Protein AF-0000000080781842 (afdb_homodimer)

Nearest PDB structures (foldseek):
  5dwn-assembly2_C  TM=9.046E-01  e=1.916E-10  Brucella ovis ATCC 25840
  1yr0-assembly2_D  TM=9.184E-01  e=2.991E-09  Agrobacterium fabrum str. C58
  3dr8-assembly1_A  TM=8.939E-01  e=7.476E-09  unclassified
  4mbu-assembly1_A  TM=8.819E-01  e=6.617E-09  Staphylococcus aureus subsp. aureus Mu50
  3dr8-assembly1_B  TM=8.889E-01  e=9.545E-09  unclassified

Structure (mmCIF, N/CA/C/O backbone):
data_AF-0000000080781842-model_v1
#
loop_
_entity.id
_entity.type
_entity.pdbx_description
1 polymer 'GNAT family N-acetyltransferase'
#
loop_
_atom_site.group_PDB
_atom_site.id
_atom_site.type_symbol
_atom_site.label_atom_id
_atom_site.label_alt_id
_atom_site.label_comp_id
_atom_site.label_asym_id
_atom_site.label_entity_id
_atom_site.label_seq_id
_atom_site.pdbx_PDB_ins_code
_atom_site.Cartn_x
_atom_site.Cartn_y
_atom_site.Cartn_z
_atom_site.occupancy
_atom_site.B_iso_or_equiv
_atom_site.auth_seq_id
_atom_site.auth_comp_id
_atom_site.auth_asym_id
_atom_site.auth_atom_id
_atom_site.pdbx_PDB_model_num
ATOM 1 N N . MET A 1 1 ? 2.9 -38.5 -16.078 1 50.03 1 MET A N 1
ATOM 2 C CA . MET A 1 1 ? 2.488 -37.312 -15.336 1 50.03 1 MET A CA 1
ATOM 3 C C . MET A 1 1 ? 3.258 -36.062 -15.812 1 50.03 1 MET A C 1
ATOM 5 O O . MET A 1 1 ? 4.473 -36.125 -16.016 1 50.03 1 MET A O 1
ATOM 9 N N . SER A 1 2 ? 2.605 -35.156 -16.469 1 67 2 SER A N 1
ATOM 10 C CA . SER A 1 2 ? 3.35 -34.062 -17.109 1 67 2 SER A CA 1
ATOM 11 C C . SER A 1 2 ? 4.242 -33.344 -16.109 1 67 2 SER A C 1
ATOM 13 O O . SER A 1 2 ? 3.877 -33.188 -14.938 1 67 2 SER A O 1
ATOM 15 N N . SER A 1 3 ? 5.445 -33.312 -16.359 1 86.69 3 SER A N 1
ATOM 16 C CA . SER A 1 3 ? 6.469 -32.781 -15.477 1 86.69 3 SER A CA 1
ATOM 17 C C . SER A 1 3 ? 6.293 -31.281 -15.297 1 86.69 3 SER A C 1
ATOM 19 O O . SER A 1 3 ? 5.996 -30.562 -16.25 1 86.69 3 SER A O 1
ATOM 21 N N . ILE A 1 4 ? 6.184 -30.828 -14.039 1 93.12 4 ILE A N 1
ATOM 22 C CA . ILE A 1 4 ? 6.082 -29.422 -13.695 1 93.12 4 ILE A CA 1
ATOM 23 C C . ILE A 1 4 ? 7.426 -28.734 -13.938 1 93.12 4 ILE A C 1
ATOM 25 O O . ILE A 1 4 ? 8.477 -29.25 -13.547 1 93.12 4 ILE A O 1
ATOM 29 N N . SER A 1 5 ? 7.441 -27.672 -14.688 1 96.12 5 SER A N 1
ATOM 30 C CA . SER A 1 5 ? 8.641 -26.875 -14.922 1 96.12 5 SER A CA 1
ATOM 31 C C . SER A 1 5 ? 8.43 -25.438 -14.484 1 96.12 5 SER A C 1
ATOM 33 O O . SER A 1 5 ? 7.328 -24.891 -14.602 1 96.12 5 SER A O 1
ATOM 35 N N . ILE A 1 6 ? 9.484 -24.781 -13.938 1 98.06 6 ILE A N 1
ATOM 36 C CA . ILE A 1 6 ? 9.477 -23.391 -13.531 1 98.06 6 ILE A CA 1
ATOM 37 C C . ILE A 1 6 ? 10.422 -22.578 -14.43 1 98.06 6 ILE A C 1
ATOM 39 O O . ILE A 1 6 ? 11.555 -23 -14.68 1 98.06 6 ILE A O 1
ATOM 43 N N . ARG A 1 7 ? 9.984 -21.531 -14.914 1 98.12 7 ARG A N 1
ATOM 44 C CA . ARG A 1 7 ? 10.828 -20.656 -15.727 1 98.12 7 ARG A CA 1
ATOM 45 C C . ARG A 1 7 ? 10.398 -19.203 -15.586 1 98.12 7 ARG A C 1
ATOM 47 O O . ARG A 1 7 ? 9.297 -18.906 -15.109 1 98.12 7 ARG A O 1
ATOM 54 N N . PRO A 1 8 ? 11.281 -18.25 -15.977 1 98.5 8 PRO A N 1
ATOM 55 C CA . PRO A 1 8 ? 10.836 -16.844 -16.016 1 98.5 8 PRO A CA 1
ATOM 56 C C . PRO A 1 8 ? 9.625 -16.641 -16.922 1 98.5 8 PRO A C 1
ATOM 58 O O . PRO A 1 8 ? 9.523 -17.266 -17.984 1 98.5 8 PRO A O 1
ATOM 61 N N . ALA A 1 9 ? 8.758 -15.82 -16.5 1 98.75 9 ALA A N 1
ATOM 62 C CA . ALA A 1 9 ? 7.547 -15.531 -17.266 1 98.75 9 ALA A CA 1
ATOM 63 C C . ALA A 1 9 ? 7.871 -14.727 -18.516 1 98.75 9 ALA A C 1
ATOM 65 O O . ALA A 1 9 ? 8.852 -13.977 -18.547 1 98.75 9 ALA A O 1
ATOM 66 N N . THR A 1 10 ? 7.078 -14.898 -19.547 1 98 10 THR A N 1
ATOM 67 C CA . THR A 1 10 ? 7.117 -14.102 -20.781 1 98 10 THR A CA 1
ATOM 68 C C . THR A 1 10 ? 5.746 -13.516 -21.078 1 98 10 THR A C 1
ATOM 70 O O . THR A 1 10 ? 4.762 -13.836 -20.422 1 98 10 THR A O 1
ATOM 73 N N . LEU A 1 11 ? 5.691 -12.672 -22.062 1 97.88 11 LEU A N 1
ATOM 74 C CA . LEU A 1 11 ? 4.441 -12.031 -22.453 1 97.88 11 LEU A CA 1
ATOM 75 C C . LEU A 1 11 ? 3.408 -13.07 -22.891 1 97.88 11 LEU A C 1
ATOM 77 O O . LEU A 1 11 ? 2.209 -12.883 -22.672 1 97.88 11 LEU A O 1
ATOM 81 N N . SER A 1 12 ? 3.844 -14.141 -23.422 1 97.19 12 SER A N 1
ATOM 82 C CA . SER A 1 12 ? 2.939 -15.172 -23.938 1 97.19 12 SER A CA 1
ATOM 83 C C . SER A 1 12 ? 2.232 -15.898 -22.797 1 97.19 12 SER A C 1
ATOM 85 O O . SER A 1 12 ? 1.254 -16.609 -23.016 1 97.19 12 SER A O 1
ATOM 87 N N . ASP A 1 13 ? 2.678 -15.727 -21.562 1 98.25 13 ASP A N 1
ATOM 88 C CA . ASP A 1 13 ? 2.113 -16.422 -20.422 1 98.25 13 ASP A CA 1
ATOM 89 C C . ASP A 1 13 ? 0.958 -15.641 -19.812 1 98.25 13 ASP A C 1
ATOM 91 O O . ASP A 1 13 ? 0.21 -16.172 -18.984 1 98.25 13 ASP A O 1
ATOM 95 N N . LEU A 1 14 ? 0.76 -14.406 -20.219 1 98.56 14 LEU A N 1
ATOM 96 C CA . LEU A 1 14 ? -0.112 -13.469 -19.516 1 98.56 14 LEU A CA 1
ATOM 97 C C . LEU A 1 14 ? -1.559 -13.953 -19.531 1 98.56 14 LEU A C 1
ATOM 99 O O . LEU A 1 14 ? -2.264 -13.859 -18.531 1 98.56 14 LEU A O 1
ATOM 103 N N . PRO A 1 15 ? -2.062 -14.516 -20.625 1 98.31 15 PRO A N 1
ATOM 104 C CA . PRO A 1 15 ? -3.432 -15.031 -20.594 1 98.31 15 PRO A CA 1
ATOM 105 C C . PRO A 1 15 ? -3.607 -16.156 -19.562 1 98.31 15 PRO A C 1
ATOM 107 O O . PRO A 1 15 ? -4.637 -16.219 -18.891 1 98.31 15 PRO A O 1
ATOM 110 N N . GLY A 1 16 ? -2.617 -17.031 -19.469 1 98.31 16 GLY A N 1
ATOM 111 C CA . GLY A 1 16 ? -2.678 -18.094 -18.484 1 98.31 16 GLY A CA 1
ATOM 112 C C . GLY A 1 16 ? -2.631 -17.578 -17.047 1 98.31 16 GLY A C 1
ATOM 113 O O . GLY A 1 16 ? -3.367 -18.062 -16.188 1 98.31 16 GLY A O 1
ATOM 114 N N . ILE A 1 17 ? -1.779 -16.594 -16.812 1 98.75 17 ILE A N 1
ATOM 115 C CA . ILE A 1 17 ? -1.683 -15.945 -15.516 1 98.75 17 ILE A CA 1
ATOM 116 C C . ILE A 1 17 ? -3.004 -15.258 -15.18 1 98.75 17 ILE A C 1
ATOM 118 O O . ILE A 1 17 ? -3.514 -15.391 -14.062 1 98.75 17 ILE A O 1
ATOM 122 N N . HIS A 1 18 ? -3.557 -14.586 -16.188 1 98.69 18 HIS A N 1
ATOM 123 C CA . HIS A 1 18 ? -4.832 -13.898 -16.031 1 98.69 18 HIS A CA 1
ATOM 124 C C . HIS A 1 18 ? -5.938 -14.867 -15.633 1 98.69 18 HIS A C 1
ATOM 126 O O . HIS A 1 18 ? -6.746 -14.57 -14.75 1 98.69 18 HIS A O 1
ATOM 132 N N . ALA A 1 19 ? -5.98 -15.984 -16.234 1 98.56 19 ALA A N 1
ATOM 133 C CA . ALA A 1 19 ? -7.004 -16.984 -15.945 1 98.56 19 ALA A CA 1
ATOM 134 C C . ALA A 1 19 ? -6.91 -17.469 -14.5 1 98.56 19 ALA A C 1
ATOM 136 O O . ALA A 1 19 ? -7.93 -17.609 -13.82 1 98.56 19 ALA A O 1
ATOM 137 N N . ILE A 1 20 ? -5.719 -17.688 -14.062 1 98.62 20 ILE A N 1
ATOM 138 C CA . ILE A 1 20 ? -5.52 -18.141 -12.688 1 98.62 20 ILE A CA 1
ATOM 139 C C . ILE A 1 20 ? -5.977 -17.047 -11.719 1 98.62 20 ILE A C 1
ATOM 141 O O . ILE A 1 20 ? -6.746 -17.312 -10.797 1 98.62 20 ILE A O 1
ATOM 145 N N . TYR A 1 21 ? -5.5 -15.867 -11.945 1 98.56 21 TYR A N 1
ATOM 146 C CA . TYR A 1 21 ? -5.844 -14.758 -11.055 1 98.56 21 TYR A CA 1
ATOM 147 C C . TYR A 1 21 ? -7.352 -14.523 -11.039 1 98.56 21 TYR A C 1
ATOM 149 O O . TYR A 1 21 ? -7.941 -14.336 -9.977 1 98.56 21 TYR A O 1
ATOM 157 N N . SER A 1 22 ? -7.957 -14.57 -12.18 1 98.5 22 SER A N 1
ATOM 158 C CA . SER A 1 22 ? -9.391 -14.336 -12.305 1 98.5 22 SER A CA 1
ATOM 159 C C . SER A 1 22 ? -10.188 -15.391 -11.539 1 98.5 22 SER A C 1
ATOM 161 O O . SER A 1 22 ? -11.219 -15.086 -10.938 1 98.5 22 SER A O 1
ATOM 163 N N . HIS A 1 23 ? -9.742 -16.578 -11.57 1 98.25 23 HIS A N 1
ATOM 164 C CA . HIS A 1 23 ? -10.391 -17.625 -10.781 1 98.25 23 HIS A CA 1
ATOM 165 C C . HIS A 1 23 ? -10.484 -17.219 -9.312 1 98.25 23 HIS A C 1
ATOM 167 O O . HIS A 1 23 ? -11.547 -17.344 -8.703 1 98.25 23 HIS A O 1
ATOM 173 N N . TYR A 1 24 ? -9.383 -16.734 -8.766 1 97.06 24 TYR A N 1
ATOM 174 C CA . TYR A 1 24 ? -9.352 -16.422 -7.348 1 97.06 24 TYR A CA 1
ATOM 175 C C . TYR A 1 24 ? -10.133 -15.141 -7.055 1 97.06 24 TYR A C 1
ATOM 177 O O . TYR A 1 24 ? -10.695 -14.984 -5.969 1 97.06 24 TYR A O 1
ATOM 185 N N . VAL A 1 25 ? -10.18 -14.195 -8.008 1 97.81 25 VAL A N 1
ATOM 186 C CA . VAL A 1 25 ? -11.047 -13.031 -7.863 1 97.81 25 VAL A CA 1
ATOM 187 C C . VAL A 1 25 ? -12.5 -13.477 -7.73 1 97.81 25 VAL A C 1
ATOM 189 O O . VAL A 1 25 ? -13.219 -13.023 -6.84 1 97.81 25 VAL A O 1
ATOM 192 N N . HIS A 1 26 ? -12.891 -14.5 -8.484 1 97.5 26 HIS A N 1
ATOM 193 C CA . HIS A 1 26 ? -14.289 -14.922 -8.555 1 97.5 26 HIS A CA 1
ATOM 194 C C . HIS A 1 26 ? -14.641 -15.844 -7.395 1 97.5 26 HIS A C 1
ATOM 196 O O . HIS A 1 26 ? -15.766 -15.812 -6.887 1 97.5 26 HIS A O 1
ATOM 202 N N . ASN A 1 27 ? -13.656 -16.578 -6.934 1 95.81 27 ASN A N 1
ATOM 203 C CA . ASN A 1 27 ? -14.07 -17.734 -6.156 1 95.81 27 ASN A CA 1
ATOM 204 C C . ASN A 1 27 ? -13.453 -17.719 -4.762 1 95.81 27 ASN A C 1
ATOM 206 O O . ASN A 1 27 ? -13.641 -18.672 -3.988 1 95.81 27 ASN A O 1
ATOM 210 N N . SER A 1 28 ? -12.789 -16.641 -4.422 1 94.56 28 SER A N 1
ATOM 211 C CA . SER A 1 28 ? -12.086 -16.672 -3.141 1 94.56 28 SER A CA 1
ATOM 212 C C . SER A 1 28 ? -11.992 -15.273 -2.529 1 94.56 28 SER A C 1
ATOM 214 O O . SER A 1 28 ? -12.469 -14.305 -3.111 1 94.56 28 SER A O 1
ATOM 216 N N . VAL A 1 29 ? -11.461 -15.219 -1.334 1 93.94 29 VAL A N 1
ATOM 217 C CA . VAL A 1 29 ? -11.148 -13.945 -0.685 1 93.94 29 VAL A CA 1
ATOM 218 C C . VAL A 1 29 ? -9.633 -13.75 -0.641 1 93.94 29 VAL A C 1
ATOM 220 O O . VAL A 1 29 ? -9.133 -12.969 0.171 1 93.94 29 VAL A O 1
ATOM 223 N N . LEU A 1 30 ? -8.922 -14.461 -1.502 1 93 30 LEU A N 1
ATOM 224 C CA . LEU A 1 30 ? -7.465 -14.406 -1.473 1 93 30 LEU A CA 1
ATOM 225 C C . LEU A 1 30 ? -6.957 -13.086 -2.033 1 93 30 LEU A C 1
ATOM 227 O O . LEU A 1 30 ? -5.809 -12.711 -1.797 1 93 30 LEU A O 1
ATOM 231 N N . THR A 1 31 ? -7.719 -12.477 -2.863 1 94.94 31 THR A N 1
ATOM 232 C CA . THR A 1 31 ? -7.508 -11.117 -3.34 1 94.94 31 THR A CA 1
ATOM 233 C C . THR A 1 31 ? -8.758 -10.266 -3.115 1 94.94 31 THR A C 1
ATOM 235 O O . THR A 1 31 ? -9.875 -10.789 -3.094 1 94.94 31 THR A O 1
ATOM 238 N N . PHE A 1 32 ? -8.602 -9.031 -3.045 1 96.81 32 PHE A N 1
ATOM 239 C CA . PHE A 1 32 ? -9.734 -8.18 -2.695 1 96.81 32 PHE A CA 1
ATOM 240 C C . PHE A 1 32 ? -10.234 -7.418 -3.916 1 96.81 32 PHE A C 1
ATOM 242 O O . PHE A 1 32 ? -10.93 -6.406 -3.781 1 96.81 32 PHE A O 1
ATOM 249 N N . LEU A 1 33 ? -9.742 -7.797 -5.039 1 97.31 33 LEU A N 1
ATOM 250 C CA . LEU A 1 33 ? -10.484 -7.414 -6.234 1 97.31 33 LEU A CA 1
ATOM 251 C C . LEU A 1 33 ? -11.883 -8.016 -6.219 1 97.31 33 LEU A C 1
ATOM 253 O O . LEU A 1 33 ? -12.055 -9.195 -5.914 1 97.31 33 LEU A O 1
ATOM 257 N N . ILE A 1 34 ? -12.844 -7.223 -6.527 1 96.31 34 ILE A N 1
ATOM 258 C CA . ILE A 1 34 ? -14.227 -7.68 -6.566 1 96.31 34 ILE A CA 1
ATOM 259 C C . ILE A 1 34 ? -14.594 -8.086 -7.992 1 96.31 34 ILE A C 1
ATOM 261 O O . ILE A 1 34 ? -15.312 -9.062 -8.195 1 96.31 34 ILE A O 1
ATOM 265 N N . HIS A 1 35 ? -14.016 -7.402 -8.945 1 96.62 35 HIS A N 1
ATOM 266 C CA . HIS A 1 35 ? -14.328 -7.637 -10.352 1 96.62 35 HIS A CA 1
ATOM 267 C C . HIS A 1 35 ? -13.125 -8.219 -11.094 1 96.62 35 HIS A C 1
ATOM 269 O O . HIS A 1 35 ? -11.977 -7.879 -10.789 1 96.62 35 HIS A O 1
ATOM 275 N N . GLU A 1 36 ? -13.414 -9.07 -12.023 1 97.19 36 GLU A N 1
ATOM 276 C CA . GLU A 1 36 ? -12.367 -9.625 -12.875 1 97.19 36 GLU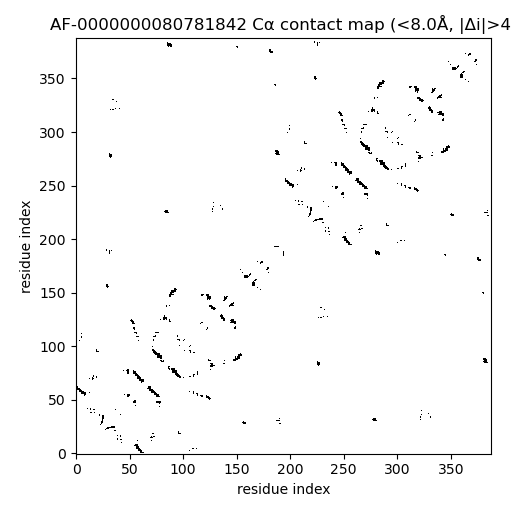 A CA 1
ATOM 277 C C . GLU A 1 36 ? -11.578 -8.516 -13.57 1 97.19 36 GLU A C 1
ATOM 279 O O . GLU A 1 36 ? -12.164 -7.645 -14.219 1 97.19 36 GLU A O 1
ATOM 284 N N . PRO A 1 37 ? -10.312 -8.547 -13.422 1 97.44 37 PRO A N 1
ATOM 285 C CA . PRO A 1 37 ? -9.531 -7.488 -14.07 1 97.44 37 PRO A CA 1
ATOM 286 C C . PRO A 1 37 ? -9.359 -7.723 -15.57 1 97.44 37 PRO A C 1
ATOM 288 O O . PRO A 1 37 ? -9.438 -8.867 -16.031 1 97.44 37 PRO A O 1
ATOM 291 N N . PRO A 1 38 ? -9.18 -6.652 -16.312 1 97.06 38 PRO A N 1
ATOM 292 C CA . PRO A 1 38 ? -8.75 -6.84 -17.703 1 97.06 38 PRO A CA 1
ATOM 293 C C . PRO A 1 38 ? -7.34 -7.418 -17.812 1 97.06 38 PRO A C 1
ATOM 295 O O . PRO A 1 38 ? -6.59 -7.422 -16.828 1 97.06 38 PRO A O 1
ATOM 298 N N . LEU A 1 39 ? -7.023 -7.938 -18.969 1 97.25 39 LEU A N 1
ATOM 299 C CA . LEU A 1 39 ? -5.695 -8.492 -19.203 1 97.25 39 LEU A CA 1
ATOM 300 C C . LEU A 1 39 ? -4.621 -7.434 -18.969 1 97.25 39 LEU A C 1
ATOM 302 O O . LEU A 1 39 ? -3.518 -7.754 -18.516 1 97.25 39 LEU A O 1
ATOM 306 N N . SER A 1 40 ? -4.934 -6.172 -19.234 1 96.56 40 SER A N 1
ATOM 307 C CA . SER A 1 40 ? -3.986 -5.074 -19.062 1 96.56 40 SER A CA 1
ATOM 308 C C . SER A 1 40 ? -3.553 -4.941 -17.609 1 96.56 40 SER A C 1
ATOM 310 O O . SER A 1 40 ? -2.457 -4.449 -17.328 1 96.56 40 SER A O 1
ATOM 312 N N . TYR A 1 41 ? -4.418 -5.301 -16.703 1 96.81 41 TYR A N 1
ATOM 313 C CA . TYR A 1 41 ? -4.07 -5.293 -15.297 1 96.81 41 TYR A CA 1
ATOM 314 C C . TYR A 1 41 ? -2.898 -6.227 -15.016 1 96.81 41 TYR A C 1
ATOM 316 O O . TYR A 1 41 ? -1.924 -5.836 -14.367 1 96.81 41 TYR A O 1
ATOM 324 N N . ILE A 1 42 ? -2.943 -7.438 -15.523 1 97.81 42 ILE A N 1
ATOM 325 C CA . ILE A 1 42 ? -1.885 -8.43 -15.367 1 97.81 42 ILE A CA 1
ATOM 326 C C . ILE A 1 42 ? -0.633 -7.969 -16.109 1 97.81 42 ILE A C 1
ATOM 328 O O . ILE A 1 42 ? 0.483 -8.102 -15.602 1 97.81 42 ILE A O 1
ATOM 332 N N . ALA A 1 43 ? -0.842 -7.441 -17.266 1 98 43 ALA A N 1
ATOM 333 C CA . ALA A 1 43 ? 0.278 -6.91 -18.031 1 98 43 ALA A CA 1
ATOM 334 C C . ALA A 1 43 ? 1.005 -5.812 -17.266 1 98 43 ALA A C 1
ATOM 336 O O . ALA A 1 43 ? 2.232 -5.719 -17.312 1 98 43 ALA A O 1
ATOM 337 N N . GLY A 1 44 ? 0.251 -4.973 -16.594 1 97 44 GLY A N 1
ATOM 338 C CA . GLY A 1 44 ? 0.844 -3.924 -15.789 1 97 44 GLY A CA 1
ATOM 339 C C . GLY A 1 44 ? 1.727 -4.457 -14.672 1 97 44 GLY A C 1
ATOM 340 O O . GLY A 1 44 ? 2.812 -3.93 -14.43 1 97 44 GLY A O 1
ATOM 341 N N . ILE A 1 45 ? 1.251 -5.465 -14.047 1 97.75 45 ILE A N 1
ATOM 342 C CA . ILE A 1 45 ? 2.018 -6.098 -12.977 1 97.75 45 ILE A CA 1
ATOM 343 C C . ILE A 1 45 ? 3.312 -6.68 -13.547 1 97.75 45 ILE A C 1
ATOM 345 O O . ILE A 1 45 ? 4.391 -6.465 -12.992 1 97.75 45 ILE A O 1
ATOM 349 N N . TYR A 1 46 ? 3.168 -7.344 -14.633 1 98.69 46 TYR A N 1
ATOM 350 C CA . TYR A 1 46 ? 4.312 -7.961 -15.297 1 98.69 46 TYR A CA 1
ATOM 351 C C . TYR A 1 46 ? 5.328 -6.91 -15.727 1 98.69 46 TYR A C 1
ATOM 353 O O . TYR A 1 46 ? 6.523 -7.047 -15.445 1 98.69 46 TYR A O 1
ATOM 361 N N . ASN A 1 47 ? 4.871 -5.898 -16.344 1 97.94 47 ASN A N 1
ATOM 362 C CA . ASN A 1 47 ? 5.746 -4.84 -16.828 1 97.94 47 ASN A CA 1
ATOM 363 C C . ASN A 1 47 ? 6.449 -4.109 -15.688 1 97.94 47 ASN A C 1
ATOM 365 O O . ASN A 1 47 ? 7.621 -3.748 -15.805 1 97.94 47 ASN A O 1
ATOM 369 N N . SER A 1 48 ? 5.711 -3.881 -14.68 1 97.38 48 SER A N 1
ATOM 370 C CA . SER A 1 48 ? 6.312 -3.24 -13.516 1 97.38 48 SER A CA 1
ATOM 371 C C . SER A 1 48 ? 7.438 -4.086 -12.938 1 97.38 48 SER A C 1
ATOM 373 O O . SER A 1 48 ? 8.523 -3.578 -12.656 1 97.38 48 SER A O 1
ATOM 375 N N . ALA A 1 49 ? 7.188 -5.367 -12.766 1 98.38 49 ALA A N 1
ATOM 376 C CA . ALA A 1 49 ? 8.219 -6.266 -12.25 1 98.38 49 ALA A CA 1
ATOM 377 C C . ALA A 1 49 ? 9.445 -6.27 -13.164 1 98.38 49 ALA A C 1
ATOM 379 O O . ALA A 1 49 ? 10.578 -6.113 -12.695 1 98.38 49 ALA A O 1
ATOM 380 N N . ARG A 1 50 ? 9.203 -6.359 -14.406 1 97.81 50 ARG A N 1
ATOM 381 C CA . ARG A 1 50 ? 10.281 -6.422 -15.391 1 97.81 50 ARG A CA 1
ATOM 382 C C . ARG A 1 50 ? 11.094 -5.133 -15.391 1 97.81 50 ARG A C 1
ATOM 384 O O . ARG A 1 50 ? 12.328 -5.168 -15.375 1 97.81 50 ARG A O 1
ATOM 391 N N . SER A 1 51 ? 10.422 -4.02 -15.453 1 96.44 51 SER A N 1
ATOM 392 C CA . SER A 1 51 ? 11.102 -2.734 -15.531 1 96.44 51 SER A CA 1
ATOM 393 C C . SER A 1 51 ? 11.883 -2.443 -14.258 1 96.44 51 SER A C 1
ATOM 395 O O . SER A 1 51 ? 12.828 -1.646 -14.266 1 96.44 51 SER A O 1
ATOM 397 N N . ARG A 1 52 ? 11.539 -3.121 -13.195 1 97.44 52 ARG A N 1
ATOM 398 C CA . ARG A 1 52 ? 12.188 -2.893 -11.914 1 97.44 52 ARG A CA 1
ATOM 399 C C . ARG A 1 52 ? 13.211 -3.982 -11.617 1 97.44 52 ARG A C 1
ATOM 401 O O . ARG A 1 52 ? 13.812 -4 -10.539 1 97.44 52 ARG A O 1
ATOM 408 N N . GLY A 1 53 ? 13.336 -4.957 -12.516 1 97.25 53 GLY A N 1
ATOM 409 C CA . GLY A 1 53 ? 14.312 -6.023 -12.359 1 97.25 53 GLY A CA 1
ATOM 410 C C . GLY A 1 53 ? 13.898 -7.062 -11.336 1 97.25 53 GLY A C 1
ATOM 411 O O . GLY A 1 53 ? 14.75 -7.762 -10.773 1 97.25 53 GLY A O 1
ATOM 412 N N . LEU A 1 54 ? 12.648 -7.121 -11.031 1 98.75 54 LEU A N 1
ATOM 413 C CA . LEU A 1 54 ? 12.164 -8.047 -10.016 1 98.75 54 LEU A CA 1
ATOM 414 C C . LEU A 1 54 ? 11.727 -9.367 -10.648 1 98.75 54 LEU A C 1
ATOM 416 O O . LEU A 1 54 ? 11.234 -9.391 -11.781 1 98.75 54 LEU A O 1
ATOM 420 N N . PRO A 1 55 ? 11.891 -10.438 -9.992 1 98.88 55 PRO A N 1
ATOM 421 C CA . PRO A 1 55 ? 11.633 -11.758 -10.562 1 98.88 55 PRO A CA 1
ATOM 422 C C . PRO A 1 55 ? 10.141 -12.031 -10.766 1 98.88 55 PRO A C 1
ATOM 424 O O . PRO A 1 55 ? 9.32 -11.609 -9.945 1 98.88 55 PRO A O 1
ATOM 427 N N . PHE A 1 56 ? 9.812 -12.695 -11.781 1 98.94 56 PHE A N 1
ATOM 428 C CA . PHE A 1 56 ? 8.492 -13.172 -12.18 1 98.94 56 PHE A CA 1
ATOM 429 C C . PHE A 1 56 ? 8.586 -14.539 -12.852 1 98.94 56 PHE A C 1
ATOM 431 O O . PHE A 1 56 ? 9.156 -14.672 -13.93 1 98.94 56 PHE A O 1
ATOM 438 N N . TYR A 1 57 ? 8 -15.555 -12.141 1 98.88 57 TYR A N 1
ATOM 439 C CA . TYR A 1 57 ? 8.117 -16.922 -12.625 1 98.88 57 TYR A CA 1
ATOM 440 C C . TYR A 1 57 ? 6.746 -17.531 -12.883 1 98.88 57 TYR A C 1
ATOM 442 O O . TYR A 1 57 ? 5.762 -17.141 -12.242 1 98.88 57 TYR A O 1
ATOM 450 N N . VAL A 1 58 ? 6.75 -18.5 -13.805 1 98.81 58 VAL A N 1
ATOM 451 C CA . VAL A 1 58 ? 5.566 -19.312 -14.031 1 98.81 58 VAL A CA 1
ATOM 452 C C . VAL A 1 58 ? 5.918 -20.797 -13.867 1 98.81 58 VAL A C 1
ATOM 454 O O . VAL A 1 58 ? 7.066 -21.188 -14.062 1 98.81 58 VAL A O 1
ATOM 457 N N . ALA A 1 59 ? 4.98 -21.5 -13.375 1 98.69 59 ALA A N 1
ATOM 458 C CA . ALA A 1 59 ? 4.973 -22.969 -13.445 1 98.69 59 ALA A CA 1
ATOM 459 C C . ALA A 1 59 ? 4.09 -23.453 -14.594 1 98.69 59 ALA A C 1
ATOM 461 O O . ALA A 1 59 ? 2.994 -22.922 -14.805 1 98.69 59 ALA A O 1
ATOM 462 N N . HIS A 1 60 ? 4.594 -24.406 -15.367 1 97.25 60 HIS A N 1
ATOM 463 C CA . HIS A 1 60 ? 3.811 -24.938 -16.484 1 97.25 60 HIS A CA 1
ATOM 464 C C . HIS A 1 60 ? 3.994 -26.453 -16.609 1 97.25 60 HIS A C 1
ATOM 466 O O . HIS A 1 60 ? 4.934 -27.016 -16.047 1 97.25 60 HIS A O 1
ATOM 472 N N . ILE A 1 61 ? 3.027 -27.047 -17.219 1 94.88 61 ILE A N 1
ATOM 473 C CA . ILE A 1 61 ? 3.098 -28.453 -17.625 1 94.88 61 ILE A CA 1
ATOM 474 C C . ILE A 1 61 ? 2.92 -28.562 -19.125 1 94.88 61 ILE A C 1
ATOM 476 O O . ILE A 1 61 ? 2.34 -27.688 -19.766 1 94.88 61 ILE A O 1
ATOM 480 N N . ASP A 1 62 ? 3.531 -29.578 -19.656 1 86.31 62 ASP A N 1
ATOM 481 C CA . ASP A 1 62 ? 3.367 -29.828 -21.078 1 86.31 62 ASP A CA 1
ATOM 482 C C . ASP A 1 62 ? 2.029 -30.5 -21.375 1 86.31 62 ASP A C 1
ATOM 484 O O . ASP A 1 62 ? 1.604 -31.391 -20.625 1 86.31 62 ASP A O 1
ATOM 488 N N . GLN A 1 63 ? 1.271 -29.812 -22.234 1 74.75 63 GLN A N 1
ATOM 489 C CA . GLN A 1 63 ? 0.072 -30.5 -22.703 1 74.75 63 GLN A CA 1
ATOM 490 C C . GLN A 1 63 ? 0.349 -31.281 -23.984 1 74.75 63 GLN A C 1
ATOM 492 O O . GLN A 1 63 ? 0.835 -30.719 -24.969 1 74.75 63 GLN A O 1
ATOM 497 N N . LEU A 1 64 ? 0.618 -32.594 -23.859 1 60.5 64 LEU A N 1
ATOM 498 C CA . LEU A 1 64 ? 0.984 -33.5 -24.938 1 60.5 64 LEU A CA 1
ATOM 499 C C . LEU A 1 64 ? 0.236 -33.156 -26.219 1 60.5 64 LEU A C 1
ATOM 501 O O . LEU A 1 64 ? 0.819 -33.188 -27.312 1 60.5 64 LEU A O 1
ATOM 505 N N . ARG A 1 65 ? -1.027 -33.094 -26.188 1 60.5 65 ARG A N 1
ATOM 506 C CA . ARG A 1 65 ? -1.825 -33.125 -27.406 1 60.5 65 ARG A CA 1
ATOM 507 C C . ARG A 1 65 ? -1.673 -31.812 -28.188 1 60.5 65 ARG A C 1
ATOM 509 O O . ARG A 1 65 ? -1.814 -31.797 -29.422 1 60.5 65 ARG A O 1
ATOM 516 N N . GLU A 1 66 ? -1.288 -30.734 -27.438 1 59.62 66 GLU A N 1
ATOM 517 C CA . GLU A 1 66 ? -1.428 -29.469 -28.156 1 59.62 66 GLU A CA 1
ATOM 518 C C . GLU A 1 66 ? -0.105 -28.703 -28.188 1 59.62 66 GLU A C 1
ATOM 520 O O . GLU A 1 66 ? -0.04 -27.594 -28.719 1 59.62 66 GLU A O 1
ATOM 525 N N . SER A 1 67 ? 0.883 -29.406 -27.844 1 62.16 67 SER A N 1
ATOM 526 C CA . SER A 1 67 ? 2.199 -28.766 -27.859 1 62.16 67 SER A CA 1
ATOM 527 C C . SER A 1 67 ? 2.16 -27.406 -27.156 1 62.16 67 SER A C 1
ATOM 529 O O . SER A 1 67 ? 2.805 -26.469 -27.609 1 62.16 67 SER A O 1
ATOM 531 N N . LYS A 1 68 ? 1.092 -27.281 -26.312 1 76.94 68 LYS A N 1
ATOM 532 C CA . LYS A 1 68 ? 0.982 -26 -25.625 1 76.94 68 LYS A CA 1
ATOM 533 C C . LYS A 1 68 ? 1.232 -26.141 -24.125 1 76.94 68 LYS A C 1
ATOM 535 O O . LYS A 1 68 ? 0.939 -27.188 -23.547 1 76.94 68 LYS A O 1
ATOM 540 N N . GLU A 1 69 ? 1.996 -25.25 -23.672 1 87.12 69 GLU A N 1
ATOM 541 C CA . GLU A 1 69 ? 2.223 -25.172 -22.234 1 87.12 69 GLU A CA 1
ATOM 542 C C . GLU A 1 69 ? 0.999 -24.609 -21.5 1 87.12 69 GLU A C 1
ATOM 544 O O . GLU A 1 69 ? 0.357 -23.672 -21.984 1 87.12 69 GLU A O 1
ATOM 549 N N . LYS A 1 70 ? 0.585 -25.375 -20.547 1 94 70 LYS A N 1
ATOM 550 C CA . LYS A 1 70 ? -0.45 -24.859 -19.656 1 94 70 LYS A CA 1
ATOM 551 C C . LYS A 1 70 ? 0.162 -24.234 -18.406 1 94 70 LYS A C 1
ATOM 553 O O . LYS A 1 70 ? 0.923 -24.891 -17.688 1 94 70 LYS A O 1
ATOM 558 N N . ILE A 1 71 ? -0.104 -22.938 -18.156 1 97.88 71 ILE A N 1
ATOM 559 C CA . ILE A 1 71 ? 0.355 -22.266 -16.938 1 97.88 71 ILE A CA 1
ATOM 560 C C . ILE A 1 71 ? -0.471 -22.75 -15.75 1 97.88 71 ILE A C 1
ATOM 562 O O . ILE A 1 71 ? -1.703 -22.703 -15.781 1 97.88 71 ILE A O 1
ATOM 566 N N . ILE A 1 72 ? 0.207 -23.234 -14.703 1 98.31 72 ILE A N 1
ATOM 567 C CA . ILE A 1 72 ? -0.531 -23.812 -13.586 1 98.31 72 ILE A CA 1
ATOM 568 C C . ILE A 1 72 ? -0.219 -23.047 -12.305 1 98.31 72 ILE A C 1
ATOM 570 O O . ILE A 1 72 ? -0.696 -23.406 -11.227 1 98.31 72 ILE A O 1
ATOM 574 N N . GLY A 1 73 ? 0.581 -22 -12.359 1 98.75 73 GLY A N 1
ATOM 575 C CA . GLY A 1 73 ? 0.888 -21.125 -11.25 1 98.75 73 GLY A CA 1
ATOM 576 C C . GLY A 1 73 ? 1.866 -20.016 -11.609 1 98.75 73 GLY A C 1
ATOM 577 O O . GLY A 1 73 ? 2.484 -20.062 -12.68 1 98.75 73 GLY A O 1
ATOM 578 N N . TYR A 1 74 ? 1.947 -19.031 -10.789 1 98.88 74 TYR A N 1
ATOM 579 C CA . TYR A 1 74 ? 2.936 -17.984 -10.977 1 98.88 74 TYR A CA 1
ATOM 580 C C . TYR A 1 74 ? 3.295 -17.328 -9.641 1 98.88 74 TYR A C 1
ATOM 582 O O . TYR A 1 74 ? 2.559 -17.453 -8.664 1 98.88 74 TYR A O 1
ATOM 590 N N . ALA A 1 75 ? 4.402 -16.75 -9.617 1 98.88 75 ALA A N 1
ATOM 591 C CA . ALA A 1 75 ? 4.895 -15.977 -8.484 1 98.88 75 ALA A CA 1
ATOM 592 C C . ALA A 1 75 ? 5.727 -14.789 -8.961 1 98.88 75 ALA A C 1
ATOM 594 O O . ALA A 1 75 ? 6.445 -14.883 -9.961 1 98.88 75 ALA A O 1
ATOM 595 N N . CYS A 1 76 ? 5.613 -13.719 -8.258 1 98.88 76 CYS A N 1
ATOM 596 C CA . CYS A 1 76 ? 6.445 -12.562 -8.57 1 98.88 76 CYS A CA 1
ATOM 597 C C . CYS A 1 76 ? 6.691 -11.711 -7.336 1 98.88 76 CYS A C 1
ATOM 599 O O . CYS A 1 76 ? 5.988 -11.852 -6.332 1 98.88 76 CYS A O 1
ATOM 601 N N . ALA A 1 77 ? 7.719 -10.992 -7.387 1 98.81 77 ALA A N 1
ATOM 602 C CA . ALA A 1 77 ? 7.969 -9.922 -6.422 1 98.81 77 ALA A CA 1
ATOM 603 C C . ALA A 1 77 ? 7.508 -8.57 -6.969 1 98.81 77 ALA A C 1
ATOM 605 O O . ALA A 1 77 ? 7.652 -8.297 -8.164 1 98.81 77 ALA A O 1
ATOM 606 N N . SER A 1 78 ? 6.922 -7.797 -6.18 1 98.56 78 SER A N 1
ATOM 607 C CA . SER A 1 78 ? 6.504 -6.438 -6.5 1 98.56 78 SER A CA 1
ATOM 608 C C . SER A 1 78 ? 7.027 -5.438 -5.473 1 98.56 78 SER A C 1
ATOM 610 O O . SER A 1 78 ? 7.383 -5.82 -4.355 1 98.56 78 SER A O 1
ATOM 612 N N . PRO A 1 79 ? 7.16 -4.184 -5.883 1 97.94 79 PRO A N 1
ATOM 613 C CA . PRO A 1 79 ? 7.637 -3.205 -4.902 1 97.94 79 PRO A CA 1
ATOM 614 C C . PRO A 1 79 ? 6.66 -3.008 -3.746 1 97.94 79 PRO A C 1
ATOM 616 O O . PRO A 1 79 ? 5.441 -3.043 -3.947 1 97.94 79 PRO A O 1
ATOM 619 N N . PHE A 1 80 ? 7.199 -2.945 -2.49 1 97.88 80 PHE A N 1
ATOM 620 C CA . PHE A 1 80 ? 6.438 -2.486 -1.335 1 97.88 80 PHE A CA 1
ATOM 621 C C . PHE A 1 80 ? 6.398 -0.964 -1.281 1 97.88 80 PHE A C 1
ATOM 623 O O . PHE A 1 80 ? 7.43 -0.317 -1.104 1 97.88 80 PHE A O 1
ATOM 630 N N . ARG A 1 81 ? 5.109 -0.372 -1.464 1 97.12 81 ARG A N 1
ATOM 631 C CA . ARG A 1 81 ? 5 1.082 -1.533 1 97.12 81 ARG A CA 1
ATOM 632 C C . ARG A 1 81 ? 6.035 1.664 -2.488 1 97.12 81 ARG A C 1
ATOM 634 O O . ARG A 1 81 ? 6.824 2.529 -2.105 1 97.12 81 ARG A O 1
ATOM 641 N N . GLY A 1 82 ? 5.871 1.283 -3.711 1 96 82 GLY A N 1
ATOM 642 C CA . GLY A 1 82 ? 6.895 1.395 -4.738 1 96 82 GLY A CA 1
ATOM 643 C C . GLY A 1 82 ? 7.191 2.828 -5.133 1 96 82 GLY A C 1
ATOM 644 O O . GLY A 1 82 ? 8.195 3.102 -5.793 1 96 82 GLY A O 1
ATOM 645 N N . ASN A 1 83 ? 6.434 3.77 -4.695 1 95.12 83 ASN A N 1
ATOM 646 C CA . ASN A 1 83 ? 6.656 5.172 -5.023 1 95.12 83 ASN A CA 1
ATOM 647 C C . ASN A 1 83 ? 7.609 5.836 -4.031 1 95.12 83 ASN A C 1
ATOM 649 O O . ASN A 1 83 ? 7.938 7.016 -4.172 1 95.12 83 ASN A O 1
ATOM 653 N N . LEU A 1 84 ? 8.023 5.133 -3.041 1 97 84 LEU A N 1
ATOM 654 C CA . LEU A 1 84 ? 8.898 5.641 -1.992 1 97 84 LEU A CA 1
ATOM 655 C C . LEU A 1 84 ? 10.25 4.938 -2.023 1 97 84 LEU A C 1
ATOM 657 O O . LEU A 1 84 ? 10.352 3.756 -1.681 1 97 84 LEU A O 1
ATOM 661 N N . LEU A 1 85 ? 11.32 5.641 -2.285 1 96.75 85 LEU A N 1
ATOM 662 C CA . LEU A 1 85 ? 12.648 5.055 -2.467 1 96.75 85 LEU A CA 1
ATOM 663 C C . LEU A 1 85 ? 13.18 4.488 -1.153 1 96.75 85 LEU A C 1
ATOM 665 O O . LEU A 1 85 ? 14.016 3.586 -1.154 1 96.75 85 LEU A O 1
ATOM 669 N N . GLY A 1 86 ? 12.664 5.016 -0.064 1 96.62 86 GLY A N 1
ATOM 670 C CA . GLY A 1 86 ? 13.094 4.488 1.224 1 96.62 86 GLY A CA 1
ATOM 671 C C . GLY A 1 86 ? 12.758 3.02 1.408 1 96.62 86 GLY A C 1
ATOM 672 O O . GLY A 1 86 ? 13.367 2.338 2.234 1 96.62 86 GLY A O 1
ATOM 673 N N . TYR A 1 87 ? 11.812 2.492 0.627 1 97.81 87 TYR A N 1
ATOM 674 C CA . TYR A 1 87 ? 11.383 1.101 0.72 1 97.81 87 TYR A CA 1
ATOM 675 C C . TYR A 1 87 ? 12.047 0.254 -0.361 1 97.81 87 TYR A C 1
ATOM 677 O O . TYR A 1 87 ? 11.68 -0.908 -0.557 1 97.81 87 TYR A O 1
ATOM 685 N N . ALA A 1 88 ? 13.008 0.732 -1.064 1 97.31 88 ALA A N 1
ATOM 686 C CA . ALA A 1 88 ? 13.656 0.058 -2.188 1 97.31 88 ALA A CA 1
ATOM 687 C C . ALA A 1 88 ? 14.133 -1.338 -1.79 1 97.31 88 ALA A C 1
ATOM 689 O O . ALA A 1 88 ? 14 -2.287 -2.566 1 97.31 88 ALA A O 1
ATOM 690 N N . PRO A 1 89 ? 14.586 -1.576 -0.577 1 96.62 89 PRO A N 1
ATOM 691 C CA . PRO A 1 89 ? 15.086 -2.908 -0.232 1 96.62 89 PRO A CA 1
ATOM 692 C C . PRO A 1 89 ? 13.977 -3.867 0.185 1 96.62 89 PRO A C 1
ATOM 694 O O . PRO A 1 89 ? 14.25 -4.988 0.62 1 96.62 89 PRO A O 1
ATOM 697 N N . THR A 1 90 ? 12.719 -3.473 0.095 1 98.31 90 THR A N 1
ATOM 698 C CA . THR A 1 90 ? 11.586 -4.277 0.549 1 98.31 90 THR A CA 1
ATOM 699 C C . THR A 1 90 ? 10.633 -4.574 -0.605 1 98.31 90 THR A C 1
ATOM 701 O O . THR A 1 90 ? 10.242 -3.666 -1.343 1 98.31 90 THR A O 1
ATOM 704 N N . VAL A 1 91 ? 10.312 -5.832 -0.812 1 98.75 91 VAL A N 1
ATOM 705 C CA . VAL A 1 91 ? 9.391 -6.238 -1.869 1 98.75 91 VAL A CA 1
ATOM 706 C C . VAL A 1 91 ? 8.297 -7.133 -1.289 1 98.75 91 VAL A C 1
ATOM 708 O O . VAL A 1 91 ? 8.391 -7.566 -0.138 1 98.75 91 VAL A O 1
ATOM 711 N N . GLU A 1 92 ? 7.242 -7.305 -2.068 1 98.75 92 GLU A N 1
ATOM 712 C CA . GLU A 1 92 ? 6.109 -8.148 -1.711 1 98.75 92 GLU A CA 1
ATOM 713 C C . GLU A 1 92 ? 6.035 -9.383 -2.602 1 98.75 92 GLU A C 1
ATOM 715 O O . GLU A 1 92 ? 6.289 -9.305 -3.807 1 98.75 92 GLU A O 1
ATOM 720 N N . LEU A 1 93 ? 5.609 -10.477 -1.992 1 98.75 93 LEU A N 1
ATOM 721 C CA . LEU A 1 93 ? 5.461 -11.734 -2.715 1 98.75 93 LEU A CA 1
ATOM 722 C C . LEU A 1 93 ? 4.016 -11.938 -3.16 1 98.75 93 LEU A C 1
ATOM 724 O O . LEU A 1 93 ? 3.084 -11.734 -2.377 1 98.75 93 LEU A O 1
ATOM 728 N N . THR A 1 94 ? 3.834 -12.25 -4.398 1 98.62 94 THR A N 1
ATOM 729 C CA . THR A 1 94 ? 2.596 -12.797 -4.941 1 98.62 94 THR A CA 1
ATOM 730 C C . THR A 1 94 ? 2.797 -14.242 -5.395 1 98.62 94 THR A C 1
ATOM 732 O O . THR A 1 94 ? 3.801 -14.562 -6.035 1 98.62 94 THR A O 1
ATOM 735 N N . LEU A 1 95 ? 1.904 -15.078 -5.031 1 98.44 95 LEU A N 1
ATOM 736 C CA . LEU A 1 95 ? 1.996 -16.5 -5.367 1 98.44 95 LEU A CA 1
ATOM 737 C C . LEU A 1 95 ? 0.609 -17.109 -5.523 1 98.44 95 LEU A C 1
ATOM 739 O O . LEU A 1 95 ? -0.173 -17.141 -4.57 1 98.44 95 LEU A O 1
ATOM 743 N N . PHE A 1 96 ? 0.283 -17.594 -6.73 1 98.5 96 PHE A N 1
ATOM 744 C CA . PHE A 1 96 ? -0.998 -18.219 -7.016 1 98.5 96 PHE A CA 1
ATOM 745 C C . PHE A 1 96 ? -0.797 -19.531 -7.781 1 98.5 96 PHE A C 1
ATOM 747 O O . PHE A 1 96 ? 0.047 -19.609 -8.68 1 98.5 96 PHE A O 1
ATOM 754 N N . ILE A 1 97 ? -1.552 -20.484 -7.414 1 98.25 97 ILE A N 1
ATOM 755 C CA . ILE A 1 97 ? -1.508 -21.797 -8.047 1 98.25 97 ILE A CA 1
ATOM 756 C C . ILE A 1 97 ? -2.887 -22.141 -8.602 1 98.25 97 ILE A C 1
ATOM 758 O O . ILE A 1 97 ? -3.904 -21.906 -7.945 1 98.25 97 ILE A O 1
ATOM 762 N N . HIS A 1 98 ? -2.887 -22.656 -9.789 1 98.06 98 HIS A N 1
ATOM 763 C CA . HIS A 1 98 ? -4.145 -23.156 -10.336 1 98.06 98 HIS A CA 1
ATOM 764 C C . HIS A 1 98 ? -4.836 -24.094 -9.352 1 98.06 98 HIS A C 1
ATOM 766 O O . HIS A 1 98 ? -4.188 -24.938 -8.734 1 98.06 98 HIS A O 1
ATOM 772 N N . PRO A 1 99 ? -6.121 -23.953 -9.195 1 95.62 99 PRO A N 1
ATOM 773 C CA . PRO A 1 99 ? -6.828 -24.703 -8.156 1 95.62 99 PRO A CA 1
ATOM 774 C C . PRO A 1 99 ? -6.676 -26.219 -8.328 1 95.62 99 PRO A C 1
ATOM 776 O O . PRO A 1 99 ? -6.688 -26.953 -7.34 1 95.62 99 PRO A O 1
ATOM 779 N N . GLU A 1 100 ? -6.465 -26.688 -9.508 1 95.56 100 GLU A N 1
ATOM 780 C CA . GLU A 1 100 ? -6.375 -28.125 -9.773 1 95.56 100 GLU A CA 1
ATOM 781 C C . GLU A 1 100 ? -4.957 -28.641 -9.539 1 95.56 100 GLU A C 1
ATOM 783 O O . GLU A 1 100 ? -4.703 -29.844 -9.641 1 95.56 100 GLU A O 1
ATOM 788 N N . HIS A 1 101 ? -4.078 -27.781 -9.219 1 96 101 HIS A N 1
ATOM 789 C CA . HIS A 1 101 ? -2.682 -28.203 -9.117 1 96 101 HIS A CA 1
ATOM 790 C C . HIS A 1 101 ? -2.08 -27.797 -7.777 1 96 101 HIS A C 1
ATOM 792 O O . HIS A 1 101 ? -0.863 -27.625 -7.66 1 96 101 HIS A O 1
ATOM 798 N N . GLN A 1 102 ? -2.914 -27.547 -6.785 1 94 102 GLN A N 1
ATOM 799 C CA . GLN A 1 102 ? -2.473 -27.234 -5.43 1 94 102 GLN A CA 1
ATOM 800 C C . GLN A 1 102 ? -1.988 -28.484 -4.703 1 94 102 GLN A C 1
ATOM 802 O O . GLN A 1 102 ? -2.26 -29.609 -5.141 1 94 102 GLN A O 1
ATOM 807 N N . SER A 1 103 ? -1.162 -28.297 -3.707 1 92.25 103 SER A N 1
ATOM 808 C CA . SER A 1 103 ? -0.662 -29.359 -2.848 1 92.25 103 SER A CA 1
ATOM 809 C C . SER A 1 103 ? 0.155 -30.375 -3.643 1 92.25 103 SER A C 1
ATOM 811 O O . SER A 1 103 ? 0.115 -31.578 -3.359 1 92.25 103 SER A O 1
ATOM 813 N N . GLN A 1 104 ? 0.773 -29.906 -4.684 1 94.31 104 GLN A N 1
ATOM 814 C CA . GLN A 1 104 ? 1.629 -30.75 -5.52 1 94.31 104 GLN A CA 1
ATOM 815 C C . GLN A 1 104 ? 3.055 -30.203 -5.559 1 94.31 104 GLN A C 1
ATOM 817 O O . GLN A 1 104 ? 3.836 -30.562 -6.441 1 94.31 104 GLN A O 1
ATOM 822 N N . GLY A 1 105 ? 3.297 -29.297 -4.664 1 95.75 105 GLY A N 1
ATOM 823 C CA . GLY A 1 105 ? 4.645 -28.766 -4.555 1 95.75 105 GLY A CA 1
ATOM 824 C C . GLY A 1 105 ? 4.902 -27.609 -5.484 1 95.75 105 GLY A C 1
ATOM 825 O O . GLY A 1 105 ? 6.004 -27.062 -5.516 1 95.75 105 GLY A O 1
ATOM 826 N N . VAL A 1 106 ? 3.973 -27.172 -6.289 1 97.69 106 VAL A N 1
ATOM 827 C CA . VAL A 1 106 ? 4.113 -26.094 -7.254 1 97.69 106 VAL A CA 1
ATOM 828 C C . VAL A 1 106 ? 4.457 -24.797 -6.527 1 97.69 106 VAL A C 1
ATOM 830 O O . VAL A 1 106 ? 5.395 -24.094 -6.914 1 97.69 106 VAL A O 1
ATOM 833 N N . GLY A 1 107 ? 3.717 -24.516 -5.434 1 98 107 GLY A N 1
ATOM 834 C CA . GLY A 1 107 ? 3.961 -23.297 -4.66 1 98 107 GLY A CA 1
ATOM 835 C C . GLY A 1 107 ? 5.355 -23.25 -4.066 1 98 107 GLY A C 1
ATOM 836 O O . GLY A 1 107 ? 6.012 -22.203 -4.113 1 98 107 GLY A O 1
ATOM 837 N N . SER A 1 108 ? 5.77 -24.359 -3.557 1 97.94 108 SER A N 1
ATOM 838 C CA . SER A 1 108 ? 7.098 -24.438 -2.957 1 97.94 108 SER A CA 1
ATOM 839 C C . SER A 1 108 ? 8.188 -24.172 -3.99 1 97.94 108 SER A C 1
ATOM 841 O O . SER A 1 108 ? 9.156 -23.469 -3.707 1 97.94 108 SER A O 1
ATOM 843 N N . ARG A 1 109 ? 8.055 -24.703 -5.125 1 98.19 109 ARG A N 1
ATOM 844 C CA . ARG A 1 109 ? 9.039 -24.531 -6.184 1 98.19 109 ARG A CA 1
ATOM 845 C C . ARG A 1 109 ? 9.078 -23.094 -6.676 1 98.19 109 ARG A C 1
ATOM 847 O O . ARG A 1 109 ? 10.148 -22.531 -6.895 1 98.19 109 ARG A O 1
ATOM 854 N N . LEU A 1 110 ? 7.91 -22.531 -6.898 1 98.75 110 LEU A N 1
ATOM 855 C CA . LEU A 1 110 ? 7.832 -21.141 -7.297 1 98.75 110 LEU A CA 1
ATOM 856 C C . LEU A 1 110 ? 8.461 -20.234 -6.238 1 98.75 110 LEU A C 1
ATOM 858 O O . LEU A 1 110 ? 9.242 -19.344 -6.562 1 98.75 110 LEU A O 1
ATOM 862 N N . PHE A 1 111 ? 8.102 -20.547 -4.98 1 98.69 111 PHE A N 1
ATOM 863 C CA . PHE A 1 111 ? 8.641 -19.766 -3.867 1 98.69 111 PHE A CA 1
ATOM 864 C C . PHE A 1 111 ? 10.164 -19.844 -3.838 1 98.69 111 PHE A C 1
ATOM 866 O O . PHE A 1 111 ? 10.844 -18.828 -3.719 1 98.69 111 PHE A O 1
ATOM 873 N N . SER A 1 112 ? 10.672 -20.984 -3.996 1 98.44 112 SER A N 1
ATOM 874 C CA . SER A 1 112 ? 12.117 -21.188 -3.992 1 98.44 112 SER A CA 1
ATOM 875 C C . SER A 1 112 ? 12.789 -20.391 -5.109 1 98.44 112 SER A C 1
ATOM 877 O O . SER A 1 112 ? 13.875 -19.844 -4.918 1 98.44 112 SER A O 1
ATOM 879 N N . SER A 1 113 ? 12.18 -20.391 -6.262 1 98.62 113 SER A N 1
ATOM 880 C CA . SER A 1 113 ? 12.727 -19.641 -7.387 1 98.62 113 SER A CA 1
ATOM 881 C C . SER A 1 113 ? 12.773 -18.156 -7.086 1 98.62 113 SER A C 1
ATOM 883 O O . SER A 1 113 ? 13.758 -17.484 -7.402 1 98.62 113 SER A O 1
ATOM 885 N N . ILE A 1 114 ? 11.719 -17.625 -6.453 1 98.75 114 ILE A N 1
ATOM 886 C CA . ILE A 1 114 ? 11.664 -16.219 -6.086 1 98.75 114 ILE A CA 1
ATOM 887 C C . ILE A 1 114 ? 12.773 -15.906 -5.078 1 98.75 114 ILE A C 1
ATOM 889 O O . ILE A 1 114 ? 13.547 -14.961 -5.27 1 98.75 114 ILE A O 1
ATOM 893 N N . VAL A 1 115 ? 12.891 -16.703 -4.055 1 98.44 115 VAL A N 1
ATOM 894 C CA . VAL A 1 115 ? 13.852 -16.469 -2.977 1 98.44 115 VAL A CA 1
ATOM 895 C C . VAL A 1 115 ? 15.273 -16.578 -3.518 1 98.44 115 VAL A C 1
ATOM 897 O O . VAL A 1 115 ? 16.125 -15.742 -3.201 1 98.44 115 VAL A O 1
ATOM 900 N N . SER A 1 116 ? 15.492 -17.609 -4.363 1 98.44 116 SER A N 1
ATOM 901 C CA . SER A 1 116 ? 16.812 -17.766 -4.969 1 98.44 116 SER A CA 1
ATOM 902 C C . SER A 1 116 ? 17.203 -16.547 -5.789 1 98.44 116 SER A C 1
ATOM 904 O O . SER A 1 116 ? 18.328 -16.062 -5.703 1 98.44 116 SER A O 1
ATOM 906 N N . SER A 1 117 ? 16.281 -16.031 -6.559 1 98.38 117 SER A N 1
ATOM 907 C CA . SER A 1 117 ? 16.531 -14.836 -7.359 1 98.38 117 SER A CA 1
ATOM 908 C C . SER A 1 117 ? 16.844 -13.633 -6.473 1 98.38 117 SER A C 1
ATOM 910 O O . SER A 1 117 ? 17.797 -12.898 -6.727 1 98.38 117 SER A O 1
ATOM 912 N N . LEU A 1 118 ? 16.031 -13.438 -5.441 1 98.06 118 LEU A N 1
ATOM 913 C CA . LEU A 1 118 ? 16.172 -12.258 -4.59 1 98.06 118 LEU A CA 1
ATOM 914 C C . LEU A 1 118 ? 17.469 -12.312 -3.793 1 98.06 118 LEU A C 1
ATOM 916 O O . LEU A 1 118 ? 18.062 -11.266 -3.514 1 98.06 118 LEU A O 1
ATOM 920 N N . GLN A 1 119 ? 17.891 -13.461 -3.383 1 96.88 119 GLN A N 1
ATOM 921 C CA . GLN A 1 119 ? 19.125 -13.641 -2.633 1 96.88 119 GLN A CA 1
ATOM 922 C C . GLN A 1 119 ? 20.344 -13.547 -3.553 1 96.88 119 GLN A C 1
ATOM 924 O O . GLN A 1 119 ? 21.469 -13.32 -3.088 1 96.88 119 GLN A O 1
ATOM 929 N N . GLY A 1 120 ? 20.156 -13.742 -4.801 1 94.88 120 GLY A N 1
ATOM 930 C CA . GLY A 1 120 ? 21.234 -13.75 -5.773 1 94.88 120 GLY A CA 1
ATOM 931 C C . GLY A 1 120 ? 21.531 -12.375 -6.348 1 94.88 120 GLY A C 1
ATOM 932 O O . GLY A 1 120 ? 21.922 -11.461 -5.617 1 94.88 120 GLY A O 1
ATOM 933 N N . GLU A 1 121 ? 21.188 -12.219 -7.609 1 91.12 121 GLU A N 1
ATOM 934 C CA . GLU A 1 121 ? 21.688 -11.062 -8.344 1 91.12 121 GLU A CA 1
ATOM 935 C C . GLU A 1 121 ? 20.609 -10 -8.508 1 91.12 121 GLU A C 1
ATOM 937 O O . GLU A 1 121 ? 20.859 -8.93 -9.055 1 91.12 121 GLU A O 1
ATOM 942 N N . THR A 1 122 ? 19.453 -10.273 -8.031 1 96.19 122 THR A N 1
ATOM 943 C CA . THR A 1 122 ? 18.375 -9.32 -8.219 1 96.19 122 THR A CA 1
ATOM 944 C C . THR A 1 122 ? 18.703 -7.977 -7.574 1 96.19 122 THR A C 1
ATOM 946 O O . THR A 1 122 ? 19.141 -7.93 -6.426 1 96.19 122 THR A O 1
ATOM 949 N N . ARG A 1 123 ? 18.562 -6.914 -8.406 1 96.81 123 ARG A N 1
ATOM 950 C CA . ARG A 1 123 ? 18.625 -5.535 -7.938 1 96.81 123 ARG A CA 1
ATOM 951 C C . ARG A 1 123 ? 17.328 -4.797 -8.258 1 96.81 123 ARG A C 1
ATOM 953 O O . ARG A 1 123 ? 16.906 -4.754 -9.414 1 96.81 123 ARG A O 1
ATOM 960 N N . HIS A 1 124 ? 16.719 -4.281 -7.23 1 98 124 HIS A N 1
ATOM 961 C CA . HIS A 1 124 ? 15.461 -3.566 -7.402 1 98 124 HIS A CA 1
ATOM 962 C C . HIS A 1 124 ? 15.688 -2.152 -7.922 1 98 124 HIS A C 1
ATOM 964 O O . HIS A 1 124 ? 16.219 -1.301 -7.199 1 98 124 HIS A O 1
ATOM 970 N N . LEU A 1 125 ? 15.32 -1.948 -9.148 1 96.81 125 LEU A N 1
ATOM 971 C CA . LEU A 1 125 ? 15.414 -0.626 -9.758 1 96.81 125 LEU A CA 1
ATOM 972 C C . LEU A 1 125 ? 14.242 0.254 -9.336 1 96.81 125 LEU A C 1
ATOM 974 O O . LEU A 1 125 ? 13.398 0.597 -10.164 1 96.81 125 LEU A O 1
ATOM 978 N N . ALA A 1 126 ? 14.305 0.697 -8.102 1 96.69 126 ALA A N 1
ATOM 979 C CA . ALA A 1 126 ? 13.234 1.495 -7.5 1 96.69 126 ALA A CA 1
ATOM 980 C C . ALA A 1 126 ? 13.281 2.934 -8.008 1 96.69 126 ALA A C 1
ATOM 982 O O . ALA A 1 126 ? 14.328 3.416 -8.438 1 96.69 126 ALA A O 1
ATOM 983 N N . ARG A 1 127 ? 12.125 3.6 -7.977 1 95.88 127 ARG A N 1
ATOM 984 C CA . ARG A 1 127 ? 12.047 4.969 -8.477 1 95.88 127 ARG A CA 1
ATOM 985 C C . ARG A 1 127 ? 10.961 5.758 -7.754 1 95.88 127 ARG A C 1
ATOM 987 O O . ARG A 1 127 ? 10.047 5.172 -7.168 1 95.88 127 ARG A O 1
ATOM 994 N N . GLU A 1 128 ? 11.102 7.098 -7.734 1 96.5 128 GLU A N 1
ATOM 995 C CA . GLU A 1 128 ? 10.094 8.062 -7.289 1 96.5 128 GLU A CA 1
ATOM 996 C C . GLU A 1 128 ? 9.578 8.891 -8.461 1 96.5 128 GLU A C 1
ATOM 998 O O . GLU A 1 128 ? 10.281 9.094 -9.445 1 96.5 128 GLU A O 1
ATOM 1003 N N . PHE A 1 129 ? 8.273 9.273 -8.398 1 95.94 129 PHE A N 1
ATOM 1004 C CA . PHE A 1 129 ? 7.645 10.18 -9.359 1 95.94 129 PHE A CA 1
ATOM 1005 C C . PHE A 1 129 ? 7.578 9.547 -10.742 1 95.94 129 PHE A C 1
ATOM 1007 O O . PHE A 1 129 ? 7.848 10.211 -11.742 1 95.94 129 PHE A O 1
ATOM 1014 N N . GLU A 1 130 ? 7.309 8.273 -10.758 1 90.12 130 GLU A N 1
ATOM 1015 C CA . GLU A 1 130 ? 7.312 7.512 -12.008 1 90.12 130 GLU A CA 1
ATOM 1016 C C . GLU A 1 130 ? 6.273 8.055 -12.984 1 90.12 130 GLU A C 1
ATOM 1018 O O . GLU A 1 130 ? 6.398 7.859 -14.195 1 90.12 130 GLU A O 1
ATOM 1023 N N . ASP A 1 131 ? 5.281 8.766 -12.516 1 85.94 131 ASP A N 1
ATOM 1024 C CA . ASP A 1 131 ? 4.199 9.258 -13.359 1 85.94 131 ASP A CA 1
ATOM 1025 C C . ASP A 1 131 ? 4.633 10.492 -14.148 1 85.94 131 ASP A C 1
ATOM 1027 O O . ASP A 1 131 ? 3.908 10.961 -15.023 1 85.94 131 ASP A O 1
ATOM 1031 N N . ASP A 1 132 ? 5.762 11.047 -13.805 1 89.75 132 ASP A N 1
ATOM 1032 C CA . ASP A 1 132 ? 6.348 12.203 -14.484 1 89.75 132 ASP A CA 1
ATOM 1033 C C . ASP A 1 132 ? 7.793 11.93 -14.883 1 89.75 132 ASP A C 1
ATOM 1035 O O . ASP A 1 132 ? 8.719 12.18 -14.102 1 89.75 132 ASP A O 1
ATOM 1039 N N . PRO A 1 133 ? 7.941 11.539 -16.156 1 88 133 PRO A N 1
ATOM 1040 C CA . PRO A 1 133 ? 9.281 11.148 -16.594 1 88 133 PRO A CA 1
ATOM 1041 C C . PRO A 1 133 ? 10.312 12.266 -16.422 1 88 133 PRO A C 1
ATOM 1043 O O . PRO A 1 133 ? 11.508 11.992 -16.297 1 88 133 PRO A O 1
ATOM 1046 N N . THR A 1 134 ? 9.906 13.531 -16.391 1 92.25 134 THR A N 1
ATOM 1047 C CA . THR A 1 134 ? 10.828 14.648 -16.25 1 92.25 134 THR A CA 1
ATOM 1048 C C . THR A 1 134 ? 11.266 14.805 -14.797 1 92.25 134 THR A C 1
ATOM 1050 O O . THR A 1 134 ? 12.234 15.5 -14.508 1 92.25 134 THR A O 1
ATOM 1053 N N . ARG A 1 135 ? 10.602 14.047 -13.852 1 93.25 135 ARG A N 1
ATOM 1054 C CA . ARG A 1 135 ? 10.867 14.219 -12.43 1 93.25 135 ARG A CA 1
ATOM 1055 C C . ARG A 1 135 ? 11.289 12.906 -11.789 1 93.25 135 ARG A C 1
ATOM 1057 O O . ARG A 1 135 ? 11.711 12.883 -10.625 1 93.25 135 ARG A O 1
ATOM 1064 N N . GLU A 1 136 ? 11.195 11.828 -12.617 1 93.31 136 GLU A N 1
ATOM 1065 C CA . GLU A 1 136 ? 11.508 10.508 -12.078 1 93.31 136 GLU A CA 1
ATOM 1066 C C . GLU A 1 136 ? 12.93 10.461 -11.523 1 93.31 136 GLU A C 1
ATOM 1068 O O . GLU A 1 136 ? 13.867 10.961 -12.156 1 93.31 136 GLU A O 1
ATOM 1073 N N . VAL A 1 137 ? 13.023 9.922 -10.312 1 92.94 137 VAL A N 1
ATOM 1074 C CA . VAL A 1 137 ? 14.32 9.703 -9.68 1 92.94 137 VAL A CA 1
ATOM 1075 C C . VAL A 1 137 ? 14.516 8.219 -9.391 1 92.94 137 VAL A C 1
ATOM 1077 O O . VAL A 1 137 ? 13.617 7.562 -8.852 1 92.94 137 VAL A O 1
ATOM 1080 N N . ARG A 1 138 ? 15.703 7.762 -9.711 1 91.5 138 ARG A N 1
ATOM 1081 C CA . ARG A 1 138 ? 16.016 6.348 -9.516 1 91.5 138 ARG A CA 1
ATOM 1082 C C . ARG A 1 138 ? 16.859 6.145 -8.258 1 91.5 138 ARG A C 1
ATOM 1084 O O . ARG A 1 138 ? 17.531 7.074 -7.797 1 91.5 138 ARG A O 1
ATOM 1091 N N . TYR A 1 139 ? 16.766 4.949 -7.773 1 89.19 139 TYR A N 1
ATOM 1092 C CA . TYR A 1 139 ? 17.594 4.574 -6.625 1 89.19 139 TYR A CA 1
ATOM 1093 C C . TYR A 1 139 ? 19.078 4.762 -6.93 1 89.19 139 TYR A C 1
ATOM 1095 O O . TYR A 1 139 ? 19.562 4.277 -7.949 1 89.19 139 TYR A O 1
ATOM 1103 N N . GLU A 1 140 ? 19.875 5.441 -5.977 1 83.44 140 GLU A N 1
ATOM 1104 C CA . GLU A 1 140 ? 21.234 5.824 -6.32 1 83.44 140 GLU A CA 1
ATOM 1105 C C . GLU A 1 140 ? 22.25 5.172 -5.379 1 83.44 140 GLU A C 1
ATOM 1107 O O . GLU A 1 140 ? 23.438 5.098 -5.691 1 83.44 140 GLU A O 1
ATOM 1112 N N . ALA A 1 141 ? 21.953 4.766 -4.172 1 76.94 141 ALA A N 1
ATOM 1113 C CA . ALA A 1 141 ? 22.891 4.32 -3.143 1 76.94 141 ALA A CA 1
ATOM 1114 C C . ALA A 1 141 ? 23.828 3.25 -3.684 1 76.94 141 ALA A C 1
ATOM 1116 O O . ALA A 1 141 ? 24.969 3.135 -3.236 1 76.94 141 ALA A O 1
ATOM 1117 N N . ASP A 1 142 ? 23.531 2.529 -4.672 1 73.19 142 ASP A N 1
ATOM 1118 C CA . ASP A 1 142 ? 24.375 1.485 -5.246 1 73.19 142 ASP A CA 1
ATOM 1119 C C . ASP A 1 142 ? 24.797 1.843 -6.672 1 73.19 142 ASP A C 1
ATOM 1121 O O . ASP A 1 142 ? 24.875 0.972 -7.539 1 73.19 142 ASP A O 1
ATOM 1125 N N . GLY A 1 143 ? 25.156 3.117 -6.801 1 78.25 143 GLY A N 1
ATOM 1126 C CA . GLY A 1 143 ? 25.625 3.58 -8.094 1 78.25 143 GLY A CA 1
ATOM 1127 C C . GLY A 1 143 ? 24.562 3.502 -9.18 1 78.25 143 GLY A C 1
ATOM 1128 O O . GLY A 1 143 ? 24.891 3.322 -10.359 1 78.25 143 GLY A O 1
ATOM 1129 N N . GLY A 1 144 ? 23.453 3.43 -8.711 1 79.38 144 GLY A N 1
ATOM 1130 C CA . GLY A 1 144 ? 22.359 3.396 -9.664 1 79.38 144 GLY A CA 1
ATOM 1131 C C . GLY A 1 144 ? 22.047 1.998 -10.164 1 79.38 144 GLY A C 1
ATOM 1132 O O . GLY A 1 144 ? 21.219 1.825 -11.055 1 79.38 144 GLY A O 1
ATOM 1133 N N . GLN A 1 145 ? 22.719 0.985 -9.609 1 87.44 145 GLN A N 1
ATOM 1134 C CA . GLN A 1 145 ? 22.531 -0.391 -10.062 1 87.44 145 GLN A CA 1
ATOM 1135 C C . GLN A 1 145 ? 21.281 -1.007 -9.453 1 87.44 145 GLN A C 1
ATOM 1137 O O . GLN A 1 145 ? 20.844 -2.082 -9.867 1 87.44 145 GLN A O 1
ATOM 1142 N N . GLY A 1 146 ? 20.625 -0.299 -8.539 1 94.19 146 GLY A N 1
ATOM 1143 C CA . GLY A 1 146 ? 19.422 -0.817 -7.898 1 94.19 146 GLY A CA 1
ATOM 1144 C C . GLY A 1 146 ? 19.672 -1.325 -6.488 1 94.19 146 GLY A C 1
ATOM 1145 O O . GLY A 1 146 ? 20.828 -1.574 -6.109 1 94.19 146 GLY A O 1
ATOM 1146 N N . ALA A 1 147 ? 18.703 -1.448 -5.762 1 95.5 147 ALA A N 1
ATOM 1147 C CA . ALA A 1 147 ? 18.797 -1.849 -4.359 1 95.5 147 ALA A CA 1
ATOM 1148 C C . ALA A 1 147 ? 18.828 -3.369 -4.227 1 95.5 147 ALA A C 1
ATOM 1150 O O . ALA A 1 147 ? 18.109 -4.078 -4.93 1 95.5 147 ALA A O 1
ATOM 1151 N N . ARG A 1 148 ? 19.703 -3.844 -3.369 1 94.94 148 ARG A N 1
ATOM 1152 C CA . ARG A 1 148 ? 19.562 -5.23 -2.936 1 94.94 148 ARG A CA 1
ATOM 1153 C C . ARG A 1 148 ? 18.312 -5.43 -2.084 1 94.94 148 ARG A C 1
ATOM 1155 O O . ARG A 1 148 ? 18.031 -4.617 -1.203 1 94.94 148 ARG A O 1
ATOM 1162 N N . VAL A 1 149 ? 17.641 -6.445 -2.338 1 97.12 149 VAL A N 1
ATOM 1163 C CA . VAL A 1 149 ? 16.438 -6.727 -1.562 1 97.12 149 VAL A CA 1
ATOM 1164 C C . VAL A 1 149 ? 16.812 -7.355 -0.225 1 97.12 149 VAL A C 1
ATOM 1166 O O . VAL A 1 149 ? 17.578 -8.328 -0.185 1 97.12 149 VAL A O 1
ATOM 1169 N N . LYS A 1 150 ? 16.266 -6.773 0.839 1 96.19 150 LYS A N 1
ATOM 1170 C CA . LYS A 1 150 ? 16.578 -7.227 2.191 1 96.19 150 LYS A CA 1
ATOM 1171 C C . LYS A 1 150 ? 15.383 -7.918 2.832 1 96.19 150 LYS A C 1
ATOM 1173 O O . LYS A 1 150 ? 15.539 -8.836 3.635 1 96.19 150 LYS A O 1
ATOM 1178 N N . THR A 1 151 ? 14.258 -7.473 2.49 1 98.06 151 THR A N 1
ATOM 1179 C CA . THR A 1 151 ? 13.047 -7.941 3.15 1 98.06 151 THR A CA 1
ATOM 1180 C C . THR A 1 151 ? 12 -8.359 2.121 1 98.06 151 THR A C 1
ATOM 1182 O O . THR A 1 151 ? 11.766 -7.641 1.144 1 98.06 151 THR A O 1
ATOM 1185 N N . LEU A 1 152 ? 11.438 -9.523 2.26 1 98.62 152 LEU A N 1
ATOM 1186 C CA . LEU A 1 152 ? 10.305 -10.039 1.489 1 98.62 152 LEU A CA 1
ATOM 1187 C C . LEU A 1 152 ? 9.062 -10.148 2.357 1 98.62 152 LEU A C 1
ATOM 1189 O O . LEU A 1 152 ? 9.062 -10.844 3.371 1 98.62 152 LEU A O 1
ATOM 1193 N N . LEU A 1 153 ? 8.047 -9.391 2.025 1 98.69 153 LEU A N 1
ATOM 1194 C CA . LEU A 1 153 ? 6.789 -9.414 2.756 1 98.69 153 LEU A CA 1
ATOM 1195 C C . LEU A 1 153 ? 5.773 -10.32 2.064 1 98.69 153 LEU A C 1
ATOM 1197 O O . LEU A 1 153 ? 5.668 -10.312 0.835 1 98.69 153 LEU A O 1
ATOM 1201 N N . ALA A 1 154 ? 5.102 -11.109 2.783 1 98.19 154 ALA A N 1
ATOM 1202 C CA . ALA A 1 154 ? 3.906 -11.82 2.34 1 98.19 154 ALA A CA 1
ATOM 1203 C C . ALA A 1 154 ? 2.652 -11.242 2.99 1 98.19 154 ALA A C 1
ATOM 1205 O O . ALA A 1 154 ? 2.469 -11.352 4.203 1 98.19 154 ALA A O 1
ATOM 1206 N N . ILE A 1 155 ? 1.869 -10.586 2.24 1 97.06 155 ILE A N 1
ATOM 1207 C CA . ILE A 1 155 ? 0.589 -10.047 2.689 1 97.06 155 ILE A CA 1
ATOM 1208 C C . ILE A 1 155 ? -0.543 -10.969 2.234 1 97.06 155 ILE A C 1
ATOM 1210 O O . ILE A 1 155 ? -0.709 -11.211 1.037 1 97.06 155 ILE A O 1
ATOM 1214 N N . MET A 1 156 ? -1.325 -11.461 3.168 1 96.19 156 MET A N 1
ATOM 1215 C CA . MET A 1 156 ? -2.34 -12.453 2.818 1 96.19 156 MET A CA 1
ATOM 1216 C C . MET A 1 156 ? -3.666 -12.141 3.504 1 96.19 156 MET A C 1
ATOM 1218 O O . MET A 1 156 ? -3.688 -11.508 4.562 1 96.19 156 MET A O 1
ATOM 1222 N N . ALA A 1 157 ? -4.703 -12.578 2.859 1 94.69 157 ALA A N 1
ATOM 1223 C CA . ALA A 1 157 ? -6.016 -12.586 3.5 1 94.69 157 ALA A CA 1
ATOM 1224 C C . ALA A 1 157 ? -6.215 -13.852 4.328 1 94.69 157 ALA A C 1
ATOM 1226 O O . ALA A 1 157 ? -5.66 -14.906 4.008 1 94.69 157 ALA A O 1
ATOM 1227 N N . VAL A 1 158 ? -6.934 -13.766 5.398 1 91.94 158 VAL A N 1
ATOM 1228 C CA . VAL A 1 158 ? -7.305 -14.914 6.219 1 91.94 158 VAL A CA 1
ATOM 1229 C C . VAL A 1 158 ? -8.727 -15.352 5.871 1 91.94 158 VAL A C 1
ATOM 1231 O O . VAL A 1 158 ? -9.688 -14.625 6.125 1 91.94 158 VAL A O 1
ATOM 1234 N N . ASP A 1 159 ? -8.711 -16.438 5.188 1 89 159 ASP A N 1
ATOM 1235 C CA . ASP A 1 159 ? -9.992 -17.062 4.898 1 89 159 ASP A CA 1
ATOM 1236 C C . ASP A 1 159 ? -10.391 -18.047 6.008 1 89 159 ASP A C 1
ATOM 1238 O O . ASP A 1 159 ? -9.922 -19.188 6.039 1 89 159 ASP A O 1
ATOM 1242 N N . ILE A 1 160 ? -11.344 -17.656 6.828 1 86.56 160 ILE A N 1
ATOM 1243 C CA . ILE A 1 160 ? -11.68 -18.438 8.023 1 86.56 160 ILE A CA 1
ATOM 1244 C C . ILE A 1 160 ? -12.367 -19.734 7.617 1 86.56 160 ILE A C 1
ATOM 1246 O O . ILE A 1 160 ? -12.43 -20.688 8.406 1 86.56 160 ILE A O 1
ATOM 1250 N N . ASP A 1 161 ? -12.812 -19.812 6.402 1 84.94 161 ASP A N 1
ATOM 1251 C CA . ASP A 1 161 ? -13.445 -21.031 5.906 1 84.94 161 ASP A CA 1
ATOM 1252 C C . ASP A 1 161 ? -12.422 -21.953 5.258 1 84.94 161 ASP A C 1
ATOM 1254 O O . ASP A 1 161 ? -12.75 -23.078 4.879 1 84.94 161 ASP A O 1
ATOM 1258 N N . GLY A 1 162 ? -11.25 -21.453 5.156 1 84.5 162 GLY A N 1
ATOM 1259 C CA . GLY A 1 162 ? -10.195 -22.234 4.527 1 84.5 162 GLY A CA 1
ATOM 1260 C C . GLY A 1 162 ? -9.523 -23.203 5.484 1 84.5 162 GLY A C 1
ATOM 1261 O O . GLY A 1 162 ? -10.008 -23.438 6.594 1 84.5 162 GLY A O 1
ATOM 1262 N N . LYS A 1 163 ? -8.438 -23.781 4.988 1 83.69 163 LYS A N 1
ATOM 1263 C CA . LYS A 1 163 ? -7.656 -24.75 5.758 1 83.69 163 LYS A CA 1
ATOM 1264 C C . LYS A 1 163 ? -7.219 -24.156 7.098 1 83.69 163 LYS A C 1
ATOM 1266 O O . LYS A 1 163 ? -6.758 -23.016 7.156 1 83.69 163 LYS A O 1
ATOM 1271 N N . ALA A 1 164 ? -7.395 -24.984 8.25 1 90.62 164 ALA A N 1
ATOM 1272 C CA . ALA A 1 164 ? -7.008 -24.578 9.594 1 90.62 164 ALA A CA 1
ATOM 1273 C C . ALA A 1 164 ? -7.59 -23.203 9.938 1 90.62 164 ALA A C 1
ATOM 1275 O O . ALA A 1 164 ? -6.895 -22.344 10.492 1 90.62 164 ALA A O 1
ATOM 1276 N N . LYS A 1 165 ? -8.836 -22.906 9.477 1 88.31 165 LYS A N 1
ATOM 1277 C CA . LYS A 1 165 ? -9.555 -21.656 9.742 1 88.31 165 LYS A CA 1
ATOM 1278 C C . LYS A 1 165 ? -8.805 -20.453 9.188 1 88.31 165 LYS A C 1
ATOM 1280 O O . LYS A 1 165 ? -8.742 -19.406 9.828 1 88.31 165 LYS A O 1
ATOM 1285 N N . GLY A 1 166 ? -8.055 -20.734 8.102 1 87.88 166 GLY A N 1
ATOM 1286 C CA . GLY A 1 166 ? -7.383 -19.656 7.398 1 87.88 166 GLY A CA 1
ATOM 1287 C C . GLY A 1 166 ? -5.922 -19.516 7.793 1 87.88 166 GLY A C 1
ATOM 1288 O O . GLY A 1 166 ? -5.195 -18.703 7.207 1 87.88 166 GLY A O 1
ATOM 1289 N N . MET A 1 167 ? -5.484 -20.312 8.711 1 93.25 167 MET A N 1
ATOM 1290 C CA . MET A 1 167 ? -4.125 -20.156 9.219 1 93.25 167 MET A CA 1
ATOM 1291 C C . MET A 1 167 ? -3.156 -21.062 8.469 1 93.25 167 MET A C 1
ATOM 1293 O O . MET A 1 167 ? -1.939 -20.953 8.633 1 93.25 167 MET A O 1
ATOM 1297 N N . GLY A 1 168 ? -3.674 -21.922 7.602 1 93.38 168 GLY A N 1
ATOM 1298 C CA . GLY A 1 168 ? -2.834 -22.828 6.836 1 93.38 168 GLY A CA 1
ATOM 1299 C C . GLY A 1 168 ? -1.77 -22.125 6.023 1 93.38 168 GLY A C 1
ATOM 1300 O O . GLY A 1 168 ? -0.599 -22.5 6.051 1 93.38 168 GLY A O 1
ATOM 1301 N N . LEU A 1 169 ? -2.18 -21.125 5.309 1 92.81 169 LEU A N 1
ATOM 1302 C CA . LEU A 1 169 ? -1.232 -20.375 4.496 1 92.81 169 LEU A CA 1
ATOM 1303 C C . LEU A 1 169 ? -0.201 -19.672 5.371 1 92.81 169 LEU A C 1
ATOM 1305 O O . LEU A 1 169 ? 0.988 -19.656 5.043 1 92.81 169 LEU A O 1
ATOM 1309 N N . ARG A 1 170 ? -0.691 -19.062 6.457 1 95.44 170 ARG A N 1
ATOM 1310 C CA . ARG A 1 170 ? 0.228 -18.438 7.406 1 95.44 170 ARG A CA 1
ATOM 1311 C C . ARG A 1 170 ? 1.279 -19.438 7.883 1 95.44 170 ARG A C 1
ATOM 1313 O O . ARG A 1 170 ? 2.475 -19.141 7.875 1 95.44 170 ARG A O 1
ATOM 1320 N N . ASP A 1 171 ? 0.856 -20.594 8.281 1 96.44 171 ASP A N 1
ATOM 1321 C CA . ASP A 1 171 ? 1.774 -21.625 8.766 1 96.44 171 ASP A CA 1
ATOM 1322 C C . ASP A 1 171 ? 2.736 -22.062 7.664 1 96.44 171 ASP A C 1
ATOM 1324 O O . ASP A 1 171 ? 3.904 -22.344 7.934 1 96.44 171 ASP A O 1
ATOM 1328 N N . TRP A 1 172 ? 2.242 -22.125 6.492 1 96.25 172 TRP A N 1
ATOM 1329 C CA . TRP A 1 172 ? 3.076 -22.438 5.34 1 96.25 172 TRP A CA 1
ATOM 1330 C C . TRP A 1 172 ? 4.211 -21.438 5.191 1 96.25 172 TRP A C 1
ATOM 1332 O O . TRP A 1 172 ? 5.367 -21.812 4.992 1 96.25 172 TRP A O 1
ATOM 1342 N N . TYR A 1 173 ? 3.963 -20.172 5.32 1 97.31 173 TYR A N 1
ATOM 1343 C CA . TYR A 1 173 ? 4.977 -19.125 5.25 1 97.31 173 TYR A CA 1
ATOM 1344 C C . TYR A 1 173 ? 5.945 -19.219 6.422 1 97.31 173 TYR A C 1
ATOM 1346 O O . TYR A 1 173 ? 7.16 -19.109 6.242 1 97.31 173 TYR A O 1
ATOM 1354 N N . VAL A 1 174 ? 5.438 -19.469 7.609 1 97.81 174 VAL A N 1
ATOM 1355 C CA . VAL A 1 174 ? 6.266 -19.562 8.805 1 97.81 174 VAL A CA 1
ATOM 1356 C C . VAL A 1 174 ? 7.258 -20.703 8.656 1 97.81 174 VAL A C 1
ATOM 1358 O O . VAL A 1 174 ? 8.438 -20.562 8.984 1 97.81 174 VAL A O 1
ATOM 1361 N N . GLN A 1 175 ? 6.816 -21.781 8.156 1 97.31 175 GLN A N 1
ATOM 1362 C CA . GLN A 1 175 ? 7.672 -22.938 7.926 1 97.31 175 GLN A CA 1
ATOM 1363 C C . GLN A 1 175 ? 8.789 -22.609 6.938 1 97.31 175 GLN A C 1
ATOM 1365 O O . GLN A 1 175 ? 9.805 -23.312 6.895 1 97.31 175 GLN A O 1
ATOM 1370 N N . ARG A 1 176 ? 8.609 -21.594 6.262 1 97.06 176 ARG A N 1
ATOM 1371 C CA . ARG A 1 176 ? 9.57 -21.234 5.219 1 97.06 176 ARG A CA 1
ATOM 1372 C C . ARG A 1 176 ? 10.352 -19.984 5.602 1 97.06 176 ARG A C 1
ATOM 1374 O O . ARG A 1 176 ? 10.93 -19.328 4.742 1 97.06 176 ARG A O 1
ATOM 1381 N N . GLY A 1 177 ? 10.25 -19.609 6.84 1 96.81 177 GLY A N 1
ATOM 1382 C CA . GLY A 1 177 ? 11.172 -18.609 7.371 1 96.81 177 GLY A CA 1
ATOM 1383 C C . GLY A 1 177 ? 10.516 -17.266 7.633 1 96.81 177 GLY A C 1
ATOM 1384 O O . GLY A 1 177 ? 11.172 -16.344 8.102 1 96.81 177 GLY A O 1
ATOM 1385 N N . PHE A 1 178 ? 9.258 -17.172 7.367 1 98.06 178 PHE A N 1
ATOM 1386 C CA . PHE A 1 178 ? 8.57 -15.914 7.645 1 98.06 178 PHE A CA 1
ATOM 1387 C C . PHE A 1 178 ? 8.195 -15.812 9.117 1 98.06 178 PHE A C 1
ATOM 1389 O O . PHE A 1 178 ? 8.039 -16.828 9.797 1 98.06 178 PHE A O 1
ATOM 1396 N N . THR A 1 179 ? 8.102 -14.586 9.586 1 98.06 179 THR A N 1
ATOM 1397 C CA . THR A 1 179 ? 7.562 -14.258 10.898 1 98.06 179 THR A CA 1
ATOM 1398 C C . THR A 1 179 ? 6.316 -13.383 10.766 1 98.06 179 THR A C 1
ATOM 1400 O O . THR A 1 179 ? 6.312 -12.406 10.016 1 98.06 179 THR A O 1
ATOM 1403 N N . GLU A 1 180 ? 5.25 -13.781 11.414 1 97.5 180 GLU A N 1
ATOM 1404 C CA . GLU A 1 180 ? 4.07 -12.922 11.414 1 97.5 180 GLU A CA 1
ATOM 1405 C C . GLU A 1 180 ? 4.34 -11.617 12.148 1 97.5 180 GLU A C 1
ATOM 1407 O O . GLU A 1 180 ? 4.711 -11.625 13.32 1 97.5 180 GLU A O 1
ATOM 1412 N N . VAL A 1 181 ? 4.121 -10.555 11.539 1 97.81 181 VAL A N 1
ATOM 1413 C CA . VAL A 1 181 ? 4.523 -9.281 12.125 1 97.81 181 VAL A CA 1
ATOM 1414 C C . VAL A 1 181 ? 3.303 -8.375 12.281 1 97.81 181 VAL A C 1
ATOM 1416 O O . VAL A 1 181 ? 3.41 -7.262 12.805 1 97.81 181 VAL A O 1
ATOM 1419 N N . GLY A 1 182 ? 2.135 -8.805 11.844 1 97 182 GLY A N 1
ATOM 1420 C CA . GLY A 1 182 ? 0.936 -7.992 11.961 1 97 182 GLY A CA 1
ATOM 1421 C C . GLY A 1 182 ? -0.329 -8.727 11.562 1 97 182 GLY A C 1
ATOM 1422 O O . GLY A 1 182 ? -0.274 -9.711 10.82 1 97 182 GLY A O 1
ATOM 1423 N N . ARG A 1 183 ? -1.444 -8.258 12.078 1 96.38 183 ARG A N 1
ATOM 1424 C CA . ARG A 1 183 ? -2.783 -8.75 11.766 1 96.38 183 ARG A CA 1
ATOM 1425 C C . ARG A 1 183 ? -3.801 -7.613 11.781 1 96.38 183 ARG A C 1
ATOM 1427 O O . ARG A 1 183 ? -3.998 -6.961 12.812 1 96.38 183 ARG A O 1
ATOM 1434 N N . LEU A 1 184 ? -4.359 -7.352 10.656 1 97.12 184 LEU A N 1
ATOM 1435 C CA . LEU A 1 184 ? -5.379 -6.312 10.523 1 97.12 184 LEU A CA 1
ATOM 1436 C C . LEU A 1 184 ? -6.777 -6.922 10.531 1 97.12 184 LEU A C 1
ATOM 1438 O O . LEU A 1 184 ? -7.16 -7.621 9.594 1 97.12 184 LEU A O 1
ATOM 1442 N N . LYS A 1 185 ? -7.516 -6.629 11.484 1 95.19 185 LYS A N 1
ATOM 1443 C CA . LYS A 1 185 ? -8.844 -7.227 11.633 1 95.19 185 LYS A CA 1
ATOM 1444 C C . LYS A 1 185 ? -9.906 -6.387 10.922 1 95.19 185 LYS A C 1
ATOM 1446 O O . LYS A 1 185 ? -9.93 -5.16 11.062 1 95.19 185 LYS A O 1
ATOM 1451 N N . GLU A 1 186 ? -10.711 -7.02 10.125 1 94.38 186 GLU A N 1
ATOM 1452 C CA . GLU A 1 186 ? -11.898 -6.43 9.516 1 94.38 186 GLU A CA 1
ATOM 1453 C C . GLU A 1 186 ? -11.547 -5.211 8.672 1 94.38 186 GLU A C 1
ATOM 1455 O O . GLU A 1 186 ? -12.203 -4.172 8.758 1 94.38 186 GLU A O 1
ATOM 1460 N N . VAL A 1 187 ? -10.5 -5.363 7.848 1 96.56 187 VAL A N 1
ATOM 1461 C CA . VAL A 1 187 ? -10.078 -4.242 7.012 1 96.56 187 VAL A CA 1
ATOM 1462 C C . VAL A 1 187 ? -10.539 -4.469 5.574 1 96.56 187 VAL A C 1
ATOM 1464 O O . VAL A 1 187 ? -10.438 -3.572 4.734 1 96.56 187 VAL A O 1
ATOM 1467 N N . GLY A 1 188 ? -10.977 -5.641 5.254 1 95.31 188 GLY A N 1
ATOM 1468 C CA . GLY A 1 188 ? -11.5 -5.984 3.938 1 95.31 188 GLY A CA 1
ATOM 1469 C C . GLY A 1 188 ? -12.852 -6.66 3.988 1 95.31 188 GLY A C 1
ATOM 1470 O O . GLY A 1 188 ? -13.156 -7.379 4.941 1 95.31 188 GLY A O 1
ATOM 1471 N N . PHE A 1 189 ? -13.672 -6.363 3.064 1 94.5 189 PHE A N 1
ATOM 1472 C CA . PHE A 1 189 ? -14.992 -6.965 2.941 1 94.5 189 PHE A CA 1
ATOM 1473 C C . PHE A 1 189 ? -15.203 -7.52 1.537 1 94.5 189 PHE A C 1
ATOM 1475 O O . PHE A 1 189 ? -15.07 -6.797 0.55 1 94.5 189 PHE A O 1
ATOM 1482 N N . LYS A 1 190 ? -15.453 -8.742 1.452 1 94.25 190 LYS A N 1
ATOM 1483 C CA . LYS A 1 190 ? -15.711 -9.43 0.192 1 94.25 190 LYS A CA 1
ATOM 1484 C C . LYS A 1 190 ? -16.547 -10.688 0.417 1 94.25 190 LYS A C 1
ATOM 1486 O O . LYS A 1 190 ? -16.359 -11.391 1.411 1 94.25 190 LYS A O 1
ATOM 1491 N N . LYS A 1 191 ? -17.453 -10.953 -0.519 1 92.94 191 LYS A N 1
ATOM 1492 C CA . LYS A 1 191 ? -18.328 -12.125 -0.502 1 92.94 191 LYS A CA 1
ATOM 1493 C C . LYS A 1 191 ? -19.125 -12.195 0.797 1 92.94 191 LYS A C 1
ATOM 1495 O O . LYS A 1 191 ? -19.281 -13.266 1.381 1 92.94 191 LYS A O 1
ATOM 1500 N N . GLY A 1 192 ? -19.469 -11.039 1.328 1 89.81 192 GLY A N 1
ATOM 1501 C CA . GLY A 1 192 ? -20.391 -10.922 2.439 1 89.81 192 GLY A CA 1
ATOM 1502 C C . GLY A 1 192 ? -19.734 -11.102 3.793 1 89.81 192 GLY A C 1
ATOM 1503 O O . GLY A 1 192 ? -20.422 -11.219 4.812 1 89.81 192 GLY A O 1
ATOM 1504 N N . ARG A 1 193 ? -18.438 -11.023 3.74 1 90.5 193 ARG A N 1
ATOM 1505 C CA . ARG A 1 193 ? -17.766 -11.242 5.012 1 90.5 193 ARG A CA 1
ATOM 1506 C C . ARG A 1 193 ? -16.547 -10.328 5.145 1 90.5 193 ARG A C 1
ATOM 1508 O O . ARG A 1 193 ? -15.953 -9.922 4.141 1 90.5 193 ARG A O 1
ATOM 1515 N N . TRP A 1 194 ? -16.297 -10.062 6.426 1 91.81 194 TRP A N 1
ATOM 1516 C CA . TRP A 1 194 ? -15.078 -9.336 6.762 1 91.81 194 TRP A CA 1
ATOM 1517 C C . TRP A 1 194 ? -13.891 -10.281 6.871 1 91.81 194 TRP A C 1
ATOM 1519 O O . TRP A 1 194 ? -14.055 -11.445 7.246 1 91.81 194 TRP A O 1
ATOM 1529 N N . MET B 1 1 ? -2.061 36.156 19.969 1 49.69 1 MET B N 1
ATOM 1530 C CA . MET B 1 1 ? -1.641 34.875 19.453 1 49.69 1 MET B CA 1
ATOM 1531 C C . MET B 1 1 ? -2.561 34.406 18.312 1 49.69 1 MET B C 1
ATOM 1533 O O . MET B 1 1 ? -3.783 34.531 18.438 1 49.69 1 MET B O 1
ATOM 1537 N N . SER B 1 2 ? -2.102 34.406 17.094 1 66.88 2 SER B N 1
ATOM 1538 C CA . SER B 1 2 ? -3.016 34.156 15.977 1 66.88 2 SER B CA 1
ATOM 1539 C C . SER B 1 2 ? -3.793 32.875 16.172 1 66.88 2 SER B C 1
ATOM 1541 O O . SER B 1 2 ? -3.27 31.891 16.734 1 66.88 2 SER B O 1
ATOM 1543 N N . SER B 1 3 ? -5.012 32.969 16.188 1 86.62 3 SER B N 1
ATOM 1544 C CA . SER B 1 3 ? -5.922 31.859 16.453 1 86.62 3 SER B CA 1
ATOM 1545 C C . SER B 1 3 ? -5.824 30.781 15.383 1 86.62 3 SER B C 1
ATOM 1547 O O . SER B 1 3 ? -5.715 31.094 14.195 1 86.62 3 SER B O 1
ATOM 1549 N N . ILE B 1 4 ? -5.562 29.547 15.805 1 92.94 4 ILE B N 1
ATOM 1550 C CA . ILE B 1 4 ? -5.508 28.391 14.906 1 92.94 4 ILE B CA 1
ATOM 1551 C C . ILE B 1 4 ? -6.918 28.047 14.422 1 92.94 4 ILE B C 1
ATOM 1553 O O . ILE B 1 4 ? -7.859 27.984 15.219 1 92.94 4 ILE B O 1
ATOM 1557 N N . SER B 1 5 ? -7.102 27.953 13.148 1 96 5 SER B N 1
ATOM 1558 C CA . SER B 1 5 ? -8.375 27.547 12.562 1 96 5 SER B CA 1
ATOM 1559 C C . SER B 1 5 ? -8.203 26.312 11.688 1 96 5 SER B C 1
ATOM 1561 O O . SER B 1 5 ? -7.172 26.141 11.039 1 96 5 SER B O 1
ATOM 1563 N N . ILE B 1 6 ? -9.227 25.406 11.672 1 98 6 ILE B N 1
ATOM 1564 C CA . ILE B 1 6 ? -9.258 24.203 10.844 1 98 6 ILE B CA 1
ATOM 1565 C C . ILE B 1 6 ? -10.375 24.328 9.805 1 98 6 ILE B C 1
ATOM 1567 O O . ILE B 1 6 ? -11.5 24.719 10.141 1 98 6 ILE B O 1
ATOM 1571 N N . ARG B 1 7 ? -10.078 24.078 8.617 1 98.12 7 ARG B N 1
ATOM 1572 C CA . ARG B 1 7 ? -11.078 24.094 7.559 1 98.12 7 ARG B CA 1
ATOM 1573 C C . ARG B 1 7 ? -10.734 23.094 6.461 1 98.12 7 ARG B C 1
ATOM 1575 O O . ARG B 1 7 ? -9.602 22.625 6.379 1 98.12 7 ARG B O 1
ATOM 1582 N N . PRO B 1 8 ? -11.734 22.719 5.605 1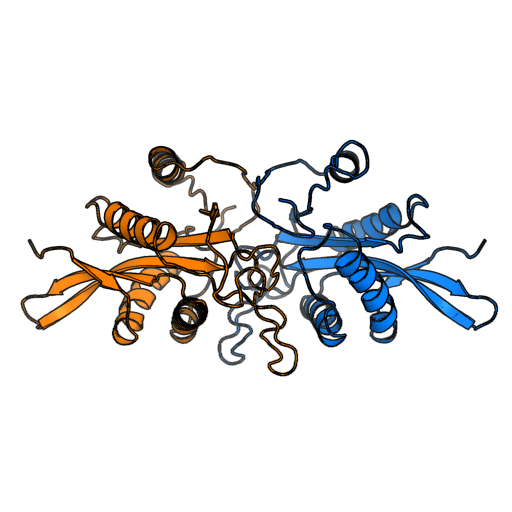 98.5 8 PRO B N 1
ATOM 1583 C CA . PRO B 1 8 ? -11.398 21.906 4.438 1 98.5 8 PRO B CA 1
ATOM 1584 C C . PRO B 1 8 ? -10.344 22.562 3.547 1 98.5 8 PRO B C 1
ATOM 1586 O O . PRO B 1 8 ? -10.352 23.781 3.361 1 98.5 8 PRO B O 1
ATOM 1589 N N . ALA B 1 9 ? -9.484 21.781 3.045 1 98.75 9 ALA B N 1
ATOM 1590 C CA . ALA B 1 9 ? -8.422 22.266 2.172 1 98.75 9 ALA B CA 1
ATOM 1591 C C . ALA B 1 9 ? -8.977 22.719 0.821 1 98.75 9 ALA B C 1
ATOM 1593 O O . ALA B 1 9 ? -9.992 22.188 0.363 1 98.75 9 ALA B O 1
ATOM 1594 N N . THR B 1 10 ? -8.32 23.672 0.211 1 98 10 THR B N 1
ATOM 1595 C CA . THR B 1 10 ? -8.594 24.109 -1.152 1 98 10 THR B CA 1
ATOM 1596 C C . THR B 1 10 ? -7.32 24.078 -1.995 1 98 10 THR B C 1
ATOM 1598 O O . THR B 1 10 ? -6.23 23.828 -1.473 1 98 10 THR B O 1
ATOM 1601 N N . LEU B 1 11 ? -7.465 24.312 -3.256 1 97.88 11 LEU B N 1
ATOM 1602 C CA . LEU B 1 11 ? -6.328 24.297 -4.172 1 97.88 11 LEU B CA 1
ATOM 1603 C C . LEU B 1 11 ? -5.301 25.359 -3.781 1 97.88 11 LEU B C 1
ATOM 1605 O O . LEU B 1 11 ? -4.098 25.156 -3.961 1 97.88 11 LEU B O 1
ATOM 1609 N N . SER B 1 12 ? -5.734 26.422 -3.221 1 97.19 12 SER B N 1
ATOM 1610 C CA . SER B 1 12 ? -4.848 27.516 -2.867 1 97.19 12 SER B CA 1
ATOM 1611 C C . SER B 1 12 ? -3.938 27.156 -1.701 1 97.19 12 SER B C 1
ATOM 1613 O O . SER B 1 12 ? -2.955 27.844 -1.428 1 97.19 12 SER B O 1
ATOM 1615 N N . ASP B 1 13 ? -4.215 26.062 -1.009 1 98.25 13 ASP B N 1
ATOM 1616 C CA . ASP B 1 13 ? -3.445 25.656 0.162 1 98.25 13 ASP B CA 1
ATOM 1617 C C . ASP B 1 13 ? -2.27 24.766 -0.236 1 98.25 13 ASP B C 1
ATOM 1619 O O . ASP B 1 13 ? -1.376 24.516 0.574 1 98.25 13 ASP B O 1
ATOM 1623 N N . LEU B 1 14 ? -2.217 24.328 -1.472 1 98.56 14 LEU B N 1
ATOM 1624 C CA . LEU B 1 14 ? -1.319 23.25 -1.89 1 98.56 14 LEU B CA 1
ATOM 1625 C C . LEU B 1 14 ? 0.139 23.672 -1.737 1 98.56 14 LEU B C 1
ATOM 1627 O O . LEU B 1 14 ? 0.974 22.875 -1.29 1 98.56 14 LEU B O 1
ATOM 1631 N N . PRO B 1 15 ? 0.515 24.906 -2.062 1 98.38 15 PRO B N 1
ATOM 1632 C CA . PRO B 1 15 ? 1.908 25.297 -1.832 1 98.38 15 PRO B CA 1
ATOM 1633 C C . PRO B 1 15 ? 2.307 25.219 -0.36 1 98.38 15 PRO B C 1
ATOM 1635 O O . PRO B 1 15 ? 3.426 24.797 -0.04 1 98.38 15 PRO B O 1
ATOM 1638 N N . GLY B 1 16 ? 1.411 25.641 0.537 1 98.38 16 GLY B N 1
ATOM 1639 C CA . GLY B 1 16 ? 1.687 25.531 1.961 1 98.38 16 GLY B CA 1
ATOM 1640 C C . GLY B 1 16 ? 1.812 24.109 2.445 1 98.38 16 GLY B C 1
ATOM 1641 O O . GLY B 1 16 ? 2.697 23.781 3.244 1 98.38 16 GLY B O 1
ATOM 1642 N N . ILE B 1 17 ? 0.931 23.25 1.948 1 98.75 17 ILE B N 1
ATOM 1643 C CA . ILE B 1 17 ? 0.979 21.812 2.266 1 98.75 17 ILE B CA 1
ATOM 1644 C C . ILE B 1 17 ? 2.285 21.219 1.75 1 98.75 17 ILE B C 1
ATOM 1646 O O . ILE B 1 17 ? 2.957 20.469 2.465 1 98.75 17 ILE B O 1
ATOM 1650 N N . HIS B 1 18 ? 2.635 21.609 0.528 1 98.69 18 HIS B N 1
ATOM 1651 C CA . HIS B 1 18 ? 3.869 21.141 -0.093 1 98.69 18 HIS B CA 1
ATOM 1652 C C . HIS B 1 18 ? 5.086 21.531 0.743 1 98.69 18 HIS B C 1
ATOM 1654 O O . HIS B 1 18 ? 5.988 20.719 0.943 1 98.69 18 HIS B O 1
ATOM 1660 N N . ALA B 1 19 ? 5.117 22.703 1.235 1 98.56 19 ALA B N 1
ATOM 1661 C CA . ALA B 1 19 ? 6.238 23.172 2.041 1 98.56 19 ALA B CA 1
ATOM 1662 C C . ALA B 1 19 ? 6.387 22.359 3.318 1 98.56 19 ALA B C 1
ATOM 1664 O O . ALA B 1 19 ? 7.5 21.984 3.701 1 98.56 19 ALA B O 1
ATOM 1665 N N . ILE B 1 20 ? 5.289 22.078 3.934 1 98.62 20 ILE B N 1
ATOM 1666 C CA . ILE B 1 20 ? 5.316 21.281 5.156 1 98.62 20 ILE B CA 1
ATOM 1667 C C . ILE B 1 20 ? 5.832 19.875 4.848 1 98.62 20 ILE B C 1
ATOM 1669 O O . ILE B 1 20 ? 6.742 19.375 5.516 1 98.62 20 ILE B O 1
ATOM 1673 N N . TYR B 1 21 ? 5.25 19.281 3.85 1 98.56 21 TYR B N 1
ATOM 1674 C CA . TYR B 1 21 ? 5.641 17.922 3.498 1 98.56 21 TYR B CA 1
ATOM 1675 C C . TYR B 1 21 ? 7.113 17.859 3.111 1 98.56 21 TYR B C 1
ATOM 1677 O O . TYR B 1 21 ? 7.836 16.953 3.541 1 98.56 21 TYR B O 1
ATOM 1685 N N . SER B 1 22 ? 7.551 18.797 2.357 1 98.5 22 SER B N 1
ATOM 1686 C CA . SER B 1 22 ? 8.938 18.844 1.899 1 98.5 22 SER B CA 1
ATOM 1687 C C . SER B 1 22 ? 9.898 18.984 3.072 1 98.5 22 SER B C 1
ATOM 1689 O O . SER B 1 22 ? 10.984 18.391 3.057 1 98.5 22 SER B O 1
ATOM 1691 N N . HIS B 1 23 ? 9.523 19.719 4.043 1 98.25 23 HIS B N 1
ATOM 1692 C CA . HIS B 1 23 ? 10.352 19.812 5.242 1 98.25 23 HIS B CA 1
ATOM 1693 C C . HIS B 1 23 ? 10.625 18.438 5.832 1 98.25 23 HIS B C 1
ATOM 1695 O O . HIS B 1 23 ? 11.766 18.109 6.156 1 98.25 23 HIS B O 1
ATOM 1701 N N . TYR B 1 24 ? 9.594 17.625 5.938 1 97.12 24 TYR B N 1
ATOM 1702 C CA . TYR B 1 24 ? 9.734 16.328 6.574 1 97.12 24 TYR B CA 1
ATOM 1703 C C . TYR B 1 24 ? 10.469 15.344 5.656 1 97.12 24 TYR B C 1
ATOM 1705 O O . TYR B 1 24 ? 11.164 14.445 6.129 1 97.12 24 TYR B O 1
ATOM 1713 N N . VAL B 1 25 ? 10.312 15.5 4.328 1 97.81 25 VAL B N 1
ATOM 1714 C CA . VAL B 1 25 ? 11.117 14.711 3.396 1 97.81 25 VAL B CA 1
ATOM 1715 C C . VAL B 1 25 ? 12.594 14.992 3.619 1 97.81 25 VAL B C 1
ATOM 1717 O O . VAL B 1 25 ? 13.406 14.062 3.719 1 97.81 25 VAL B O 1
ATOM 1720 N N . HIS B 1 26 ? 12.938 16.234 3.883 1 97.5 26 HIS B N 1
ATOM 1721 C CA . HIS B 1 26 ? 14.336 16.672 3.971 1 97.5 26 HIS B CA 1
ATOM 1722 C C . HIS B 1 26 ? 14.914 16.375 5.352 1 97.5 26 HIS B C 1
ATOM 1724 O O . HIS B 1 26 ? 16.094 16.047 5.477 1 97.5 26 HIS B O 1
ATOM 1730 N N . ASN B 1 27 ? 14.055 16.406 6.336 1 95.88 27 ASN B N 1
ATOM 1731 C CA . ASN B 1 27 ? 14.656 16.562 7.656 1 95.88 27 ASN B CA 1
ATOM 1732 C C . ASN B 1 27 ? 14.242 15.445 8.602 1 95.88 27 ASN B C 1
ATOM 1734 O O . ASN B 1 27 ? 14.594 15.461 9.781 1 95.88 27 ASN B O 1
ATOM 1738 N N . SER B 1 28 ? 13.57 14.438 8.062 1 94.62 28 SER B N 1
ATOM 1739 C CA . SER B 1 28 ? 13.062 13.43 8.984 1 94.62 28 SER B CA 1
ATOM 1740 C C . SER B 1 28 ? 12.961 12.062 8.297 1 94.62 28 SER B C 1
ATOM 1742 O O . SER B 1 28 ? 13.281 11.93 7.117 1 94.62 28 SER B O 1
ATOM 1744 N N . VAL B 1 29 ? 12.594 11.078 9.07 1 94.06 29 VAL B N 1
ATOM 1745 C CA . VAL B 1 29 ? 12.289 9.75 8.531 1 94.06 29 VAL B CA 1
ATOM 1746 C C . VAL B 1 29 ? 10.789 9.484 8.625 1 94.06 29 VAL B C 1
ATOM 1748 O O . VAL B 1 29 ? 10.359 8.336 8.602 1 94.06 29 VAL B O 1
ATOM 1751 N N . LEU B 1 30 ? 10.016 10.547 8.742 1 93.12 30 LEU B N 1
ATOM 1752 C CA . LEU B 1 30 ? 8.57 10.398 8.93 1 93.12 30 LEU B CA 1
ATOM 1753 C C . LEU B 1 30 ? 7.898 9.961 7.637 1 93.12 30 LEU B C 1
ATOM 1755 O O . LEU B 1 30 ? 6.77 9.461 7.656 1 93.12 30 LEU B O 1
ATOM 1759 N N . THR B 1 31 ? 8.492 10.258 6.539 1 95 31 THR B N 1
ATOM 1760 C CA . THR B 1 31 ? 8.125 9.742 5.223 1 95 31 THR B CA 1
ATOM 1761 C C . THR B 1 31 ? 9.336 9.125 4.527 1 95 31 THR B C 1
ATOM 1763 O O . THR B 1 31 ? 10.477 9.516 4.777 1 95 31 THR B O 1
ATOM 1766 N N . PHE B 1 32 ? 9.094 8.281 3.637 1 96.81 32 PHE B N 1
ATOM 1767 C CA . PHE B 1 32 ? 10.211 7.555 3.037 1 96.81 32 PHE B CA 1
ATOM 1768 C C . PHE B 1 32 ? 10.477 8.047 1.62 1 96.81 32 PHE B C 1
ATOM 1770 O O . PHE B 1 32 ? 11.117 7.355 0.825 1 96.81 32 PHE B O 1
ATOM 1777 N N . LEU B 1 33 ? 9.844 9.117 1.289 1 97.31 33 LEU B N 1
ATOM 1778 C CA . LEU B 1 33 ? 10.383 9.852 0.147 1 97.31 33 LEU B CA 1
ATOM 1779 C C . LEU B 1 33 ? 11.805 10.32 0.419 1 97.31 33 LEU B C 1
ATOM 1781 O O . LEU B 1 33 ? 12.094 10.852 1.495 1 97.31 33 LEU B O 1
ATOM 1785 N N . ILE B 1 34 ? 12.641 10.125 -0.505 1 96.25 34 ILE B N 1
ATOM 1786 C CA . ILE B 1 34 ? 14.039 10.539 -0.375 1 96.25 34 ILE B CA 1
ATOM 1787 C C . ILE B 1 34 ? 14.227 11.922 -1 1 96.25 34 ILE B C 1
ATOM 1789 O O . ILE B 1 34 ? 14.977 12.75 -0.473 1 96.25 34 ILE B O 1
ATOM 1793 N N . HIS B 1 35 ? 13.477 12.195 -2.043 1 96.56 35 HIS B N 1
ATOM 1794 C CA . HIS B 1 35 ? 13.602 13.445 -2.777 1 96.56 35 HIS B CA 1
ATOM 1795 C C . HIS B 1 35 ? 12.352 14.305 -2.619 1 96.56 35 HIS B C 1
ATOM 1797 O O . HIS B 1 35 ? 11.242 13.789 -2.545 1 96.56 35 HIS B O 1
ATOM 1803 N N . GLU B 1 36 ? 12.57 15.578 -2.576 1 97.25 36 GLU B N 1
ATOM 1804 C CA . GLU B 1 36 ? 11.453 16.516 -2.529 1 97.25 36 GLU B CA 1
ATOM 1805 C C . GLU B 1 36 ? 10.5 16.297 -3.701 1 97.25 36 GLU B C 1
ATOM 1807 O O . GLU B 1 36 ? 10.93 16.281 -4.859 1 97.25 36 GLU B O 1
ATOM 1812 N N . PRO B 1 37 ? 9.273 16.125 -3.393 1 97.44 37 PRO B N 1
ATOM 1813 C CA . PRO B 1 37 ? 8.344 15.906 -4.5 1 97.44 37 PRO B CA 1
ATOM 1814 C C . PRO B 1 37 ? 7.973 17.203 -5.219 1 97.44 37 PRO B C 1
ATOM 1816 O O . PRO B 1 37 ? 8.062 18.281 -4.633 1 97.44 37 PRO B O 1
ATOM 1819 N N . PRO B 1 38 ? 7.613 17.094 -6.477 1 97.06 38 PRO B N 1
ATOM 1820 C CA . PRO B 1 38 ? 7.008 18.25 -7.129 1 97.06 38 PRO B CA 1
ATOM 1821 C C . PRO B 1 38 ? 5.641 18.609 -6.543 1 97.06 38 PRO B C 1
ATOM 1823 O O . PRO B 1 38 ? 5.043 17.812 -5.828 1 97.06 38 PRO B O 1
ATOM 1826 N N . LEU B 1 39 ? 5.199 19.812 -6.812 1 97.31 39 LEU B N 1
ATOM 1827 C CA . LEU B 1 39 ? 3.891 20.25 -6.344 1 97.31 39 LEU B CA 1
ATOM 1828 C C . LEU B 1 39 ? 2.791 19.328 -6.863 1 97.31 39 LEU B C 1
ATOM 1830 O O . LEU B 1 39 ? 1.79 19.109 -6.18 1 97.31 39 LEU B O 1
ATOM 1834 N N . SER B 1 40 ? 2.982 18.766 -8.039 1 96.62 40 SER B N 1
ATOM 1835 C CA . SER B 1 40 ? 1.998 17.875 -8.656 1 96.62 40 SER B CA 1
ATOM 1836 C C . SER B 1 40 ? 1.769 16.625 -7.797 1 96.62 40 SER B C 1
ATOM 1838 O O . SER B 1 40 ? 0.696 16.031 -7.848 1 96.62 40 SER B O 1
ATOM 1840 N N . TYR B 1 41 ? 2.768 16.219 -7.094 1 96.81 41 TYR B N 1
ATOM 1841 C CA . TYR B 1 41 ? 2.627 15.094 -6.18 1 96.81 41 TYR B CA 1
ATOM 1842 C C . TYR B 1 41 ? 1.577 15.383 -5.113 1 96.81 41 TYR B C 1
ATOM 1844 O O . TYR B 1 41 ? 0.68 14.57 -4.879 1 96.81 41 TYR B O 1
ATOM 1852 N N . ILE B 1 42 ? 1.637 16.547 -4.504 1 97.81 42 ILE B N 1
ATOM 1853 C CA . ILE B 1 42 ? 0.682 16.984 -3.486 1 97.81 42 ILE B CA 1
ATOM 1854 C C . ILE B 1 42 ? -0.694 17.172 -4.117 1 97.81 42 ILE B C 1
ATOM 1856 O O . ILE B 1 42 ? -1.711 16.781 -3.543 1 97.81 42 ILE B O 1
ATOM 1860 N N . ALA B 1 43 ? -0.684 17.766 -5.266 1 98 43 ALA B N 1
ATOM 1861 C CA . ALA B 1 43 ? -1.938 17.953 -5.988 1 98 43 ALA B CA 1
ATOM 1862 C C . ALA B 1 43 ? -2.619 16.609 -6.266 1 98 43 ALA B C 1
ATOM 1864 O O . ALA B 1 43 ? -3.846 16.5 -6.191 1 98 43 ALA B O 1
ATOM 1865 N N . GLY B 1 44 ? -1.846 15.609 -6.609 1 97 44 GLY B N 1
ATOM 1866 C CA . GLY B 1 44 ? -2.385 14.281 -6.836 1 97 44 GLY B CA 1
ATOM 1867 C C . GLY B 1 44 ? -3.062 13.695 -5.609 1 97 44 GLY B C 1
ATOM 1868 O O . GLY B 1 44 ? -4.137 13.094 -5.715 1 97 44 GLY B O 1
ATOM 1869 N N . ILE B 1 45 ? -2.432 13.867 -4.512 1 97.75 45 ILE B N 1
ATOM 1870 C CA . ILE B 1 45 ? -2.992 13.383 -3.256 1 97.75 45 ILE B CA 1
ATOM 1871 C C . ILE B 1 45 ? -4.309 14.102 -2.971 1 97.75 45 ILE B C 1
ATOM 1873 O O . ILE B 1 45 ? -5.312 13.461 -2.637 1 97.75 45 ILE B O 1
ATOM 1877 N N . TYR B 1 46 ? -4.277 15.383 -3.143 1 98.69 46 TYR B N 1
ATOM 1878 C CA . TYR B 1 46 ? -5.457 16.203 -2.906 1 98.69 46 TYR B CA 1
ATOM 1879 C C . TYR B 1 46 ? -6.598 15.797 -3.838 1 98.69 46 TYR B C 1
ATOM 1881 O O . TYR B 1 46 ? -7.727 15.586 -3.391 1 98.69 46 TYR B O 1
ATOM 1889 N N . ASN B 1 47 ? -6.309 15.672 -5.07 1 97.88 47 ASN B N 1
ATOM 1890 C CA . ASN B 1 47 ? -7.316 15.328 -6.07 1 97.88 47 ASN B CA 1
ATOM 1891 C C . ASN B 1 47 ? -7.891 13.93 -5.824 1 97.88 47 ASN B C 1
ATOM 1893 O O . ASN B 1 47 ? -9.094 13.711 -6.004 1 97.88 47 ASN B O 1
ATOM 1897 N N . SER B 1 48 ? -7.035 13.055 -5.488 1 97.38 48 SER B N 1
ATOM 1898 C CA . SER B 1 48 ? -7.504 11.703 -5.18 1 97.38 48 SER B CA 1
ATOM 1899 C C . SER B 1 48 ? -8.477 11.719 -4.004 1 97.38 48 SER B C 1
ATOM 1901 O O . SER B 1 48 ? -9.547 11.102 -4.07 1 97.38 48 SER B O 1
ATOM 1903 N N . ALA B 1 49 ? -8.109 12.414 -2.945 1 98.38 49 ALA B N 1
ATOM 1904 C CA . ALA B 1 49 ? -8.992 12.508 -1.788 1 98.38 49 ALA B CA 1
ATOM 1905 C C . ALA B 1 49 ? -10.336 13.125 -2.172 1 98.38 49 ALA B C 1
ATOM 1907 O O . ALA B 1 49 ? -11.391 12.594 -1.839 1 98.38 49 ALA B O 1
ATOM 1908 N N . ARG B 1 50 ? -10.273 14.172 -2.902 1 97.81 50 ARG B N 1
ATOM 1909 C CA . ARG B 1 50 ? -11.469 14.891 -3.305 1 97.81 50 ARG B CA 1
ATOM 1910 C C . ARG B 1 50 ? -12.359 14.023 -4.188 1 97.81 50 ARG B C 1
ATOM 1912 O O . ARG B 1 50 ? -13.57 13.945 -3.969 1 97.81 50 ARG B O 1
ATOM 1919 N N . SER B 1 51 ? -11.781 13.406 -5.184 1 96.44 51 SER B N 1
ATOM 1920 C CA . SER B 1 51 ? -12.562 12.609 -6.129 1 96.44 51 SER B CA 1
ATOM 1921 C C . SER B 1 51 ? -13.164 11.383 -5.453 1 96.44 51 SER B C 1
ATOM 1923 O O . SER B 1 51 ? -14.148 10.82 -5.941 1 96.44 51 SER B O 1
ATOM 1925 N N . ARG B 1 52 ? -12.617 11.023 -4.32 1 97.5 52 ARG B N 1
ATOM 1926 C CA . ARG B 1 52 ? -13.086 9.844 -3.607 1 97.5 52 ARG B CA 1
ATOM 1927 C C . ARG B 1 52 ? -13.984 10.234 -2.436 1 97.5 52 ARG B C 1
ATOM 1929 O O . ARG B 1 52 ? -14.414 9.375 -1.661 1 97.5 52 ARG B O 1
ATOM 1936 N N . GLY B 1 53 ? -14.156 11.547 -2.219 1 97.25 53 GLY B N 1
ATOM 1937 C CA . GLY B 1 53 ? -15.031 12.031 -1.157 1 97.25 53 GLY B CA 1
ATOM 1938 C C . GLY B 1 53 ? -14.406 11.922 0.221 1 97.25 53 GLY B C 1
ATOM 1939 O O . GLY B 1 53 ? -15.117 11.875 1.228 1 97.25 53 GLY B O 1
ATOM 1940 N N . LEU B 1 54 ? -13.125 11.805 0.267 1 98.75 54 LEU B N 1
ATOM 1941 C CA . LEU B 1 54 ? -12.438 11.641 1.541 1 98.75 54 LEU B CA 1
ATOM 1942 C C . LEU B 1 54 ? -12.008 12.984 2.107 1 98.75 54 LEU B C 1
ATOM 1944 O O . LEU B 1 54 ? -11.688 13.906 1.353 1 98.75 54 LEU B O 1
ATOM 1948 N N . PRO B 1 55 ? -12 13.141 3.363 1 98.88 55 PRO B N 1
ATOM 1949 C CA . PRO B 1 55 ? -11.734 14.438 3.992 1 98.88 55 PRO B CA 1
ATOM 1950 C C . PRO B 1 55 ? -10.273 14.867 3.865 1 98.88 55 PRO B C 1
ATOM 1952 O O . PRO B 1 55 ? -9.375 14.023 3.926 1 98.88 55 PRO B O 1
ATOM 1955 N N . PHE B 1 56 ? -10.047 16.094 3.701 1 98.94 56 PHE B N 1
ATOM 1956 C CA . PHE B 1 56 ? -8.773 16.781 3.627 1 98.94 56 PHE B CA 1
ATOM 1957 C C . PHE B 1 56 ? -8.867 18.156 4.289 1 98.94 56 PHE B C 1
ATOM 1959 O O . PHE B 1 56 ? -9.578 19.047 3.803 1 98.94 56 PHE B O 1
ATOM 1966 N N . TYR B 1 57 ? -8.117 18.297 5.43 1 98.88 57 TYR B N 1
ATOM 1967 C CA . TYR B 1 57 ? -8.211 19.531 6.203 1 98.88 57 TYR B CA 1
ATOM 1968 C C . TYR B 1 57 ? -6.852 20.203 6.32 1 98.88 57 TYR B C 1
ATOM 1970 O O . TYR B 1 57 ? -5.812 19.547 6.273 1 98.88 57 TYR B O 1
ATOM 1978 N N . VAL B 1 58 ? -6.926 21.516 6.504 1 98.81 58 VAL B N 1
ATOM 1979 C CA . VAL B 1 58 ? -5.734 22.297 6.824 1 98.81 58 VAL B CA 1
ATOM 1980 C C . VAL B 1 58 ? -5.957 23.078 8.117 1 98.81 58 VAL B C 1
ATOM 1982 O O . VAL B 1 58 ? -7.094 23.406 8.469 1 98.81 58 VAL B O 1
ATOM 1985 N N . ALA B 1 59 ? -4.902 23.219 8.836 1 98.69 59 ALA B N 1
ATOM 1986 C CA . ALA B 1 59 ? -4.809 24.188 9.922 1 98.69 59 ALA B CA 1
ATOM 1987 C C . ALA B 1 59 ? -4.07 25.438 9.469 1 98.69 59 ALA B C 1
ATOM 1989 O O . ALA B 1 59 ? -3.049 25.359 8.781 1 98.69 59 ALA B O 1
ATOM 1990 N N . HIS B 1 60 ? -4.621 26.609 9.797 1 97.25 60 HIS B N 1
ATOM 1991 C CA . HIS B 1 60 ? -3.975 27.859 9.414 1 97.25 60 HIS B CA 1
ATOM 1992 C C . HIS B 1 60 ? -4.07 28.906 10.523 1 97.25 60 HIS B C 1
ATOM 1994 O O . HIS B 1 60 ? -4.879 28.766 11.445 1 97.25 60 HIS B O 1
ATOM 2000 N N . ILE B 1 61 ? -3.162 29.828 10.477 1 94.75 61 ILE B N 1
ATOM 2001 C CA . ILE B 1 61 ? -3.197 31.016 11.32 1 94.75 61 ILE B CA 1
ATOM 2002 C C . ILE B 1 61 ? -3.236 32.25 10.453 1 94.75 61 ILE B C 1
ATOM 2004 O O . ILE B 1 61 ? -2.816 32.219 9.289 1 94.75 61 ILE B O 1
ATOM 2008 N N . ASP B 1 62 ? -3.85 33.25 10.992 1 86 62 ASP B N 1
ATOM 2009 C CA . ASP B 1 62 ? -3.881 34.531 10.281 1 86 62 ASP B CA 1
ATOM 2010 C C . ASP B 1 62 ? -2.559 35.281 10.43 1 86 62 ASP B C 1
ATOM 2012 O O . ASP B 1 62 ? -1.966 35.281 11.508 1 86 62 ASP B O 1
ATOM 2016 N N . GLN B 1 63 ? -1.973 35.562 9.266 1 74.38 63 GLN B N 1
ATOM 2017 C CA . GLN B 1 63 ? -0.811 36.438 9.328 1 74.38 63 GLN B CA 1
ATOM 2018 C C . GLN B 1 63 ? -1.218 37.906 9.18 1 74.38 63 GLN B C 1
ATOM 2020 O O . GLN B 1 63 ? -1.891 38.281 8.211 1 74.38 63 GLN B O 1
ATOM 2025 N N . LEU B 1 64 ? -1.377 38.625 10.305 1 60.28 64 LEU B N 1
ATOM 2026 C CA . LEU B 1 64 ? -1.826 40 10.414 1 60.28 64 LEU B CA 1
ATOM 2027 C C . LEU B 1 64 ? -1.309 40.844 9.242 1 60.28 64 LEU B C 1
ATOM 2029 O O . LEU B 1 64 ? -2.043 41.656 8.68 1 60.28 64 LEU B O 1
ATOM 2033 N N . ARG B 1 65 ? -0.068 40.844 9 1 60.09 65 ARG B N 1
ATOM 2034 C CA . ARG B 1 65 ? 0.536 41.844 8.148 1 60.09 65 ARG B CA 1
ATOM 2035 C C . ARG B 1 65 ? 0.172 41.625 6.684 1 60.09 65 ARG B C 1
ATOM 2037 O O . ARG B 1 65 ? 0.126 42.562 5.898 1 60.09 65 ARG B O 1
ATOM 2044 N N . GLU B 1 66 ? -0.143 40.344 6.355 1 58.97 66 GLU B N 1
ATOM 2045 C CA . GLU B 1 66 ? -0.203 40.094 4.918 1 58.97 66 GLU B CA 1
ATOM 2046 C C . GLU B 1 66 ? -1.564 39.562 4.5 1 58.97 66 GLU B C 1
ATOM 2048 O O . GLU B 1 66 ? -1.782 39.25 3.326 1 58.97 66 GLU B O 1
ATOM 2053 N N . SER B 1 67 ? -2.447 39.656 5.41 1 61.41 67 SER B N 1
ATOM 2054 C CA . SER B 1 67 ? -3.787 39.188 5.113 1 61.41 67 SER B CA 1
ATOM 2055 C C . SER B 1 67 ? -3.736 37.781 4.492 1 61.41 67 SER B C 1
ATOM 2057 O O . SER B 1 67 ? -4.5 37.469 3.576 1 61.41 67 SER B O 1
ATOM 2059 N N . LYS B 1 68 ? -2.561 37.125 4.766 1 76.5 68 LYS B N 1
ATOM 2060 C CA . LYS B 1 68 ? -2.439 35.781 4.172 1 76.5 68 LYS B CA 1
ATOM 2061 C C . LYS B 1 68 ? -2.453 34.719 5.25 1 76.5 68 LYS B C 1
ATOM 2063 O O . LYS B 1 68 ? -1.999 34.938 6.371 1 76.5 68 LYS B O 1
ATOM 2068 N N . GLU B 1 69 ? -3.195 33.719 4.957 1 86.88 69 GLU B N 1
ATOM 2069 C CA . GLU B 1 69 ? -3.213 32.531 5.816 1 86.88 69 GLU B CA 1
ATOM 2070 C C . GLU B 1 69 ? -1.933 31.719 5.656 1 86.88 69 GLU B C 1
ATOM 2072 O O . GLU B 1 69 ? -1.427 31.562 4.543 1 86.88 69 GLU B O 1
ATOM 2077 N N . LYS B 1 70 ? -1.347 31.5 6.777 1 93.94 70 LYS B N 1
ATOM 2078 C CA . LYS B 1 70 ? -0.231 30.562 6.781 1 93.94 70 LYS B CA 1
ATOM 2079 C C . LYS B 1 70 ? -0.698 29.156 7.168 1 93.94 70 LYS B C 1
ATOM 2081 O O . LYS B 1 70 ? -1.301 28.969 8.227 1 93.94 70 LYS B O 1
ATOM 2086 N N . ILE B 1 71 ? -0.479 28.172 6.262 1 97.88 71 ILE B N 1
ATOM 2087 C CA . ILE B 1 71 ? -0.803 26.781 6.57 1 97.88 71 ILE B CA 1
ATOM 2088 C C . ILE B 1 71 ? 0.218 26.219 7.559 1 97.88 71 ILE B C 1
ATOM 2090 O O . ILE B 1 71 ? 1.426 26.297 7.324 1 97.88 71 ILE B O 1
ATOM 2094 N N . ILE B 1 72 ? -0.274 25.656 8.68 1 98.31 72 ILE B N 1
ATOM 2095 C CA . ILE B 1 72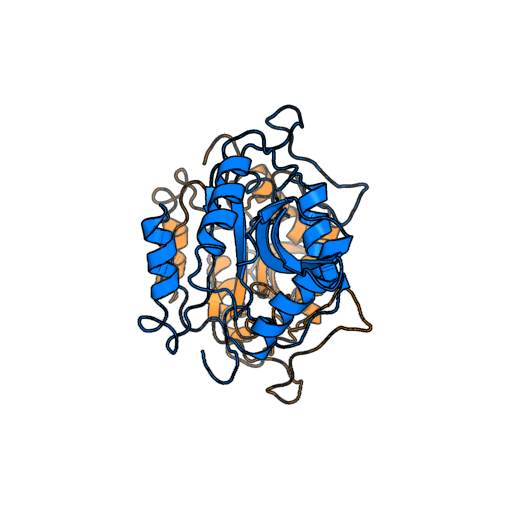 ? 0.655 25.219 9.711 1 98.31 72 ILE B CA 1
ATOM 2096 C C . ILE B 1 72 ? 0.478 23.719 9.961 1 98.31 72 ILE B C 1
ATOM 2098 O O . ILE B 1 72 ? 1.129 23.156 10.836 1 98.31 72 ILE B O 1
ATOM 2102 N N . GLY B 1 73 ? -0.389 23.047 9.219 1 98.75 73 GLY B N 1
ATOM 2103 C CA . GLY B 1 73 ? -0.593 21.609 9.273 1 98.75 73 GLY B CA 1
ATOM 2104 C C . GLY B 1 73 ? -1.686 21.125 8.336 1 98.75 73 GLY B C 1
ATOM 2105 O O . GLY B 1 73 ? -2.447 21.938 7.797 1 98.75 73 GLY B O 1
ATOM 2106 N N . TYR B 1 74 ? -1.713 19.859 8.094 1 98.88 74 TYR B N 1
ATOM 2107 C CA . TYR B 1 74 ? -2.787 19.266 7.305 1 98.88 74 TYR B CA 1
ATOM 2108 C C . TYR B 1 74 ? -2.992 17.812 7.68 1 98.88 74 TYR B C 1
ATOM 2110 O O . TYR B 1 74 ? -2.115 17.188 8.281 1 98.88 74 TYR B O 1
ATOM 2118 N N . ALA B 1 75 ? -4.125 17.359 7.406 1 98.88 75 ALA B N 1
ATOM 2119 C CA . ALA B 1 75 ? -4.5 15.953 7.574 1 98.88 75 ALA B CA 1
ATOM 2120 C C . ALA B 1 75 ? -5.473 15.516 6.48 1 98.88 75 ALA B C 1
ATOM 2122 O O . ALA B 1 75 ? -6.32 16.297 6.043 1 98.88 75 ALA B O 1
ATOM 2123 N N . CYS B 1 76 ? -5.34 14.305 6.074 1 98.88 76 CYS B N 1
ATOM 2124 C CA . CYS B 1 76 ? -6.289 13.766 5.105 1 98.88 76 CYS B CA 1
ATOM 2125 C C . CYS B 1 76 ? -6.41 12.258 5.246 1 98.88 76 CYS B C 1
ATOM 2127 O O . CYS B 1 76 ? -5.566 11.617 5.875 1 98.88 76 CYS B O 1
ATOM 2129 N N . ALA B 1 77 ? -7.473 11.766 4.797 1 98.81 77 ALA B N 1
ATOM 2130 C CA . ALA B 1 77 ? -7.656 10.328 4.605 1 98.81 77 ALA B CA 1
ATOM 2131 C C . ALA B 1 77 ? -7.367 9.93 3.16 1 98.81 77 ALA B C 1
ATOM 2133 O O . ALA B 1 77 ? -7.699 10.664 2.229 1 98.81 77 ALA B O 1
ATOM 2134 N N . SER B 1 78 ? -6.742 8.867 2.971 1 98.56 78 SER B N 1
ATOM 2135 C CA . SER B 1 78 ? -6.469 8.281 1.662 1 98.56 78 SER B CA 1
ATOM 2136 C C . SER B 1 78 ? -6.91 6.82 1.605 1 98.56 78 SER B C 1
ATOM 2138 O O . SER B 1 78 ? -7.074 6.176 2.645 1 98.56 78 SER B O 1
ATOM 2140 N N . PRO B 1 79 ? -7.176 6.332 0.398 1 97.94 79 PRO B N 1
ATOM 2141 C CA . PRO B 1 79 ? -7.57 4.922 0.317 1 97.94 79 PRO B CA 1
ATOM 2142 C C . PRO B 1 79 ? -6.453 3.973 0.744 1 97.94 79 PRO B C 1
ATOM 2144 O O . PRO B 1 79 ? -5.277 4.234 0.476 1 97.94 79 PRO B O 1
ATOM 2147 N N . PHE B 1 80 ? -6.809 2.928 1.554 1 97.88 80 PHE B N 1
ATOM 2148 C CA . PHE B 1 80 ? -5.922 1.799 1.81 1 97.88 80 PHE B CA 1
ATOM 2149 C C . PHE B 1 80 ? -5.977 0.796 0.664 1 97.88 80 PHE B C 1
ATOM 2151 O O . PHE B 1 80 ? -7.016 0.177 0.424 1 97.88 80 PHE B O 1
ATOM 2158 N N . ARG B 1 81 ? -4.773 0.649 -0.085 1 97.12 81 ARG B N 1
ATOM 2159 C CA . ARG B 1 81 ? -4.773 -0.211 -1.265 1 97.12 81 ARG B CA 1
ATOM 2160 C C . ARG B 1 81 ? -5.969 0.087 -2.162 1 97.12 81 ARG B C 1
ATOM 2162 O O . ARG B 1 81 ? -6.75 -0.811 -2.479 1 97.12 81 ARG B O 1
ATOM 2169 N N . GLY B 1 82 ? -5.969 1.275 -2.652 1 96 82 GLY B N 1
ATOM 2170 C CA . GLY B 1 82 ? -7.137 1.925 -3.229 1 96 82 GLY B CA 1
ATOM 2171 C C . GLY B 1 82 ? -7.582 1.301 -4.539 1 96 82 GLY B C 1
ATOM 2172 O O . GLY B 1 82 ? -8.688 1.567 -5.016 1 96 82 GLY B O 1
ATOM 2173 N N . ASN B 1 83 ? -6.828 0.425 -5.098 1 95.12 83 ASN B N 1
ATOM 2174 C CA . ASN B 1 83 ? -7.191 -0.223 -6.352 1 95.12 83 ASN B CA 1
ATOM 2175 C C . ASN B 1 83 ? -8.047 -1.468 -6.117 1 95.12 83 ASN B C 1
ATOM 2177 O O . ASN B 1 83 ? -8.469 -2.125 -7.066 1 95.12 83 ASN B O 1
ATOM 2181 N N . LEU B 1 84 ? -8.25 -1.824 -4.898 1 97.06 84 LEU B N 1
ATOM 2182 C CA . LEU B 1 84 ? -9 -3.016 -4.52 1 97.06 84 LEU B CA 1
ATOM 2183 C C . LEU B 1 84 ? -10.289 -2.639 -3.801 1 97.06 84 LEU B C 1
ATOM 2185 O O . LEU B 1 84 ? -10.258 -2.162 -2.666 1 97.06 84 LEU B O 1
ATOM 2189 N N . LEU B 1 85 ? -11.445 -2.945 -4.348 1 96.81 85 LEU B N 1
ATOM 2190 C CA . LEU B 1 85 ? -12.742 -2.521 -3.818 1 96.81 85 LEU B CA 1
ATOM 2191 C C . LEU B 1 85 ? -13.039 -3.215 -2.492 1 96.81 85 LEU B C 1
ATOM 2193 O O . LEU B 1 85 ? -13.805 -2.701 -1.678 1 96.81 85 LEU B O 1
ATOM 2197 N N . GLY B 1 86 ? -12.406 -4.348 -2.295 1 96.69 86 GLY B N 1
ATOM 2198 C CA . GLY B 1 86 ? -12.609 -5.035 -1.028 1 96.69 86 GLY B CA 1
ATOM 2199 C C . GLY B 1 86 ? -12.148 -4.223 0.168 1 96.69 86 GLY B C 1
ATOM 2200 O O . GLY B 1 86 ? -12.586 -4.465 1.295 1 96.69 86 GLY B O 1
ATOM 2201 N N . TYR B 1 87 ? -11.289 -3.232 -0.042 1 97.81 87 TYR B N 1
ATOM 2202 C CA . TYR B 1 87 ? -10.766 -2.393 1.026 1 97.8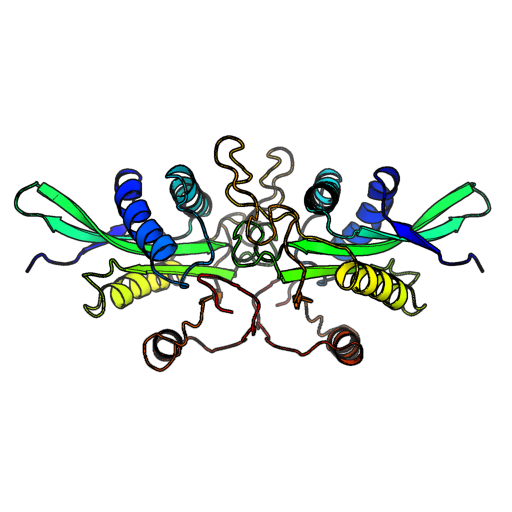1 87 TYR B CA 1
ATOM 2203 C C . TYR B 1 87 ? -11.516 -1.069 1.104 1 97.81 87 TYR B C 1
ATOM 2205 O O . TYR B 1 87 ? -11.109 -0.157 1.827 1 97.81 87 TYR B O 1
ATOM 2213 N N . ALA B 1 88 ? -12.602 -0.885 0.436 1 97.38 88 ALA B N 1
ATOM 2214 C CA . ALA B 1 88 ? -13.352 0.362 0.351 1 97.38 88 ALA B CA 1
ATOM 2215 C C . ALA B 1 88 ? -13.672 0.906 1.74 1 97.38 88 ALA B C 1
ATOM 2217 O O . ALA B 1 88 ? -13.602 2.115 1.972 1 97.38 88 ALA B O 1
ATOM 2218 N N . PRO B 1 89 ? -13.93 0.092 2.734 1 96.69 89 PRO B N 1
ATOM 2219 C CA . PRO B 1 89 ? -14.289 0.634 4.047 1 96.69 89 PRO B CA 1
ATOM 2220 C C . PRO B 1 89 ? -13.062 0.992 4.891 1 96.69 89 PRO B C 1
ATOM 2222 O O . PRO B 1 89 ? -13.195 1.341 6.066 1 96.69 89 PRO B O 1
ATOM 2225 N N . THR B 1 90 ? -11.867 0.898 4.348 1 98.31 90 THR B N 1
ATOM 2226 C CA . THR B 1 90 ? -10.633 1.133 5.086 1 98.31 90 THR B CA 1
ATOM 2227 C C . THR B 1 90 ? -9.836 2.275 4.465 1 98.31 90 THR B C 1
ATOM 2229 O O . THR B 1 90 ? -9.625 2.299 3.25 1 98.31 90 THR B O 1
ATOM 2232 N N . VAL B 1 91 ? -9.453 3.244 5.262 1 98.69 91 VAL B N 1
ATOM 2233 C CA . VAL B 1 91 ? -8.664 4.375 4.789 1 98.69 91 VAL B CA 1
ATOM 2234 C C . VAL B 1 91 ? -7.441 4.562 5.684 1 98.69 91 VAL B C 1
ATOM 2236 O O . VAL B 1 91 ? -7.34 3.943 6.746 1 98.69 91 VAL B O 1
ATOM 2239 N N . GLU B 1 92 ? -6.496 5.352 5.188 1 98.75 92 GLU B N 1
ATOM 2240 C CA . GLU B 1 92 ? -5.266 5.688 5.898 1 98.75 92 GLU B CA 1
ATOM 2241 C C . GLU B 1 92 ? -5.238 7.16 6.289 1 98.75 92 GLU B C 1
ATOM 2243 O O . GLU B 1 92 ? -5.672 8.023 5.52 1 98.75 92 GLU B O 1
ATOM 2248 N N . LEU B 1 93 ? -4.66 7.414 7.449 1 98.75 93 LEU B N 1
ATOM 2249 C CA . LEU B 1 93 ? -4.531 8.781 7.953 1 98.75 93 LEU B CA 1
ATOM 2250 C C . LEU B 1 93 ? -3.156 9.352 7.625 1 98.75 93 LEU B C 1
ATOM 2252 O O . LEU B 1 93 ? -2.139 8.68 7.816 1 98.75 93 LEU B O 1
ATOM 2256 N N . THR B 1 94 ? -3.125 10.523 7.086 1 98.62 94 THR B N 1
ATOM 2257 C CA . THR B 1 94 ? -1.943 11.367 6.996 1 98.62 94 THR B CA 1
ATOM 2258 C C . THR B 1 94 ? -2.107 12.625 7.855 1 98.62 94 THR B C 1
ATOM 2260 O O . THR B 1 94 ? -3.168 13.25 7.852 1 98.62 94 THR B O 1
ATOM 2263 N N . LEU B 1 95 ? -1.109 12.93 8.602 1 98.44 95 LEU B N 1
ATOM 2264 C CA . LEU B 1 95 ? -1.15 14.078 9.5 1 98.44 95 LEU B CA 1
ATOM 2265 C C . LEU B 1 95 ? 0.238 14.68 9.672 1 98.44 95 LEU B C 1
ATOM 2267 O O . LEU B 1 95 ? 1.153 14.016 10.164 1 98.44 95 LEU B O 1
ATOM 2271 N N . PHE B 1 96 ? 0.42 15.938 9.242 1 98.5 96 PHE B N 1
ATOM 2272 C CA . PHE B 1 96 ? 1.686 16.656 9.375 1 98.5 96 PHE B CA 1
ATOM 2273 C C . PHE B 1 96 ? 1.465 18.047 9.938 1 98.5 96 PHE B C 1
ATOM 2275 O O . PHE B 1 96 ? 0.507 18.734 9.57 1 98.5 96 PHE B O 1
ATOM 2282 N N . ILE B 1 97 ? 2.322 18.422 10.797 1 98.25 97 ILE B N 1
ATOM 2283 C CA . ILE B 1 97 ? 2.277 19.734 11.43 1 98.25 97 ILE B CA 1
ATOM 2284 C C . ILE B 1 97 ? 3.582 20.484 11.164 1 98.25 97 ILE B C 1
ATOM 2286 O O . ILE B 1 97 ? 4.668 19.906 11.242 1 98.25 97 ILE B O 1
ATOM 2290 N N . HIS B 1 98 ? 3.447 21.719 10.812 1 98 98 HIS B N 1
ATOM 2291 C CA . HIS B 1 98 ? 4.645 22.531 10.695 1 98 98 HIS B CA 1
ATOM 2292 C C . HIS B 1 98 ? 5.527 22.422 11.93 1 98 98 HIS B C 1
ATOM 2294 O O . HIS B 1 98 ? 5.031 22.438 13.055 1 98 98 HIS B O 1
ATOM 2300 N N . PRO B 1 99 ? 6.809 22.297 11.727 1 95.62 99 PRO B N 1
ATOM 2301 C CA . PRO B 1 99 ? 7.703 22.016 12.852 1 95.62 99 PRO B CA 1
ATOM 2302 C C . PRO B 1 99 ? 7.629 23.094 13.938 1 95.62 99 PRO B C 1
ATOM 2304 O O . PRO B 1 99 ? 7.82 22.797 15.117 1 95.62 99 PRO B O 1
ATOM 2307 N N . GLU B 1 100 ? 7.293 24.297 13.602 1 95.56 100 GLU B N 1
ATOM 2308 C CA . GLU B 1 100 ? 7.262 25.406 14.562 1 95.56 100 GLU B CA 1
ATOM 2309 C C . GLU B 1 100 ? 5.93 25.438 15.305 1 95.56 100 GLU B C 1
ATOM 2311 O O . GLU B 1 100 ? 5.75 26.266 16.219 1 95.56 100 GLU B O 1
ATOM 2316 N N . HIS B 1 101 ? 5.047 24.594 14.961 1 96 101 HIS B N 1
ATOM 2317 C CA . HIS B 1 101 ? 3.713 24.688 15.547 1 96 101 HIS B CA 1
ATOM 2318 C C . HIS B 1 101 ? 3.287 23.344 16.141 1 96 101 HIS B C 1
ATOM 2320 O O . HIS B 1 101 ? 2.092 23.062 16.281 1 96 101 HIS B O 1
ATOM 2326 N N . GLN B 1 102 ? 4.242 22.484 16.438 1 94 102 GLN B N 1
ATOM 2327 C CA . GLN B 1 102 ? 3.984 21.203 17.094 1 94 102 GLN B CA 1
ATOM 2328 C C . GLN B 1 102 ? 3.695 21.406 18.578 1 94 102 GLN B C 1
ATOM 2330 O O . GLN B 1 102 ? 3.973 22.469 19.141 1 94 102 GLN B O 1
ATOM 2335 N N . SER B 1 103 ? 3.014 20.453 19.172 1 92.19 103 SER B N 1
ATOM 2336 C CA . SER B 1 103 ? 2.715 20.438 20.594 1 92.19 103 SER B CA 1
ATOM 2337 C C . SER B 1 103 ? 1.86 21.625 21 1 92.19 103 SER B C 1
ATOM 2339 O O . SER B 1 103 ? 2.021 22.172 22.109 1 92.19 103 SER B O 1
ATOM 2341 N N . GLN B 1 104 ? 1.058 22.094 20.094 1 94.31 104 GLN B N 1
ATOM 2342 C CA . GLN B 1 104 ? 0.15 23.219 20.359 1 94.31 104 GLN B CA 1
ATOM 2343 C C . GLN B 1 104 ? -1.302 22.797 20.125 1 94.31 104 GLN B C 1
ATOM 2345 O O . GLN B 1 104 ? -2.176 23.656 19.953 1 94.31 104 GLN B O 1
ATOM 2350 N N . GLY B 1 105 ? -1.467 21.516 20.016 1 95.75 105 GLY B N 1
ATOM 2351 C CA . GLY B 1 105 ? -2.818 21 19.859 1 95.75 105 GLY B CA 1
ATOM 2352 C C . GLY B 1 105 ? -3.287 20.969 18.422 1 95.75 105 GLY B C 1
ATOM 2353 O O . GLY B 1 105 ? -4.418 20.562 18.141 1 95.75 105 GLY B O 1
ATOM 2354 N N . VAL B 1 106 ? -2.516 21.391 17.469 1 97.69 106 VAL B N 1
ATOM 2355 C CA . VAL B 1 106 ? -2.869 21.438 16.047 1 97.69 106 VAL B CA 1
ATOM 2356 C C . VAL B 1 106 ? -3.195 20.031 15.547 1 97.69 106 VAL B C 1
ATOM 2358 O O . VAL B 1 106 ? -4.227 19.828 14.898 1 97.69 106 VAL B O 1
ATOM 2361 N N . GLY B 1 107 ? -2.334 19.062 15.898 1 98 107 GLY B N 1
ATOM 2362 C CA . GLY B 1 107 ? -2.547 17.688 15.477 1 98 107 GLY B CA 1
ATOM 2363 C C . GLY B 1 107 ? -3.842 17.094 16 1 98 107 GLY B C 1
ATOM 2364 O O . GLY B 1 107 ? -4.57 16.438 15.258 1 98 107 GLY B O 1
ATOM 2365 N N . SER B 1 108 ? -4.09 17.375 17.234 1 97.88 108 SER B N 1
ATOM 2366 C CA . SER B 1 108 ? -5.312 16.859 17.859 1 97.88 108 SER B CA 1
ATOM 2367 C C . SER B 1 108 ? -6.555 17.422 17.156 1 97.88 108 SER B C 1
ATOM 2369 O O . SER B 1 108 ? -7.52 16.688 16.938 1 97.88 108 SER B O 1
ATOM 2371 N N . ARG B 1 109 ? -6.547 18.641 16.859 1 98.19 109 ARG B N 1
ATOM 2372 C CA . ARG B 1 109 ? -7.691 19.297 16.219 1 98.19 109 ARG B CA 1
ATOM 2373 C C . ARG B 1 109 ? -7.891 18.766 14.797 1 98.19 109 ARG B C 1
ATOM 2375 O O . ARG B 1 109 ? -9.023 18.5 14.383 1 98.19 109 ARG B O 1
ATOM 2382 N N . LEU B 1 110 ? -6.816 18.656 14.062 1 98.75 110 LEU B N 1
ATOM 2383 C CA . LEU B 1 110 ? -6.891 18.094 12.727 1 98.75 110 LEU B CA 1
ATOM 2384 C C . LEU B 1 110 ? -7.418 16.656 12.773 1 98.75 110 LEU B C 1
ATOM 2386 O O . LEU B 1 110 ? -8.305 16.297 11.992 1 98.75 110 LEU B O 1
ATOM 2390 N N . PHE B 1 111 ? -6.867 15.906 13.734 1 98.69 111 PHE B N 1
ATOM 2391 C CA . PHE B 1 111 ? -7.293 14.516 13.898 1 98.69 111 PHE B CA 1
ATOM 2392 C C . PHE B 1 111 ? -8.781 14.438 14.195 1 98.69 111 PHE B C 1
ATOM 2394 O O . PHE B 1 111 ? -9.508 13.656 13.578 1 98.69 111 PHE B O 1
ATOM 2401 N N . SER B 1 112 ? -9.227 15.25 15.047 1 98.38 112 SER B N 1
ATOM 2402 C CA . SER B 1 112 ? -10.641 15.273 15.414 1 98.38 112 SER B CA 1
ATOM 2403 C C . SER B 1 112 ? -11.523 15.594 14.211 1 98.38 112 SER B C 1
ATOM 2405 O O . SER B 1 112 ? -12.602 15.023 14.055 1 98.38 112 SER B O 1
ATOM 2407 N N . SER B 1 113 ? -11.078 16.516 13.406 1 98.62 113 SER B N 1
ATOM 2408 C CA . SER B 1 113 ? -11.836 16.875 12.211 1 98.62 113 SER B CA 1
ATOM 2409 C C . SER B 1 113 ? -11.945 15.703 11.25 1 98.62 113 SER B C 1
ATOM 2411 O O . SER B 1 113 ? -13 15.461 10.68 1 98.62 113 SER B O 1
ATOM 2413 N N . ILE B 1 114 ? -10.844 14.953 11.086 1 98.75 114 ILE B N 1
ATOM 2414 C CA . ILE B 1 114 ? -10.836 13.781 10.211 1 98.75 114 ILE B CA 1
ATOM 2415 C C . ILE B 1 114 ? -11.805 12.734 10.75 1 98.75 114 ILE B C 1
ATOM 2417 O O . ILE B 1 114 ? -12.664 12.234 10.016 1 98.75 114 ILE B O 1
ATOM 2421 N N . VAL B 1 115 ? -11.727 12.438 12.023 1 98.44 115 VAL B N 1
ATOM 2422 C CA . VAL B 1 115 ? -12.531 11.391 12.648 1 98.44 115 VAL B CA 1
ATOM 2423 C C . VAL B 1 115 ? -14.008 11.781 12.594 1 98.44 115 VAL B C 1
ATOM 2425 O O . VAL B 1 115 ? -14.867 10.953 12.266 1 98.44 115 VAL B O 1
ATOM 2428 N N . SER B 1 116 ? -14.273 13.062 12.906 1 98.44 116 SER B N 1
ATOM 2429 C CA . SER B 1 116 ? -15.648 13.547 12.844 1 98.44 116 SER B CA 1
ATOM 2430 C C . SER B 1 116 ? -16.234 13.383 11.445 1 98.44 116 SER B C 1
ATOM 2432 O O . SER B 1 116 ? -17.375 12.938 11.289 1 98.44 116 SER B O 1
ATOM 2434 N N . SER B 1 117 ? -15.469 13.719 10.438 1 98.38 117 SER B N 1
ATOM 2435 C CA . SER B 1 117 ? -15.906 13.562 9.055 1 98.38 117 SER B CA 1
ATOM 2436 C C . SER B 1 117 ? -16.172 12.102 8.719 1 98.38 117 SER B C 1
ATOM 2438 O O . SER B 1 117 ? -17.203 11.766 8.133 1 98.38 117 SER B O 1
ATOM 2440 N N . LEU B 1 118 ? -15.242 11.227 9.086 1 98.06 118 LEU B N 1
ATOM 2441 C CA . LEU B 1 118 ? -15.328 9.82 8.727 1 98.06 118 LEU B CA 1
ATOM 2442 C C . LEU B 1 118 ? -16.5 9.148 9.445 1 98.06 118 LEU B C 1
ATOM 2444 O O . LEU B 1 118 ? -17.125 8.234 8.898 1 98.06 118 LEU B O 1
ATOM 2448 N N . GLN B 1 119 ? -16.766 9.539 10.648 1 96.88 119 GLN B N 1
ATOM 2449 C CA . GLN B 1 119 ? -17.875 8.984 11.422 1 96.88 119 GLN B CA 1
ATOM 2450 C C . GLN B 1 119 ? -19.203 9.555 10.961 1 96.88 119 GLN B C 1
ATOM 2452 O O . GLN B 1 119 ? -20.266 8.984 11.242 1 96.88 119 GLN B O 1
ATOM 2457 N N . GLY B 1 120 ? -19.188 10.648 10.305 1 94.88 120 GLY B N 1
ATOM 2458 C CA . GLY B 1 120 ? -20.391 11.328 9.859 1 94.88 120 GLY B CA 1
ATOM 2459 C C . GLY B 1 120 ? -20.859 10.875 8.492 1 94.88 120 GLY B C 1
ATOM 2460 O O . GLY B 1 120 ? -21.172 9.703 8.297 1 94.88 120 GLY B O 1
ATOM 2461 N N . GLU B 1 121 ? -20.734 11.773 7.539 1 91.19 121 GLU B N 1
ATOM 2462 C CA . GLU B 1 121 ? -21.422 11.562 6.266 1 91.19 121 GLU B CA 1
ATOM 2463 C C . GLU B 1 121 ? -20.438 11.109 5.188 1 91.19 121 GLU B C 1
ATOM 2465 O O . GLU B 1 121 ? -20.828 10.844 4.051 1 91.19 121 GLU B O 1
ATOM 2470 N N . THR B 1 122 ? -19.219 11 5.527 1 96.19 122 THR B N 1
ATOM 2471 C CA . THR B 1 122 ? -18.234 10.625 4.52 1 96.19 122 THR B CA 1
ATOM 2472 C C . THR B 1 122 ? -18.547 9.258 3.93 1 96.19 122 THR B C 1
ATOM 2474 O O . THR B 1 122 ? -18.812 8.305 4.664 1 96.19 122 THR B O 1
ATOM 2477 N N . ARG B 1 123 ? -18.609 9.242 2.584 1 96.81 123 ARG B N 1
ATOM 2478 C CA . ARG B 1 123 ? -18.688 8.008 1.813 1 96.81 123 ARG B CA 1
ATOM 2479 C C . ARG B 1 123 ? -17.5 7.879 0.861 1 96.81 123 ARG B C 1
ATOM 2481 O O . ARG B 1 123 ? -17.234 8.781 0.065 1 96.81 123 ARG B O 1
ATOM 2488 N N . HIS B 1 124 ? -16.797 6.801 0.996 1 98 124 HIS B N 1
ATOM 2489 C CA . HIS B 1 124 ? -15.633 6.57 0.159 1 98 124 HIS B CA 1
ATOM 2490 C C . HIS B 1 124 ? -16.031 6.062 -1.222 1 98 124 HIS B C 1
ATOM 2492 O O . HIS B 1 124 ? -16.5 4.93 -1.361 1 98 124 HIS B O 1
ATOM 2498 N N . LEU B 1 125 ? -15.867 6.906 -2.193 1 96.88 125 LEU B N 1
ATOM 2499 C CA . LEU B 1 125 ? -16.141 6.535 -3.578 1 96.88 125 LEU B CA 1
ATOM 2500 C C . LEU B 1 125 ? -14.977 5.738 -4.164 1 96.88 125 LEU B C 1
ATOM 2502 O O . LEU B 1 125 ? -14.273 6.219 -5.055 1 96.88 125 LEU B O 1
ATOM 2506 N N . ALA B 1 126 ? -14.891 4.496 -3.734 1 96.81 126 ALA B N 1
ATOM 2507 C CA . ALA B 1 126 ? -13.805 3.604 -4.121 1 96.81 126 ALA B CA 1
ATOM 2508 C C . ALA B 1 126 ? -14 3.08 -5.543 1 96.81 126 ALA B C 1
ATOM 2510 O O . ALA B 1 126 ? -15.125 3.039 -6.043 1 96.81 126 ALA B O 1
ATOM 2511 N N . ARG B 1 127 ? -12.891 2.721 -6.191 1 95.94 127 ARG B N 1
ATOM 2512 C CA . ARG B 1 127 ? -12.977 2.25 -7.57 1 95.94 127 ARG B CA 1
ATOM 2513 C C . ARG B 1 127 ? -11.859 1.255 -7.875 1 95.94 127 ARG B C 1
ATOM 2515 O O . ARG B 1 127 ? -10.836 1.228 -7.184 1 95.94 127 ARG B O 1
ATOM 2522 N N . GLU B 1 128 ? -12.086 0.372 -8.883 1 96.56 128 GLU B N 1
ATOM 2523 C CA . GLU B 1 128 ? -11.102 -0.518 -9.492 1 96.56 128 GLU B CA 1
ATOM 2524 C C . GLU B 1 128 ? -10.805 -0.109 -10.93 1 96.56 128 GLU B C 1
ATOM 2526 O O . GLU B 1 128 ? -11.648 0.485 -11.602 1 96.56 128 GLU B O 1
ATOM 2531 N N . PHE B 1 129 ? -9.523 -0.325 -11.367 1 96 129 PHE B N 1
ATOM 2532 C CA . PHE B 1 129 ? -9.094 -0.115 -12.742 1 96 129 PHE B CA 1
ATOM 2533 C C . PHE B 1 129 ? -9.172 1.361 -13.117 1 96 129 PHE B C 1
ATOM 2535 O O . PHE B 1 129 ? -9.617 1.706 -14.211 1 96 129 PHE B O 1
ATOM 2542 N N . GLU B 1 130 ? -8.828 2.201 -12.172 1 90.19 130 GLU B N 1
ATOM 2543 C CA . GLU B 1 130 ? -8.953 3.645 -12.352 1 90.19 130 GLU B CA 1
ATOM 2544 C C . GLU B 1 130 ? -8.102 4.133 -13.516 1 90.19 130 GLU B C 1
ATOM 2546 O O . GLU B 1 130 ? -8.375 5.184 -14.102 1 90.19 130 GLU B O 1
ATOM 2551 N N . ASP B 1 131 ? -7.09 3.383 -13.922 1 85.44 131 ASP B N 1
ATOM 2552 C CA . ASP B 1 131 ? -6.168 3.793 -14.977 1 85.44 131 ASP B CA 1
ATOM 2553 C C . ASP B 1 131 ? -6.793 3.594 -16.359 1 85.44 131 ASP B C 1
ATOM 2555 O O . ASP B 1 131 ? -6.227 4.02 -17.359 1 85.44 131 ASP B O 1
ATOM 2559 N N . ASP B 1 132 ? -7.906 2.906 -16.422 1 89.56 132 ASP B N 1
ATOM 2560 C CA . ASP B 1 132 ? -8.656 2.672 -17.641 1 89.56 132 ASP B CA 1
ATOM 2561 C C . ASP B 1 132 ? -10.125 3.062 -17.469 1 89.56 132 ASP B C 1
ATOM 2563 O O . ASP B 1 132 ? -10.945 2.242 -17.062 1 89.56 132 ASP B O 1
ATOM 2567 N N . PRO B 1 133 ? -10.414 4.285 -17.922 1 87.44 133 PRO B N 1
ATOM 2568 C CA . PRO B 1 133 ? -11.781 4.777 -17.703 1 87.44 133 PRO B CA 1
ATOM 2569 C C . PRO B 1 133 ? -12.844 3.875 -18.328 1 87.44 133 PRO B C 1
ATOM 2571 O O . PRO B 1 133 ? -13.992 3.871 -17.891 1 87.44 133 PRO B O 1
ATOM 2574 N N . THR B 1 134 ? -12.516 3.084 -19.359 1 92.12 134 THR B N 1
ATOM 2575 C CA . THR B 1 134 ? -13.477 2.207 -20.016 1 92.12 134 THR B CA 1
ATOM 2576 C C . THR B 1 134 ? -13.719 0.951 -19.188 1 92.12 134 THR B C 1
ATOM 2578 O O . THR B 1 134 ? -14.688 0.221 -19.406 1 92.12 134 THR B O 1
ATOM 2581 N N . ARG B 1 135 ? -12.891 0.75 -18.094 1 93.56 135 ARG B N 1
ATOM 2582 C CA . ARG B 1 135 ? -12.969 -0.483 -17.328 1 93.56 135 ARG B CA 1
ATOM 2583 C C . ARG B 1 135 ? -13.203 -0.186 -15.844 1 93.56 135 ARG B C 1
ATOM 2585 O O . ARG B 1 135 ? -13.453 -1.1 -15.055 1 93.56 135 ARG B O 1
ATOM 2592 N N . GLU B 1 136 ? -13.141 1.15 -15.539 1 93.5 136 GLU B N 1
ATOM 2593 C CA . GLU B 1 136 ? -13.297 1.54 -14.141 1 93.5 136 GLU B CA 1
ATOM 2594 C C . GLU B 1 136 ? -14.617 1.04 -13.57 1 93.5 136 GLU B C 1
ATOM 2596 O O . GLU B 1 136 ? -15.664 1.147 -14.219 1 93.5 136 GLU B O 1
ATOM 2601 N N . VAL B 1 137 ? -14.516 0.462 -12.398 1 93 137 VAL B N 1
ATOM 2602 C CA . VAL B 1 137 ? -15.695 0.015 -11.656 1 93 137 VAL B CA 1
ATOM 2603 C C . VAL B 1 137 ? -15.75 0.723 -10.305 1 93 137 VAL B C 1
ATOM 2605 O O . VAL B 1 137 ? -14.758 0.786 -9.586 1 93 137 VAL B O 1
ATOM 2608 N N . ARG B 1 138 ? -16.922 1.197 -9.992 1 91.81 138 ARG B N 1
ATOM 2609 C CA . ARG B 1 138 ? -17.125 1.921 -8.734 1 91.81 138 ARG B CA 1
ATOM 2610 C C . ARG B 1 138 ? -17.781 1.027 -7.688 1 91.81 138 ARG B C 1
ATOM 2612 O O . ARG B 1 138 ? -18.438 0.044 -8.031 1 91.81 138 ARG B O 1
ATOM 2619 N N . TYR B 1 139 ? -17.547 1.422 -6.469 1 89.5 139 TYR B N 1
ATOM 2620 C CA . TYR B 1 139 ? -18.188 0.721 -5.359 1 89.5 139 TYR B CA 1
ATOM 2621 C C . TYR B 1 139 ? -19.703 0.743 -5.504 1 89.5 139 TYR B C 1
ATOM 2623 O O . TYR B 1 139 ? -20.312 1.807 -5.688 1 89.5 139 TYR B O 1
ATOM 2631 N N . GLU B 1 140 ? -20.438 -0.456 -5.32 1 83.94 140 GLU B N 1
ATOM 2632 C CA . GLU B 1 140 ? -21.859 -0.52 -5.645 1 83.94 140 GLU B CA 1
ATOM 2633 C C . GLU B 1 140 ? -22.688 -0.905 -4.422 1 83.94 140 GLU B C 1
ATOM 2635 O O . GLU B 1 140 ? -23.891 -0.688 -4.395 1 83.94 140 GLU B O 1
ATOM 2640 N N . ALA B 1 141 ? -22.219 -1.581 -3.393 1 77.25 141 ALA B N 1
ATOM 2641 C CA . ALA B 1 141 ? -22.969 -2.166 -2.283 1 77.25 141 ALA B CA 1
ATOM 2642 C C . ALA B 1 141 ? -23.891 -1.136 -1.646 1 77.25 141 ALA B C 1
ATOM 2644 O O . ALA B 1 141 ? -24.953 -1.486 -1.129 1 77.25 141 ALA B O 1
ATOM 2645 N N . ASP B 1 142 ? -23.688 0.102 -1.748 1 74.06 142 ASP B N 1
ATOM 2646 C CA . ASP B 1 142 ? -24.516 1.157 -1.172 1 74.06 142 ASP B CA 1
ATOM 2647 C C . ASP B 1 142 ? -25.141 2.021 -2.264 1 74.06 142 ASP B C 1
ATOM 2649 O O . ASP B 1 142 ? -25.234 3.242 -2.117 1 74.06 142 ASP B O 1
ATOM 2653 N N . GLY B 1 143 ? -25.625 1.309 -3.275 1 78.88 143 GLY B N 1
ATOM 2654 C CA . GLY B 1 143 ? -26.281 2.01 -4.363 1 78.88 143 GLY B CA 1
ATOM 2655 C C . GLY B 1 143 ? -25.359 2.945 -5.121 1 78.88 143 GLY B C 1
ATOM 2656 O O . GLY B 1 143 ? -25.812 3.957 -5.668 1 78.88 143 GLY B O 1
ATOM 2657 N N . GLY B 1 144 ? -24.203 2.674 -4.93 1 80.56 144 GLY B N 1
ATOM 2658 C CA . GLY B 1 144 ? -23.234 3.49 -5.648 1 80.56 144 GLY B CA 1
ATOM 2659 C C . GLY B 1 144 ? -22.891 4.773 -4.918 1 80.56 144 GLY B C 1
ATOM 2660 O O . GLY B 1 144 ? -22.188 5.629 -5.461 1 80.56 144 GLY B O 1
ATOM 2661 N N . GLN B 1 145 ? -23.406 4.941 -3.697 1 87.88 145 GLN B N 1
ATOM 2662 C CA . GLN B 1 145 ? -23.188 6.168 -2.936 1 87.88 145 GLN B CA 1
ATOM 2663 C C . GLN B 1 145 ? -21.828 6.16 -2.254 1 87.88 145 GLN B C 1
ATOM 2665 O O . GLN B 1 145 ? -21.391 7.18 -1.723 1 87.88 145 GLN B O 1
ATOM 2670 N N . GLY B 1 146 ? -21.109 5.047 -2.34 1 94.38 146 GLY B N 1
ATOM 2671 C CA . GLY B 1 146 ? -19.797 4.945 -1.709 1 94.38 146 GLY B CA 1
ATOM 2672 C C . GLY B 1 146 ? -19.828 4.16 -0.413 1 94.38 146 GLY B C 1
ATOM 2673 O O . GLY B 1 146 ? -20.891 3.938 0.168 1 94.38 146 GLY B O 1
ATOM 2674 N N . ALA B 1 147 ? -18.734 3.744 0.002 1 95.62 147 ALA B N 1
ATOM 2675 C CA . ALA B 1 147 ? -18.609 2.908 1.192 1 95.62 147 ALA B CA 1
ATOM 2676 C C . ALA B 1 147 ? -18.531 3.76 2.455 1 95.62 147 ALA B C 1
ATOM 2678 O O . ALA B 1 147 ? -17.859 4.797 2.467 1 95.62 147 ALA B O 1
ATOM 2679 N N . ARG B 1 148 ? -19.219 3.344 3.482 1 95.06 148 ARG B N 1
ATOM 2680 C CA . ARG B 1 148 ? -18.938 3.893 4.805 1 95.06 148 ARG B CA 1
ATOM 2681 C C . ARG B 1 148 ? -17.578 3.443 5.301 1 95.06 148 ARG B C 1
ATOM 2683 O O . ARG B 1 148 ? -17.219 2.27 5.18 1 95.06 148 ARG B O 1
ATOM 2690 N N . VAL B 1 149 ? -16.859 4.316 5.82 1 97.12 149 VAL B N 1
ATOM 2691 C CA . VAL B 1 149 ? -15.547 3.973 6.344 1 97.12 149 VAL B CA 1
ATOM 2692 C C . VAL B 1 149 ? -15.688 3.316 7.719 1 97.12 149 VAL B C 1
ATOM 2694 O O . VAL B 1 149 ? -16.375 3.846 8.594 1 97.12 149 VAL B O 1
ATOM 2697 N N . LYS B 1 150 ? -15.031 2.188 7.852 1 96.25 150 LYS B N 1
ATOM 2698 C CA . LYS B 1 150 ? -15.117 1.413 9.086 1 96.25 150 LYS B CA 1
ATOM 2699 C C . LYS B 1 150 ? -13.789 1.438 9.844 1 96.25 150 LYS B C 1
ATOM 2701 O O . LYS B 1 150 ? -13.773 1.389 11.078 1 96.25 150 LYS B O 1
ATOM 2706 N N . THR B 1 151 ? -12.766 1.476 9.133 1 98.06 151 THR B N 1
ATOM 2707 C CA . THR B 1 151 ? -11.445 1.345 9.727 1 98.06 151 THR B CA 1
ATOM 2708 C C . THR B 1 151 ? -10.523 2.473 9.266 1 98.06 151 THR B C 1
ATOM 2710 O O . THR B 1 151 ? -10.484 2.795 8.07 1 98.06 151 THR B O 1
ATOM 2713 N N . LEU B 1 152 ? -9.875 3.137 10.18 1 98.62 152 LEU B N 1
ATOM 2714 C CA . LEU B 1 152 ? -8.836 4.137 9.945 1 98.62 152 LEU B CA 1
ATOM 2715 C C . LEU B 1 152 ? -7.473 3.615 10.383 1 98.62 152 LEU B C 1
ATOM 2717 O O . LEU B 1 152 ? -7.281 3.275 11.555 1 98.62 152 LEU B O 1
ATOM 2721 N N . LEU B 1 153 ? -6.578 3.469 9.445 1 98.69 153 LEU B N 1
ATOM 2722 C CA . LEU B 1 153 ? -5.227 3.002 9.734 1 98.69 153 LEU B CA 1
ATOM 2723 C C . LEU B 1 153 ? -4.258 4.176 9.852 1 98.69 153 LEU B C 1
ATOM 2725 O O . LEU B 1 153 ? -4.332 5.125 9.07 1 98.69 153 LEU B O 1
ATOM 2729 N N . ALA B 1 154 ? -3.439 4.156 10.82 1 98.19 154 ALA B N 1
ATOM 2730 C CA . ALA B 1 154 ? -2.275 5.031 10.922 1 98.19 154 ALA B CA 1
ATOM 2731 C C . ALA B 1 154 ? -0.981 4.254 10.695 1 98.19 154 ALA B C 1
ATOM 2733 O O . ALA B 1 154 ? -0.617 3.396 11.508 1 98.19 154 ALA B O 1
ATOM 2734 N N . ILE B 1 155 ? -0.361 4.477 9.625 1 97.06 155 ILE B N 1
ATOM 2735 C CA . ILE B 1 155 ? 0.932 3.885 9.305 1 97.06 155 ILE B CA 1
ATOM 2736 C C . ILE B 1 155 ? 2.045 4.895 9.57 1 97.06 155 ILE B C 1
ATOM 2738 O O . ILE B 1 155 ? 2.053 5.988 9 1 97.06 155 ILE B O 1
ATOM 2742 N N . MET B 1 156 ? 2.982 4.547 10.422 1 96.12 156 MET B N 1
ATOM 2743 C CA . MET B 1 156 ? 4 5.512 10.828 1 96.12 156 MET B CA 1
ATOM 2744 C C . MET B 1 156 ? 5.387 4.875 10.828 1 96.12 156 MET B C 1
ATOM 2746 O O . MET B 1 156 ? 5.516 3.662 10.992 1 96.12 156 MET B O 1
ATOM 2750 N N . ALA B 1 157 ? 6.355 5.715 10.609 1 94.75 157 ALA B N 1
ATOM 2751 C CA . ALA B 1 157 ? 7.742 5.316 10.828 1 94.75 157 ALA B CA 1
ATOM 2752 C C . ALA B 1 157 ? 8.141 5.492 12.289 1 94.75 157 ALA B C 1
ATOM 2754 O O . ALA B 1 157 ? 7.633 6.379 12.977 1 94.75 157 ALA B O 1
ATOM 2755 N N . VAL B 1 158 ? 9 4.668 12.781 1 92.06 158 VAL B N 1
ATOM 2756 C CA . VAL B 1 158 ? 9.57 4.789 14.125 1 92.06 158 VAL B CA 1
ATOM 2757 C C . VAL B 1 158 ? 10.945 5.438 14.039 1 92.06 158 VAL B C 1
ATOM 2759 O O . VAL B 1 158 ? 11.891 4.844 13.508 1 92.06 158 VAL B O 1
ATOM 2762 N N . ASP B 1 159 ? 10.914 6.645 14.461 1 89.38 159 ASP B N 1
ATOM 2763 C CA . ASP B 1 159 ? 12.188 7.355 14.57 1 89.38 159 ASP B CA 1
ATOM 2764 C C . ASP B 1 159 ? 12.812 7.145 15.953 1 89.38 159 ASP B C 1
ATOM 2766 O O . ASP B 1 159 ? 12.445 7.812 16.922 1 89.38 159 ASP B O 1
ATOM 2770 N N . ILE B 1 160 ? 13.836 6.332 16.031 1 86.94 160 ILE B N 1
ATOM 2771 C CA . ILE B 1 160 ? 14.398 5.922 17.312 1 86.94 160 ILE B CA 1
ATOM 2772 C C . ILE B 1 160 ? 15.102 7.105 17.969 1 86.94 160 ILE B C 1
ATOM 2774 O O . ILE B 1 160 ? 15.352 7.098 19.172 1 86.94 160 ILE B O 1
ATOM 2778 N N . ASP B 1 161 ? 15.375 8.125 17.188 1 85.25 161 ASP B N 1
ATOM 2779 C CA . ASP B 1 161 ? 16.016 9.32 17.734 1 85.25 161 ASP B CA 1
ATOM 2780 C C . ASP B 1 161 ? 14.977 10.336 18.203 1 85.25 161 ASP B C 1
ATOM 2782 O O . ASP B 1 161 ? 15.32 11.367 18.781 1 85.25 161 ASP B O 1
ATOM 2786 N N . GLY B 1 162 ? 13.758 10.008 17.922 1 84.62 162 GLY B N 1
ATOM 2787 C CA . GLY B 1 162 ? 12.688 10.922 18.297 1 84.62 162 GLY B CA 1
ATOM 2788 C C . GLY B 1 162 ? 12.227 10.742 19.734 1 84.62 162 GLY B C 1
ATOM 2789 O O . GLY B 1 162 ? 12.883 10.07 20.516 1 84.62 162 GLY B O 1
ATOM 2790 N N . LYS B 1 163 ? 11.125 11.414 20.031 1 83.69 163 LYS B N 1
ATOM 2791 C CA . LYS B 1 163 ? 10.539 11.375 21.359 1 83.69 163 LYS B CA 1
ATOM 2792 C C . LYS B 1 163 ? 10.258 9.938 21.797 1 83.69 163 LYS B C 1
ATOM 2794 O O . LYS B 1 163 ? 9.734 9.141 21.016 1 83.69 163 LYS B O 1
ATOM 2799 N N . ALA B 1 164 ? 10.648 9.57 23.109 1 90.56 164 ALA B N 1
ATOM 2800 C CA . ALA B 1 164 ? 10.438 8.242 23.688 1 90.56 164 ALA B CA 1
ATOM 2801 C C . ALA B 1 164 ? 10.961 7.156 22.75 1 90.56 164 ALA B C 1
ATOM 2803 O O . ALA B 1 164 ? 10.297 6.141 22.531 1 90.56 164 ALA B O 1
ATOM 2804 N N . LYS B 1 165 ? 12.102 7.418 22.047 1 88.56 165 LYS B N 1
ATOM 2805 C CA . LYS B 1 165 ? 12.766 6.48 21.141 1 88.56 165 LYS B CA 1
ATOM 2806 C C . LYS B 1 165 ? 11.859 6.105 19.984 1 88.56 165 LYS B C 1
ATOM 2808 O O . LYS B 1 165 ? 11.82 4.941 19.562 1 88.56 165 LYS B O 1
ATOM 2813 N N . GLY B 1 166 ? 10.977 7.062 19.641 1 88.31 166 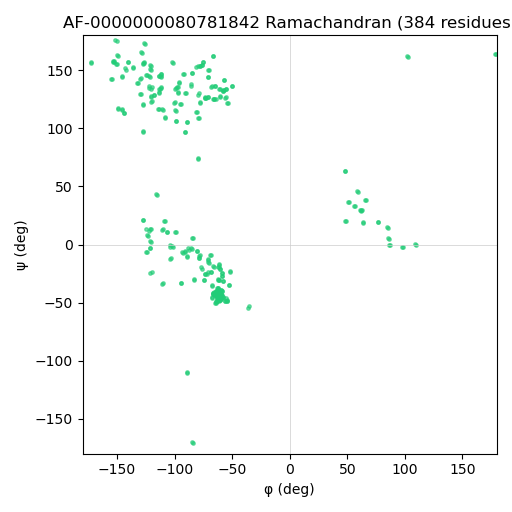GLY B N 1
ATOM 2814 C CA . GLY B 1 166 ? 10.125 6.887 18.469 1 88.31 166 GLY B CA 1
ATOM 2815 C C . GLY B 1 166 ? 8.734 6.383 18.812 1 88.31 166 GLY B C 1
ATOM 2816 O O . GLY B 1 166 ? 7.871 6.285 17.938 1 88.31 166 GLY B O 1
ATOM 2817 N N . MET B 1 167 ? 8.5 6.137 20.062 1 93.38 167 MET B N 1
ATOM 2818 C CA . MET B 1 167 ? 7.223 5.547 20.469 1 93.38 167 MET B CA 1
ATOM 2819 C C . MET B 1 167 ? 6.215 6.629 20.844 1 93.38 167 MET B C 1
ATOM 2821 O O . MET B 1 167 ? 5.031 6.344 21.031 1 93.38 167 MET B O 1
ATOM 2825 N N . GLY B 1 168 ? 6.656 7.875 20.906 1 93.44 168 GLY B N 1
ATOM 2826 C CA . GLY B 1 168 ? 5.777 8.977 21.25 1 93.44 168 GLY B CA 1
ATOM 2827 C C . GLY B 1 168 ? 4.562 9.086 20.344 1 93.44 168 GLY B C 1
ATOM 2828 O O . GLY B 1 168 ? 3.438 9.227 20.828 1 93.44 168 GLY B O 1
ATOM 2829 N N . LEU B 1 169 ? 4.801 9.039 19.094 1 92.88 169 LEU B N 1
ATOM 2830 C CA . LEU B 1 169 ? 3.699 9.125 18.141 1 92.88 169 LEU B CA 1
ATOM 2831 C C . LEU B 1 169 ? 2.758 7.938 18.281 1 92.88 169 LEU B C 1
ATOM 2833 O O . LEU B 1 169 ? 1.536 8.094 18.234 1 92.88 169 LEU B O 1
ATOM 2837 N N . ARG B 1 170 ? 3.35 6.75 18.406 1 95.5 170 ARG B N 1
ATOM 2838 C CA . ARG B 1 170 ? 2.537 5.566 18.641 1 95.5 170 ARG B CA 1
ATOM 2839 C C . ARG B 1 170 ? 1.637 5.754 19.859 1 95.5 170 ARG B C 1
ATOM 2841 O O . ARG B 1 170 ? 0.435 5.488 19.797 1 95.5 170 ARG B O 1
ATOM 2848 N N . ASP B 1 171 ? 2.195 6.203 20.953 1 96.44 171 ASP B N 1
ATOM 2849 C CA . ASP B 1 171 ? 1.431 6.418 22.172 1 96.44 171 ASP B CA 1
ATOM 2850 C C . ASP B 1 171 ? 0.352 7.477 21.969 1 96.44 171 ASP B C 1
ATOM 2852 O O . ASP B 1 171 ? -0.743 7.371 22.516 1 96.44 171 ASP B O 1
ATOM 2856 N N . TRP B 1 172 ? 0.68 8.453 21.219 1 96.19 172 TRP B N 1
ATOM 2857 C CA . TRP B 1 172 ? -0.287 9.492 20.859 1 96.19 172 TRP B CA 1
ATOM 2858 C C . TRP B 1 172 ? -1.499 8.891 20.156 1 96.19 172 TRP B C 1
ATOM 2860 O O . TRP B 1 172 ? -2.643 9.203 20.5 1 96.19 172 TRP B O 1
ATOM 2870 N N . TYR B 1 173 ? -1.327 8.008 19.234 1 97.25 173 TYR B N 1
ATOM 2871 C CA . TYR B 1 173 ? -2.408 7.332 18.531 1 97.25 173 TYR B CA 1
ATOM 2872 C C . TYR B 1 173 ? -3.191 6.426 19.469 1 97.25 173 TYR B C 1
ATOM 2874 O O . TYR B 1 173 ? -4.426 6.41 19.438 1 97.25 173 TYR B O 1
ATOM 2882 N N . VAL B 1 174 ? -2.502 5.699 20.312 1 97.75 174 VAL B N 1
ATOM 2883 C CA . VAL B 1 174 ? -3.143 4.777 21.25 1 97.75 174 VAL B CA 1
ATOM 2884 C C . VAL B 1 174 ? -4.059 5.547 22.188 1 97.75 174 VAL B C 1
ATOM 2886 O O . VAL B 1 174 ? -5.191 5.129 22.453 1 97.75 174 VAL B O 1
ATOM 2889 N N . GLN B 1 175 ? -3.627 6.641 22.656 1 97.31 175 GLN B N 1
ATOM 2890 C CA . GLN B 1 175 ? -4.422 7.488 23.531 1 97.31 175 GLN B CA 1
ATOM 2891 C C . GLN B 1 175 ? -5.691 7.969 22.828 1 97.31 175 GLN B C 1
ATOM 2893 O O . GLN B 1 175 ? -6.652 8.367 23.5 1 97.31 175 GLN B O 1
ATOM 2898 N N . ARG B 1 176 ? -5.688 7.855 21.594 1 97 176 ARG B N 1
ATOM 2899 C CA . ARG B 1 176 ? -6.809 8.367 20.812 1 97 176 ARG B CA 1
ATOM 2900 C C . ARG B 1 176 ? -7.613 7.23 20.203 1 97 176 ARG B C 1
ATOM 2902 O O . ARG B 1 176 ? -8.359 7.438 19.234 1 97 176 ARG B O 1
ATOM 2909 N N . GLY B 1 177 ? -7.352 6.043 20.656 1 96.81 177 GLY B N 1
ATOM 2910 C CA . GLY B 1 177 ? -8.25 4.941 20.344 1 96.81 177 GLY B CA 1
ATOM 2911 C C . GLY B 1 177 ? -7.66 3.938 19.375 1 96.81 177 GLY B C 1
ATOM 2912 O O . GLY B 1 177 ? -8.297 2.939 19.031 1 96.81 177 GLY B O 1
ATOM 2913 N N . PHE B 1 178 ? -6.465 4.164 18.938 1 98.06 178 PHE B N 1
ATOM 2914 C CA . PHE B 1 178 ? -5.836 3.205 18.047 1 98.06 178 PHE B CA 1
ATOM 2915 C C . PHE B 1 178 ? -5.266 2.025 18.828 1 98.06 178 PHE B C 1
ATOM 2917 O O . PHE B 1 178 ? -4.941 2.154 20 1 98.06 178 PHE B O 1
ATOM 2924 N N . THR B 1 179 ? -5.188 0.915 18.156 1 98.06 179 THR B N 1
ATOM 2925 C CA . THR B 1 179 ? -4.496 -0.278 18.625 1 98.06 179 THR B CA 1
ATOM 2926 C C . THR B 1 179 ? -3.344 -0.641 17.688 1 98.06 179 THR B C 1
ATOM 2928 O O . THR B 1 179 ? -3.512 -0.675 16.469 1 98.06 179 THR B O 1
ATOM 2931 N N . GLU B 1 180 ? -2.182 -0.828 18.25 1 97.56 180 GLU B N 1
ATOM 2932 C CA . GLU B 1 180 ? -1.075 -1.2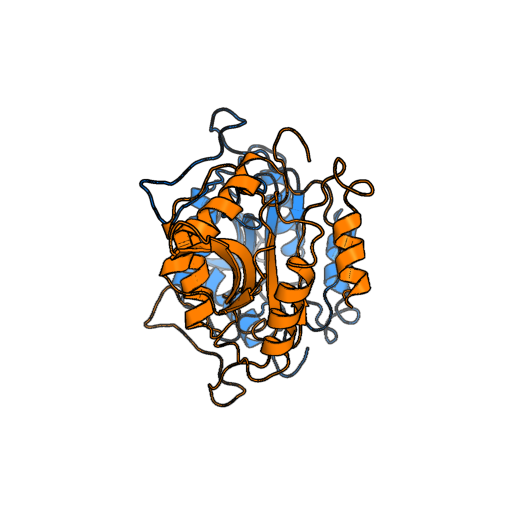9 17.406 1 97.56 180 GLU B CA 1
ATOM 2933 C C . GLU B 1 180 ? -1.326 -2.705 16.891 1 97.56 180 GLU B C 1
ATOM 2935 O O . GLU B 1 180 ? -1.524 -3.631 17.688 1 97.56 180 GLU B O 1
ATOM 2940 N N . VAL B 1 181 ? -1.269 -2.877 15.672 1 97.81 181 VAL B N 1
ATOM 2941 C CA . VAL B 1 181 ? -1.67 -4.16 15.109 1 97.81 181 VAL B CA 1
ATOM 2942 C C . VAL B 1 181 ? -0.506 -4.77 14.328 1 97.81 181 VAL B C 1
ATOM 2944 O O . VAL B 1 181 ? -0.614 -5.883 13.812 1 97.81 181 VAL B O 1
ATOM 2947 N N . GLY B 1 182 ? 0.615 -4.078 14.211 1 97.06 182 GLY B N 1
ATOM 2948 C CA . GLY B 1 182 ? 1.76 -4.602 13.484 1 97.06 182 GLY B CA 1
ATOM 2949 C C . GLY B 1 182 ? 3 -3.738 13.625 1 97.06 182 GLY B C 1
ATOM 2950 O O . GLY B 1 182 ? 2.902 -2.547 13.93 1 97.06 182 GLY B O 1
ATOM 2951 N N . ARG B 1 183 ? 4.137 -4.352 13.422 1 96.44 183 ARG B N 1
ATOM 2952 C CA . ARG B 1 183 ? 5.445 -3.705 13.414 1 96.44 183 ARG B CA 1
ATOM 2953 C C . ARG B 1 183 ? 6.379 -4.367 12.406 1 96.44 183 ARG B C 1
ATOM 2955 O O . ARG B 1 183 ? 6.672 -5.559 12.516 1 96.44 183 ARG B O 1
ATOM 2962 N N . LEU B 1 184 ? 6.766 -3.625 11.438 1 97.12 184 LEU B N 1
ATOM 2963 C CA . LEU B 1 184 ? 7.691 -4.113 10.414 1 97.12 184 LEU B CA 1
ATOM 2964 C C . LEU B 1 184 ? 9.109 -3.637 10.695 1 97.12 184 LEU B C 1
ATOM 2966 O O . LEU B 1 184 ? 9.398 -2.439 10.625 1 97.12 184 LEU B O 1
ATOM 2970 N N . LYS B 1 185 ? 9.969 -4.496 10.945 1 95.38 185 LYS B N 1
ATOM 2971 C CA . LYS B 1 185 ? 11.336 -4.141 11.312 1 95.38 185 LYS B CA 1
ATOM 2972 C C . LYS B 1 185 ? 12.227 -4.051 10.078 1 95.38 185 LYS B C 1
ATOM 2974 O O . LYS B 1 185 ? 12.195 -4.93 9.211 1 95.38 185 LYS B O 1
ATOM 2979 N N . GLU B 1 186 ? 12.953 -2.98 9.953 1 94.5 186 GLU B N 1
ATOM 2980 C CA . GLU B 1 186 ? 14 -2.803 8.961 1 94.5 186 GLU B CA 1
ATOM 2981 C C . GLU B 1 186 ? 13.453 -2.943 7.543 1 94.5 186 GLU B C 1
ATOM 2983 O O . GLU B 1 186 ? 14.055 -3.615 6.699 1 94.5 186 GLU B O 1
ATOM 2988 N N . VAL B 1 187 ? 12.312 -2.293 7.297 1 96.56 187 VAL B N 1
ATOM 2989 C CA . VAL B 1 187 ? 11.695 -2.395 5.977 1 96.56 187 VAL B CA 1
ATOM 2990 C C . VAL B 1 187 ? 11.961 -1.112 5.188 1 96.56 187 VAL B C 1
ATOM 2992 O O . VAL B 1 187 ? 11.672 -1.044 3.99 1 96.56 187 VAL B O 1
ATOM 2995 N N . GLY B 1 188 ? 12.438 -0.085 5.82 1 95.19 188 GLY B N 1
ATOM 2996 C CA . GLY B 1 188 ? 12.781 1.18 5.191 1 95.19 188 GLY B CA 1
ATOM 2997 C C . GLY B 1 188 ? 14.172 1.664 5.551 1 95.19 188 GLY B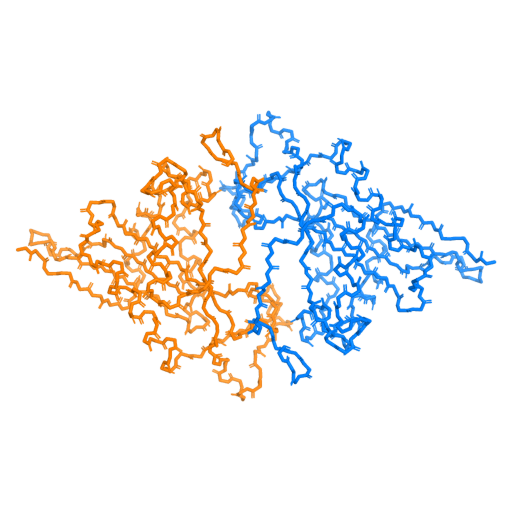 C 1
ATOM 2998 O O . GLY B 1 188 ? 14.656 1.408 6.652 1 95.19 188 GLY B O 1
ATOM 2999 N N . PHE B 1 189 ? 14.828 2.238 4.633 1 94.38 189 PHE B N 1
ATOM 3000 C CA . PHE B 1 189 ? 16.156 2.809 4.832 1 94.38 189 PHE B CA 1
ATOM 3001 C C . PHE B 1 189 ? 16.203 4.258 4.359 1 94.38 189 PHE B C 1
ATOM 3003 O O . PHE B 1 189 ? 15.867 4.551 3.207 1 94.38 189 PHE B O 1
ATOM 3010 N N . LYS B 1 190 ? 16.5 5.109 5.215 1 94.19 190 LYS B N 1
ATOM 3011 C CA . LYS B 1 190 ? 16.625 6.535 4.93 1 94.19 190 LYS B CA 1
ATOM 3012 C C . LYS B 1 190 ? 17.562 7.219 5.918 1 94.19 190 LYS B C 1
ATOM 3014 O O . LYS B 1 190 ? 17.562 6.887 7.105 1 94.19 190 LYS B O 1
ATOM 3019 N N . LYS B 1 191 ? 18.344 8.164 5.406 1 92.94 191 LYS B N 1
ATOM 3020 C CA . LYS B 1 191 ? 19.281 8.953 6.191 1 92.94 191 LYS B CA 1
ATOM 3021 C C . LYS B 1 191 ? 20.266 8.055 6.941 1 92.94 191 LYS B C 1
ATOM 3023 O O . LYS B 1 191 ? 20.562 8.297 8.109 1 92.94 191 LYS B O 1
ATOM 3028 N N . GLY B 1 192 ? 20.594 6.938 6.332 1 89.69 192 GLY B N 1
ATOM 3029 C CA . GLY B 1 192 ? 21.672 6.074 6.797 1 89.69 192 GLY B CA 1
ATOM 3030 C C . GLY B 1 192 ? 21.219 5.098 7.871 1 89.69 192 GLY B C 1
ATOM 3031 O O . GLY B 1 192 ? 22.047 4.438 8.5 1 89.69 192 GLY B O 1
ATOM 3032 N N . ARG B 1 193 ? 19.938 5.004 7.969 1 90.31 193 ARG B N 1
ATOM 3033 C CA . ARG B 1 193 ? 19.453 4.113 9.023 1 90.31 193 ARG B CA 1
ATOM 3034 C C . ARG B 1 193 ? 18.219 3.348 8.578 1 90.31 193 ARG B C 1
ATOM 3036 O O . ARG B 1 193 ? 17.469 3.824 7.73 1 90.31 193 ARG B O 1
ATOM 3043 N N . TRP B 1 194 ? 18.141 2.162 9.18 1 91.81 194 TRP B N 1
ATOM 3044 C CA . TRP B 1 194 ? 16.938 1.359 9.016 1 91.81 194 TRP B CA 1
ATOM 3045 C C . TRP B 1 194 ? 15.852 1.796 9.992 1 91.81 194 TRP B C 1
ATOM 3047 O O . TRP B 1 194 ? 16.141 2.258 11.094 1 91.81 194 TRP B O 1
#

pLDDT: mean 94.12, std 7.8, range [49.69, 98.94]

InterPro domains:
  IPR000182 GNAT domain [PF13508] (56-119)
  IPR000182 GNAT domain [PS51186] (4-194)
  IPR016181 Acyl-CoA N-acyltransferase [SSF55729] (1-117)

Sequence (388 aa):
MSSISIRPATLSDLPGIHAIYSHYVHNSVLTFLIHEPPLSYIAGIYNSARSRGLPFYVAHIDQLRESKEKIIGYACASPFRGNLLGYAPTVELTLFIHPEHQSQGVGSRLFSSIVSSLQGETRHLAREFEDDPTREVRYEADGGQGARVKTLLAIMAVDIDGKAKGMGLRDWYVQRGFTEVGRLKEVGFKKGRWMSSISIRPATLSDLPGIHAIYSHYVHNSVLTFLIHEPPLSYIAGIYNSARSRGLPFYVAHIDQLRESKEKIIGYACASPFRGNLLGYAPTVELTLFIHPEHQSQGVGSRLFSSIVSSLQGETRHLAREFEDDPTREVRYEADGGQGARVKTLLAIMAVDIDGKAKGMGLRDWYVQRGFTEVGRLKEVGFKKGRW

Secondary structure (DSSP, 8-state):
-PPEEEEE--GGGHHHHHHHHHHHHHH-SSS---SPPPHHHHHHHHHHHHHTT--EEEEEEEETTTTEEEEEEEEEEEESSTT-GGGTTEEEEEEEE-GGGTTSSHHHHHHHHHHHHHHTT-EE--EE-TT-TTT-EE--TTTTS-EEP-EEE------TTSGGGGHHHHHHHHHTT----B--TT---BTTB-/-PPEEEEE--GGGHHHHHHHHHHHHHH-SSS---SPPPHHHHHHHHHHHHHTT--EEEEEEEETTTTEEEEEEEEEEEESSTT-GGGTTEEEEEEEE-GGGTTSSHHHHHHHHHHHHHHTT-EE--EE-TT-TTT-EE--TTTTS-EEP-EEE------TTSGGGGHHHHHHHHHTT----B--TT---BTTB-

Foldseek 3Di:
DFDKDKDFDDPVCLVLVLVQVQCCCPPHVFDQNVDRDDSVVSVVQVVQCVVFQWTKMWIWTQDVVPSDTHTFKIKIWAFDVQQDLVRQQEIEIDITGHPVCPPVCRRVVNVVVRVVCLVPDGFGFGWHPVVDPVPIDTRPPPPNPHHRHDYYDYDGDACCPDDPRRCVVVVVVVVVPDDDDDDDPPPGDDPHRD/DFDKDKDFDDPVCLVLVLVQVQCCCPPHVFDQNVDRDDSVVSVVQVVQCVVFQWTKMWIWTQDVPPSDTHTFKIKIWAFDVQQDLVRQQEIEIDITGHPVCPPVCRRVVNVVVRVVCLVPDGFGFGWHPVVDPVPIDTDPPPPSPHHRHDYYDYDGDACCPDDPRRCVVVVVVVVVPDDDDDDDPPPGDDPHRD

Solvent-accessible surface area (backbone atoms only — not comparable to full-atom values): 21327 Å² total; per-residue (Å²): 126,68,61,78,44,75,45,75,58,54,81,86,44,47,68,44,52,42,53,46,54,37,49,39,30,74,73,45,67,70,43,44,42,72,62,74,71,58,69,64,55,52,50,49,54,52,49,51,17,54,74,21,46,35,56,43,36,30,30,30,30,62,36,81,92,66,80,37,75,44,60,42,29,40,28,33,40,39,67,39,67,51,64,22,49,16,20,34,33,17,29,30,53,46,77,52,58,28,84,91,49,57,96,68,55,52,66,59,51,46,49,49,52,49,51,51,41,45,73,56,81,37,26,30,48,30,33,27,51,74,92,38,79,92,62,45,41,68,42,52,95,54,81,52,64,20,30,61,56,76,36,80,42,77,80,77,56,71,42,60,85,42,59,77,54,22,42,43,64,55,50,55,42,41,76,70,72,47,73,91,47,61,63,81,78,71,48,42,47,56,98,89,39,97,126,66,61,78,44,76,44,74,59,55,81,86,45,47,66,43,52,42,52,48,52,37,50,37,29,74,72,44,67,72,43,45,42,73,63,73,69,58,67,65,56,53,49,48,54,52,49,51,18,55,74,22,47,34,56,44,36,30,30,30,28,62,36,82,92,68,80,37,74,43,59,43,28,38,28,32,39,40,68,39,68,49,64,24,49,17,19,35,32,19,30,31,53,46,77,50,59,27,83,93,50,58,96,68,54,52,67,58,52,46,49,49,53,50,51,52,42,45,72,56,81,39,28,30,48,29,32,26,50,74,92,35,78,94,62,46,42,65,42,52,94,54,82,52,64,20,29,60,56,77,36,79,41,77,82,77,56,71,42,59,87,43,59,77,55,23,43,44,63,57,51,55,42,40,77,70,72,49,74,91,46,62,62,80,79,70,48,42,47,58,98,89,37,99

Radius of gyration: 22.35 Å; Cα contacts (8 Å, |Δi|>4): 741; chains: 2;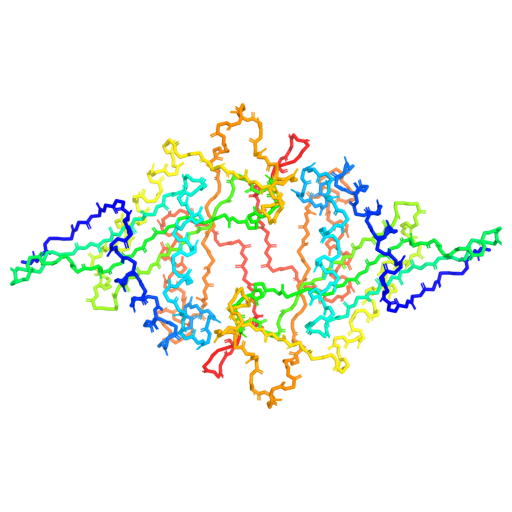 bounding box: 52×79×52 Å

Organism: Coccidioides immitis (strain RS) (NCBI:txid246410)